Protein AF-A0A258RF99-F1 (afdb_monomer)

pLDDT: mean 88.43, std 11.31, range [34.91, 98.56]

Radius of gyration: 29.06 Å; Cα contacts (8 Å, |Δi|>4): 1187; chains: 1; bounding box: 72×61×76 Å

Solvent-accessible surface area (backbone atoms only — not comparable to full-atom values): 30858 Å² total; per-residue (Å²): 130,85,78,70,39,34,22,33,41,24,64,54,76,78,45,50,73,39,38,50,40,30,50,51,33,57,76,51,34,72,47,80,51,51,36,36,41,40,36,34,43,66,83,35,59,63,38,51,60,52,56,73,70,60,81,59,84,44,57,42,83,42,79,38,67,60,74,76,76,73,33,54,14,47,50,51,46,48,46,61,69,74,44,87,32,61,25,37,27,54,36,60,31,69,37,48,50,37,42,50,32,62,43,54,53,48,53,52,28,66,74,66,71,41,53,24,31,27,31,22,28,36,28,39,34,36,56,88,77,67,42,32,27,37,34,46,86,47,88,40,61,75,52,31,35,32,30,52,93,74,60,62,79,43,49,79,29,84,68,75,25,55,52,65,44,51,52,54,34,48,78,68,73,32,53,41,75,40,87,56,28,84,34,38,37,45,54,44,69,88,78,55,100,59,56,70,69,57,50,52,62,61,50,53,84,28,49,74,53,55,66,70,59,32,49,54,49,48,50,61,57,44,77,64,41,91,74,79,90,48,69,67,58,56,51,58,62,46,42,61,50,51,56,44,51,50,54,44,62,70,38,93,78,44,66,66,46,78,49,41,31,43,59,84,78,40,37,30,36,42,38,25,21,28,67,56,38,39,51,44,56,47,54,20,37,51,68,30,53,49,100,67,65,95,82,60,84,52,71,30,41,38,42,37,36,20,19,69,71,61,71,48,74,72,70,81,68,100,62,84,57,80,43,76,44,82,52,99,87,26,42,37,35,25,30,80,92,62,39,34,36,36,41,40,38,100,58,36,40,39,35,36,34,58,88,78,33,33,33,43,34,36,34,48,41,42,85,71,65,56,62,65,54,44,38,46,65,57,52,68,58,50,38,42,52,38,42,78,72,58,24,43,54,33,50,25,13,32,35,25,50,100,58,47,12,40,38,26,35,40,60,92,87,22,39,36,62,60,50,40,51,38,27,18,71,72,59,20,24,33,25,21,41,61,42,24,30,41,30,72,45,97,88,69,48,45,37,36,24,33,63,26,33,26,40,82,38,50,71,72,51,36,72,76,39,56,86,52,52,91,60,57,44,69,54,88,49,97,85,37,90,43,30,37,34,50,46,77,76,39,90,72,38,43,62,38,47,65,30,40,53,44,36,40,33,32,41,35,71,67,62,55,65,72,47,47,74,46,84,41,58,58,68,61,50,49,61,40,42,42,70,69,31,41,69,49,95,74,74,18,65,68,67,47,48,47,54,49,64,62,48,45,80,76,40,48,38,31,34,35,39,38,16,58,50,64,82,42,45,41,62,49,52,52,56,52,48,62,72,49,51,133

Foldseek 3Di:
DDQFAEEEEEEDEQCLLLQLQLVVLQVLAPRPRYAYEYEYEPVRVVNVVSLVPDPDPSYHYDYDYPPPPAAPLRSVLVSLVPDPTQKYWYGYSNWHFHNHLCVQQSVVCVVVVFFKEAEQWAWEAEPLLLWIWIFHGDGDQNGMMGRSVLFDRQPRHNPPSSVVRSVVCVVVVRYHHHHDRPRIYHYDPQPDPDHVVVVCVRCVVTHIDDSVVSVVVVCVSCVSRPDDPDVVVLCVQCVQQVVLLVLLQPDPQFDKDWWWFQFVNFIEIEIEGDDLLVVLQCLWRVQGTDDDDPPDDGLAYEGEYECVRSVGAGDDGPDDAPDWDDDPQWIWGAHDNNCWIWIDHPFKIWIDRNVVRYIYIYGPGSVDDFVVCSNQPPVQNVQVNCVSVQWHKFQWWWWADPQEIETEFFDPPLCRLLLNVLQQLVPTAGQDHGIWIWHQDPVGWTKIFRDTQKDWADVVSCVQVVLCVVQWQDGPDPPRRTIMGRQVVRVSGHHHGMGTYQEYEYGHEPQADAKAKDFDDLVVSLVRTPPSRQPRDNDPPVVVSVVSVSNSVPHGYMYIYHHNRSNRSNVNVVVVSVVSPD

Sequence (582 aa):
MNQPLVSCLCVTRNRPRLLDRAVRCFLGQSWSLGELLVVFESDDAATRDYLAGITDSRVRAIEVPVEPKLSLGALRNLSVRLSAGDYVCQWDDDDWYRHDRLETQMSALLASGLPACVLSRWICLDVPRRRGFVGRHRTWEGSIVCRKDAMLPYPELAKKEDTPMIEALQEQGKLLLLDRPEVYVYHFHGGNTWDRAHWVDVVHGARQMKSSEVMQLLDAVEALSLGVPQDDEVAQMIEPTRRTCDRAMQGDKEPVTISRFRFAGQSVRLRVAGAQLSRHMNEAFDQLRVDEPEDSPAALHIEMWDRARTGIGCPGVAYVPDSTTLLDGGIINSYADEEILRYERGHYVTTLDRAGSRLFSCRADGTNLALYERAKPFDMMLARWYYDQGVQQIHVGLVSKDGDGVIFVGASGSGKSTATLACALAGYAYLGDDHNGLELTPVGECIGHSIYNSARITEDHLVRFPQLAPWEIKATSEWDHKSMLLMSRIPIIRTAATTRIRAVVMPRVVGEGPCTWQKASKVQTLIALAPTSLRGPLNAGYSGFSNLADFIPRMPCFRLNIGRHVEDIPACVDSLLAEALP

Structure (mmCIF, N/CA/C/O backbone):
data_AF-A0A258RF99-F1
#
_entry.id   AF-A0A258RF99-F1
#
loop_
_atom_site.group_PDB
_atom_site.id
_atom_site.type_symbol
_atom_site.label_atom_id
_atom_site.label_alt_id
_atom_site.label_comp_id
_atom_site.label_asym_id
_atom_site.label_entity_id
_atom_site.label_seq_id
_atom_site.pdbx_PDB_ins_code
_atom_site.Cartn_x
_atom_site.Cartn_y
_atom_site.Cartn_z
_atom_site.occupancy
_atom_site.B_iso_or_equiv
_atom_site.auth_seq_id
_atom_site.auth_comp_id
_atom_site.auth_asym_id
_atom_site.auth_atom_id
_atom_site.pdbx_PDB_model_num
ATOM 1 N N . MET A 1 1 ? -43.198 0.827 31.100 1.00 50.47 1 MET A N 1
ATOM 2 C CA . MET A 1 1 ? -42.067 0.412 31.958 1.00 50.47 1 MET A CA 1
ATOM 3 C C . MET A 1 1 ? -41.226 1.649 32.211 1.00 50.47 1 MET A C 1
ATOM 5 O O . MET A 1 1 ? -41.001 2.382 31.258 1.00 50.47 1 MET A O 1
ATOM 9 N N . ASN A 1 2 ? -40.863 1.935 33.463 1.00 70.25 2 ASN A N 1
ATOM 10 C CA . ASN A 1 2 ? -40.023 3.093 33.780 1.00 70.25 2 ASN A CA 1
ATOM 11 C C . ASN A 1 2 ? -38.630 2.847 33.175 1.00 70.25 2 ASN A C 1
ATOM 13 O O . ASN A 1 2 ? -38.060 1.785 33.423 1.00 70.25 2 ASN A O 1
ATOM 17 N N . GLN A 1 3 ? -38.123 3.758 32.341 1.00 83.81 3 GLN A N 1
ATOM 18 C CA . GLN A 1 3 ? -36.767 3.639 31.792 1.00 83.81 3 GLN A CA 1
ATOM 19 C C . GLN A 1 3 ? -35.754 3.742 32.955 1.00 83.81 3 GLN A C 1
ATOM 21 O O . GLN A 1 3 ? -35.858 4.683 33.739 1.00 83.81 3 GLN A O 1
ATOM 26 N N . PRO A 1 4 ? -34.814 2.795 33.134 1.00 94.00 4 PRO A N 1
ATOM 27 C CA . PRO A 1 4 ? -33.768 2.930 34.150 1.00 94.00 4 PRO A CA 1
ATOM 28 C C . PRO A 1 4 ? -32.744 4.016 33.786 1.00 94.00 4 PRO A C 1
ATOM 30 O O . PRO A 1 4 ? -32.490 4.276 32.606 1.00 94.00 4 PRO A O 1
ATOM 33 N N . LEU A 1 5 ? -32.133 4.620 34.811 1.00 96.69 5 LEU A N 1
ATOM 34 C CA . LEU A 1 5 ? -31.049 5.591 34.648 1.00 96.69 5 LEU A CA 1
ATOM 35 C C . LEU A 1 5 ? -29.758 4.880 34.216 1.00 96.69 5 LEU A C 1
ATOM 37 O O . LEU A 1 5 ? -29.334 3.916 34.860 1.00 96.69 5 LEU A O 1
ATOM 41 N N . VAL A 1 6 ? -29.131 5.384 33.151 1.00 97.94 6 VAL A N 1
ATOM 42 C CA . VAL A 1 6 ? -27.840 4.900 32.641 1.00 97.94 6 VAL A CA 1
ATOM 43 C C . VAL A 1 6 ? -26.753 5.943 32.889 1.00 97.94 6 VAL A C 1
ATOM 45 O O . VAL A 1 6 ? -26.860 7.077 32.428 1.00 97.94 6 VAL A O 1
ATOM 48 N N . SER A 1 7 ? -25.681 5.558 33.575 1.00 98.38 7 SER A N 1
ATOM 49 C CA . SER A 1 7 ? -24.512 6.411 33.789 1.00 98.38 7 SER A CA 1
ATOM 50 C C . SER A 1 7 ? -23.416 6.084 32.780 1.00 98.38 7 SER A C 1
ATOM 52 O O . SER A 1 7 ? -22.770 5.039 32.869 1.00 98.38 7 SER A O 1
ATOM 54 N N . CYS A 1 8 ? -23.185 6.978 31.824 1.00 98.25 8 CYS A N 1
ATOM 55 C CA . CYS A 1 8 ? -22.042 6.929 30.920 1.00 98.25 8 CYS A CA 1
ATOM 56 C C . CYS A 1 8 ? -20.779 7.389 31.658 1.00 98.25 8 CYS A C 1
ATOM 58 O O . CYS A 1 8 ? -20.770 8.441 32.296 1.00 98.25 8 CYS A O 1
ATOM 60 N N . LEU A 1 9 ? -19.717 6.590 31.595 1.00 97.88 9 LEU A N 1
ATOM 61 C CA . LEU A 1 9 ? -18.490 6.784 32.363 1.00 97.88 9 LEU A CA 1
ATOM 62 C C . LEU A 1 9 ? -17.342 7.123 31.411 1.00 97.88 9 LEU A C 1
ATOM 64 O O . LEU A 1 9 ? -16.882 6.254 30.671 1.00 97.88 9 LEU A O 1
ATOM 68 N N . CYS A 1 10 ? -16.881 8.370 31.460 1.00 97.56 10 CYS A N 1
ATOM 69 C CA . CYS A 1 10 ? -15.830 8.905 30.603 1.00 97.56 10 CYS A CA 1
ATOM 70 C C . CYS A 1 10 ? -14.607 9.275 31.439 1.00 97.56 10 CYS A C 1
ATOM 72 O O . CYS A 1 10 ? -14.691 10.118 32.329 1.00 97.56 10 CYS A O 1
ATOM 74 N N . VAL A 1 11 ? -13.461 8.655 31.158 1.00 95.81 11 VAL A N 1
ATOM 75 C CA . VAL A 1 11 ? -12.169 9.033 31.749 1.00 95.81 11 VAL A CA 1
ATOM 76 C C . VAL A 1 11 ? -11.364 9.749 30.672 1.00 95.81 11 VAL A C 1
ATOM 78 O O . VAL A 1 11 ? -11.217 9.219 29.577 1.00 95.81 11 VAL A O 1
ATOM 81 N N . THR A 1 12 ? -10.853 10.943 30.963 1.00 94.00 12 THR A N 1
ATOM 82 C CA . THR A 1 12 ? -10.150 11.778 29.976 1.00 94.00 12 THR A CA 1
ATOM 83 C C . THR A 1 12 ? -8.946 12.481 30.598 1.00 94.00 12 THR A C 1
ATOM 85 O O . THR A 1 12 ? -8.864 12.649 31.817 1.00 94.00 12 THR A O 1
ATOM 88 N N . ARG A 1 13 ? -7.983 12.873 29.755 1.00 89.88 13 ARG A N 1
ATOM 89 C CA . ARG A 1 13 ? -6.825 13.676 30.158 1.00 89.88 13 ARG A CA 1
ATOM 90 C C . ARG A 1 13 ? -6.288 14.511 28.999 1.00 89.88 13 ARG A C 1
ATOM 92 O O . ARG A 1 13 ? -5.762 13.964 28.033 1.00 89.88 13 ARG A O 1
ATOM 99 N N . ASN A 1 14 ? -6.336 15.828 29.161 1.00 84.62 14 ASN A N 1
ATOM 100 C CA . ASN A 1 14 ? -5.778 16.874 28.307 1.00 84.62 14 ASN A CA 1
ATOM 101 C C . ASN A 1 14 ? -6.224 16.773 26.836 1.00 84.62 14 ASN A C 1
ATOM 103 O O . ASN A 1 14 ? -5.422 16.920 25.911 1.00 84.62 14 ASN A O 1
ATOM 107 N N . ARG A 1 15 ? -7.508 16.454 26.611 1.00 85.81 15 ARG A N 1
ATOM 108 C CA . ARG A 1 15 ? -8.098 16.208 25.278 1.00 85.81 15 ARG A CA 1
ATOM 109 C C . ARG A 1 15 ? -9.490 16.853 25.109 1.00 85.81 15 ARG A C 1
ATOM 111 O O . ARG A 1 15 ? -10.408 16.192 24.622 1.00 85.81 15 ARG A O 1
ATOM 118 N N . PRO A 1 16 ? -9.680 18.150 25.427 1.00 86.31 16 PRO A N 1
ATOM 119 C CA . PRO A 1 16 ? -11.007 18.784 25.452 1.00 86.31 16 PRO A CA 1
ATOM 120 C C . PRO A 1 16 ? -11.772 18.708 24.120 1.00 86.31 16 PRO A C 1
ATOM 122 O O . PRO A 1 16 ? -12.995 18.666 24.116 1.00 86.31 16 PRO A O 1
ATOM 125 N N . ARG A 1 17 ? -11.078 18.639 22.975 1.00 81.75 17 ARG A N 1
ATOM 126 C CA . ARG A 1 17 ? -11.728 18.493 21.659 1.00 81.75 17 ARG A CA 1
ATOM 127 C C . ARG A 1 17 ? -12.356 17.116 21.435 1.00 81.75 17 ARG A C 1
ATOM 129 O O . ARG A 1 17 ? -13.433 17.034 20.856 1.00 81.75 17 ARG A O 1
ATOM 136 N N . LEU A 1 18 ? -11.687 16.046 21.870 1.00 85.81 18 LEU A N 1
ATOM 137 C CA . LEU A 1 18 ? -12.237 14.689 21.770 1.00 85.81 18 LEU A CA 1
ATOM 138 C C . LEU A 1 18 ? -13.391 14.537 22.765 1.00 85.81 18 LEU A C 1
ATOM 140 O O . LEU A 1 18 ? -14.483 14.103 22.397 1.00 85.81 18 LEU A O 1
ATOM 144 N N . LEU A 1 19 ? -13.185 15.050 23.980 1.00 90.81 19 LEU A N 1
ATOM 145 C CA . LEU A 1 19 ? -14.219 15.131 25.002 1.00 90.81 19 LEU A CA 1
ATOM 146 C C . LEU A 1 19 ? -15.472 15.875 24.514 1.00 90.81 19 LEU A C 1
ATOM 148 O O . LEU A 1 19 ? -16.578 15.408 24.773 1.00 90.81 19 LEU A O 1
ATOM 152 N N . ASP A 1 20 ? -15.329 16.974 23.767 1.00 88.56 20 ASP A N 1
ATOM 153 C CA . ASP A 1 20 ? -16.480 17.704 23.223 1.00 88.56 20 ASP A CA 1
ATOM 154 C C . ASP A 1 20 ? -17.349 16.852 22.303 1.00 88.56 20 ASP A C 1
ATOM 156 O O . ASP A 1 20 ? -18.577 16.838 22.426 1.00 88.56 20 ASP A O 1
ATOM 160 N N . ARG A 1 21 ? -16.724 16.052 21.439 1.00 87.50 21 ARG A N 1
ATOM 161 C CA . ARG A 1 21 ? -17.451 15.092 20.608 1.00 87.50 21 ARG A CA 1
ATOM 162 C C . ARG A 1 21 ? -18.166 14.048 21.465 1.00 87.50 21 ARG A C 1
ATOM 164 O O . ARG A 1 21 ? -19.344 13.779 21.224 1.00 87.50 21 ARG A O 1
ATOM 171 N N . ALA A 1 22 ? -17.489 13.479 22.460 1.00 92.31 22 ALA A N 1
ATOM 172 C CA . ALA A 1 22 ? -18.071 12.471 23.343 1.00 92.31 22 ALA A CA 1
ATOM 173 C C . ALA A 1 22 ? -19.267 13.021 24.142 1.00 92.31 22 ALA A C 1
ATOM 175 O O . ALA A 1 22 ? -20.294 12.346 24.251 1.00 92.31 22 ALA A O 1
ATOM 176 N N . VAL A 1 23 ? -19.180 14.262 24.633 1.00 94.69 23 VAL A N 1
ATOM 177 C CA . VAL A 1 23 ? -20.274 14.972 25.315 1.00 94.69 23 VAL A CA 1
ATOM 178 C C . VAL A 1 23 ? -21.453 15.179 24.368 1.00 94.69 23 VAL A C 1
ATOM 180 O O . VAL A 1 23 ? -22.581 14.837 24.718 1.00 94.69 23 VAL A O 1
ATOM 183 N N . ARG A 1 24 ? -21.225 15.670 23.145 1.00 91.38 24 ARG A N 1
ATOM 184 C CA . ARG A 1 24 ? -22.297 15.859 22.148 1.00 91.38 24 ARG A CA 1
ATOM 185 C C . ARG A 1 24 ? -22.987 14.547 21.782 1.00 91.38 24 ARG A C 1
ATOM 187 O O . ARG A 1 24 ? -24.213 14.511 21.702 1.00 91.38 24 ARG A O 1
ATOM 194 N N . CYS A 1 25 ? -22.222 13.466 21.613 1.00 93.75 25 CYS A N 1
ATOM 195 C CA . CYS A 1 25 ? -22.774 12.135 21.354 1.00 93.75 25 CYS A CA 1
ATOM 196 C C . CYS A 1 25 ? -23.690 11.666 22.494 1.00 93.75 25 CYS A C 1
ATOM 198 O O . CYS A 1 25 ? -24.717 11.041 22.231 1.00 93.75 25 CYS A O 1
ATOM 200 N N . PHE A 1 26 ? -23.334 11.972 23.746 1.00 96.94 26 PHE A N 1
ATOM 201 C CA . PHE A 1 26 ? -24.145 11.644 24.917 1.00 96.94 26 PHE A CA 1
ATOM 202 C C . PHE A 1 26 ? -25.414 12.504 24.975 1.00 96.94 26 PHE A C 1
ATOM 204 O O . PHE A 1 26 ? -26.517 11.979 25.117 1.00 96.94 26 PHE A O 1
ATOM 211 N N . LEU A 1 27 ? -25.277 13.822 24.813 1.00 94.44 27 LEU A N 1
ATOM 212 C CA . LEU A 1 27 ? -26.405 14.755 24.870 1.00 94.44 27 LEU A CA 1
ATOM 213 C C . LEU A 1 27 ? -27.435 14.503 23.760 1.00 94.44 27 LEU A C 1
ATOM 215 O O . LEU A 1 27 ? -28.616 14.784 23.966 1.00 94.44 27 LEU A O 1
ATOM 219 N N . GLY A 1 28 ? -26.992 13.956 22.624 1.00 93.06 28 GLY A N 1
ATOM 220 C CA . GLY A 1 28 ? -27.827 13.553 21.494 1.00 93.06 28 GLY A CA 1
ATOM 221 C C . GLY A 1 28 ? -28.424 12.143 21.580 1.00 93.06 28 GLY A C 1
ATOM 222 O O . GLY A 1 28 ? -29.025 11.708 20.599 1.00 93.06 28 GLY A O 1
ATOM 223 N N . GLN A 1 29 ? -28.259 11.410 22.690 1.00 96.44 29 GLN A N 1
ATOM 224 C CA . GLN A 1 29 ? -28.858 10.078 22.832 1.00 96.44 29 GLN A CA 1
ATOM 225 C C . GLN A 1 29 ? -30.394 10.141 22.897 1.00 96.44 29 GLN A C 1
ATOM 227 O O . GLN A 1 29 ? -30.964 10.985 23.588 1.00 96.44 29 GLN A O 1
ATOM 232 N N . SER A 1 30 ? -31.069 9.195 22.241 1.00 95.25 30 SER A N 1
ATOM 233 C CA . SER A 1 30 ? -32.528 9.017 22.305 1.00 95.25 30 SER A CA 1
ATOM 234 C C . SER A 1 30 ? -33.005 8.460 23.652 1.00 95.25 30 SER A C 1
ATOM 236 O O . SER A 1 30 ? -34.167 8.629 24.027 1.00 95.25 30 SER A O 1
ATOM 238 N N . TRP A 1 31 ? -32.108 7.830 24.418 1.00 94.88 31 TRP A N 1
ATOM 239 C CA . TRP A 1 31 ? -32.392 7.380 25.777 1.00 94.88 31 TRP A CA 1
ATOM 240 C C . TRP A 1 31 ? -32.411 8.561 26.755 1.00 94.88 31 TRP A C 1
ATOM 242 O O . TRP A 1 31 ? -31.372 9.116 27.106 1.00 94.88 31 TRP A O 1
ATOM 252 N N . SER A 1 32 ? -33.607 8.939 27.206 1.00 88.50 32 SER A N 1
ATOM 253 C CA . SER A 1 32 ? -33.826 10.185 27.953 1.00 88.50 32 SER A CA 1
ATOM 254 C C . SER A 1 32 ? -33.213 10.219 29.362 1.00 88.50 32 SER A C 1
ATOM 256 O O . SER A 1 32 ? -32.768 11.275 29.814 1.00 88.50 32 SER A O 1
ATOM 258 N N . LEU A 1 33 ? -33.166 9.077 30.058 1.00 94.31 33 LEU A N 1
ATOM 259 C CA . LEU A 1 33 ? -32.661 8.967 31.431 1.00 94.31 33 LEU A CA 1
ATOM 260 C C . LEU A 1 33 ? -31.194 8.536 31.436 1.00 94.31 33 LEU A C 1
ATOM 262 O O . LEU A 1 33 ? -30.869 7.368 31.663 1.00 94.31 33 LEU A O 1
ATOM 266 N N . GLY A 1 34 ? -30.314 9.502 31.181 1.00 95.44 34 GLY A N 1
ATOM 267 C CA . GLY A 1 34 ? -28.868 9.318 31.226 1.00 95.44 34 GLY A CA 1
ATOM 268 C C . GLY A 1 34 ? -28.151 10.404 32.026 1.00 95.44 34 GLY A C 1
ATOM 269 O O . GLY A 1 34 ? -28.603 11.547 32.085 1.00 95.44 34 GLY A O 1
ATOM 270 N N . GLU A 1 35 ? -26.995 10.055 32.585 1.00 97.75 35 GLU A N 1
ATOM 271 C CA . GLU A 1 35 ? -25.975 11.000 33.057 1.00 97.75 35 GLU A CA 1
ATOM 272 C C . GLU A 1 35 ? -24.605 10.638 32.460 1.00 97.75 35 GLU A C 1
ATOM 274 O O . GLU A 1 35 ? -24.349 9.475 32.153 1.00 97.75 35 GLU A O 1
ATOM 279 N N . LEU A 1 36 ? -23.719 11.618 32.311 1.00 98.44 36 LEU A N 1
ATOM 280 C CA . LEU A 1 36 ? -22.339 11.453 31.866 1.00 98.44 36 LEU A CA 1
ATOM 281 C C . LEU A 1 36 ? -21.404 11.921 32.978 1.00 98.44 36 LEU A C 1
ATOM 283 O O . LEU A 1 36 ? -21.373 13.105 33.306 1.00 98.44 36 LEU A O 1
ATOM 287 N N . LEU A 1 37 ? -20.628 11.002 33.544 1.00 98.25 37 LEU A N 1
ATOM 288 C CA . LEU A 1 37 ? -19.579 11.319 34.506 1.00 98.25 37 LEU A CA 1
ATOM 289 C C . LEU A 1 37 ? -18.255 11.445 33.759 1.00 98.25 37 LEU A C 1
ATOM 291 O O . LEU A 1 37 ? -17.778 10.464 33.192 1.00 98.25 37 LEU A O 1
ATOM 295 N N . VAL A 1 38 ? -17.656 12.633 33.798 1.00 98.31 38 VAL A N 1
ATOM 296 C CA . VAL A 1 38 ? -16.342 12.908 33.211 1.00 98.31 38 VAL A CA 1
ATOM 297 C C . VAL A 1 38 ? -15.311 12.981 34.330 1.00 98.31 38 VAL A C 1
ATOM 299 O O . VAL A 1 38 ? -15.316 13.926 35.117 1.00 98.31 38 VAL A O 1
ATOM 302 N N . VAL A 1 39 ? -14.442 11.976 34.416 1.00 97.88 39 VAL A N 1
ATOM 303 C CA . VAL A 1 39 ? -13.344 11.902 35.387 1.00 97.88 39 VAL A CA 1
ATOM 304 C C . VAL A 1 39 ? -12.054 12.393 34.738 1.00 97.88 39 VAL A C 1
ATOM 306 O O . VAL A 1 39 ? -11.642 11.858 33.707 1.00 97.88 39 VAL A O 1
ATOM 309 N N . PHE A 1 40 ? -11.411 13.382 35.352 1.00 96.88 40 PHE A N 1
ATOM 310 C CA . PHE A 1 40 ? -10.162 13.985 34.880 1.00 96.88 40 PHE A CA 1
ATOM 311 C C . PHE A 1 40 ? -9.281 14.411 36.064 1.00 96.88 40 PHE A C 1
ATOM 313 O O . PHE A 1 40 ? -9.753 14.535 37.196 1.00 96.88 40 PHE A O 1
ATOM 320 N N . GLU A 1 41 ? -7.988 14.603 35.818 1.00 93.94 41 GLU A N 1
ATOM 321 C CA . GLU A 1 41 ? -7.006 14.913 36.864 1.00 93.94 41 GLU A CA 1
ATOM 322 C C . GLU A 1 41 ? -6.893 16.421 37.138 1.00 93.94 41 GLU A C 1
ATOM 324 O O . GLU A 1 41 ? -7.099 17.252 36.258 1.00 93.94 41 GLU A O 1
ATOM 329 N N . SER A 1 42 ? -6.536 16.792 38.369 1.00 94.88 42 SER A N 1
ATOM 330 C CA . SER A 1 42 ? -6.525 18.184 38.839 1.00 94.88 42 SER A CA 1
ATOM 331 C C . SER A 1 42 ? -5.469 19.086 38.180 1.00 94.88 42 SER A C 1
ATOM 333 O O . SER A 1 42 ? -5.498 20.304 38.360 1.00 94.88 42 SER A O 1
ATOM 335 N N . ASP A 1 43 ? -4.507 18.529 37.442 1.00 94.12 43 ASP A N 1
ATOM 336 C CA . ASP A 1 43 ? -3.550 19.291 36.624 1.00 94.12 43 ASP A CA 1
ATOM 337 C C . ASP A 1 43 ? -4.084 19.627 35.219 1.00 94.12 43 ASP A C 1
ATOM 339 O O . ASP A 1 43 ? -3.477 20.425 34.504 1.00 94.12 43 ASP A O 1
ATOM 343 N N . ASP A 1 44 ? -5.236 19.084 34.828 1.00 93.69 44 ASP A N 1
ATOM 344 C CA . ASP A 1 44 ? -5.836 19.272 33.510 1.00 93.69 44 ASP A CA 1
ATOM 345 C C . ASP A 1 44 ? -6.763 20.499 33.472 1.00 93.69 44 ASP A C 1
ATOM 347 O O . ASP A 1 44 ? -7.995 20.410 33.441 1.00 93.69 44 ASP A O 1
ATOM 351 N N . ALA A 1 45 ? -6.142 21.681 33.482 1.00 91.62 45 ALA A N 1
ATOM 352 C CA . ALA A 1 45 ? -6.856 22.956 33.399 1.00 91.62 45 ALA A CA 1
ATOM 353 C C . ALA A 1 45 ? -7.713 23.068 32.125 1.00 91.62 45 ALA A C 1
ATOM 355 O O . ALA A 1 45 ? -8.815 23.605 32.178 1.00 91.62 45 ALA A O 1
ATOM 356 N N . ALA A 1 46 ? -7.248 22.510 31.003 1.00 88.44 46 ALA A N 1
ATOM 357 C CA . ALA A 1 46 ? -7.953 22.579 29.728 1.00 88.44 46 ALA A CA 1
ATOM 358 C C . ALA A 1 46 ? -9.300 21.835 29.769 1.00 88.44 46 ALA A C 1
ATOM 360 O O . ALA A 1 46 ? -10.311 22.362 29.299 1.00 88.44 46 ALA A O 1
ATOM 361 N N . THR A 1 47 ? -9.338 20.636 30.358 1.00 92.94 47 THR A N 1
ATOM 362 C CA . THR A 1 47 ? -10.594 19.898 30.568 1.00 92.94 47 THR A CA 1
ATOM 363 C C . THR A 1 47 ? -11.480 20.576 31.609 1.00 92.94 47 THR A C 1
ATOM 365 O O . THR A 1 47 ? -12.691 20.658 31.401 1.00 92.94 47 THR A O 1
ATOM 368 N N . ARG A 1 48 ? -10.904 21.112 32.696 1.00 95.94 48 ARG A N 1
ATOM 369 C CA . ARG A 1 48 ? -11.666 21.851 33.717 1.00 95.94 48 ARG A CA 1
ATOM 370 C C . ARG A 1 48 ? -12.415 23.038 33.110 1.00 95.94 48 ARG A C 1
ATOM 372 O O . ARG A 1 48 ? -13.619 23.170 33.322 1.00 95.94 48 ARG A O 1
ATOM 379 N N . ASP A 1 49 ? -11.714 23.865 32.341 1.00 92.38 49 ASP A N 1
ATOM 380 C CA . ASP A 1 49 ? -12.276 25.062 31.712 1.00 92.38 49 ASP A CA 1
ATOM 381 C C . ASP A 1 49 ? -13.351 24.698 30.681 1.00 92.38 49 ASP A C 1
ATOM 383 O O . ASP A 1 49 ? -14.401 25.339 30.622 1.00 92.38 49 ASP A O 1
ATOM 387 N N . TYR A 1 50 ? -13.130 23.627 29.910 1.00 93.12 50 TYR A N 1
ATOM 388 C CA . TYR A 1 50 ? -14.126 23.100 28.978 1.00 93.12 50 TYR A CA 1
ATOM 389 C C . TYR A 1 50 ? -15.410 22.653 29.700 1.00 93.12 50 TYR A C 1
ATOM 391 O O . TYR A 1 50 ? -16.506 23.082 29.336 1.00 93.12 50 TYR A O 1
ATOM 399 N N . LEU A 1 51 ? -15.286 21.834 30.751 1.00 95.00 51 LEU A N 1
ATOM 400 C CA . LEU A 1 51 ? -16.431 21.311 31.503 1.00 95.00 51 LEU A CA 1
ATOM 401 C C . LEU A 1 51 ? -17.193 22.412 32.252 1.00 95.00 51 LEU A C 1
ATOM 403 O O . LEU A 1 51 ? -18.414 22.329 32.363 1.00 95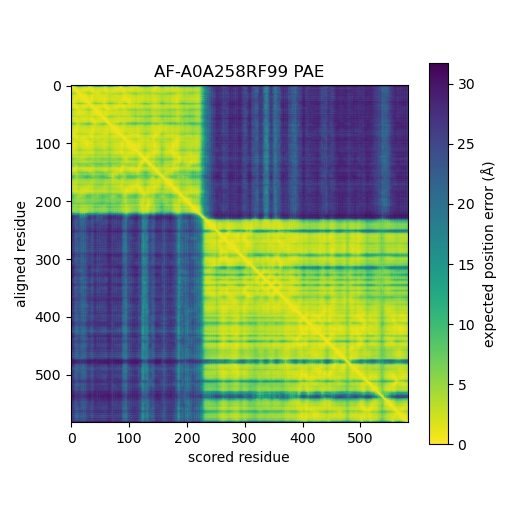.00 51 LEU A O 1
ATOM 407 N N . ALA A 1 52 ? -16.509 23.463 32.715 1.00 93.00 52 ALA A N 1
ATOM 408 C CA . ALA A 1 52 ? -17.146 24.627 33.335 1.00 93.00 52 ALA A CA 1
ATOM 409 C C . ALA A 1 52 ? -18.083 25.385 32.373 1.00 93.00 52 ALA A C 1
ATOM 411 O O . ALA A 1 52 ? -18.998 26.075 32.821 1.00 93.00 52 ALA A O 1
ATOM 412 N N . GLY A 1 53 ? -17.874 25.249 31.059 1.00 91.75 53 GLY A N 1
ATOM 413 C CA . GLY A 1 53 ? -18.743 25.814 30.026 1.00 91.75 53 GLY A CA 1
ATOM 414 C C . GLY A 1 53 ? -20.015 25.006 29.743 1.00 91.75 53 GLY A C 1
ATOM 415 O O . GLY A 1 53 ? -20.900 25.504 29.045 1.00 91.75 53 GLY A O 1
ATOM 416 N N . ILE A 1 54 ? -20.139 23.779 30.260 1.00 93.25 54 ILE A N 1
ATOM 417 C CA . ILE A 1 54 ? -21.299 22.914 30.011 1.00 93.25 54 ILE A CA 1
ATOM 418 C C . ILE A 1 54 ? -22.414 23.232 31.010 1.00 93.25 54 ILE A C 1
ATOM 420 O O . ILE A 1 54 ? -22.236 23.131 32.221 1.00 93.25 54 ILE A O 1
ATOM 424 N N . THR A 1 55 ? -23.597 23.576 30.497 1.00 92.75 55 THR A N 1
ATOM 425 C CA . THR A 1 55 ? -24.767 23.937 31.316 1.00 92.75 55 THR A CA 1
ATOM 426 C C . THR A 1 55 ? -25.766 22.795 31.519 1.00 92.75 55 THR A C 1
ATOM 428 O O . THR A 1 55 ? -26.629 22.895 32.392 1.00 92.75 55 THR A O 1
ATOM 431 N N . ASP A 1 56 ? -25.677 21.714 30.736 1.00 95.19 56 ASP A N 1
ATOM 432 C CA . ASP A 1 56 ? -26.575 20.561 30.865 1.00 95.19 56 ASP A CA 1
ATOM 433 C C . ASP A 1 56 ? -26.233 19.759 32.129 1.00 95.19 56 ASP A C 1
ATOM 435 O O . ASP A 1 56 ? -25.150 19.184 32.250 1.00 95.19 56 ASP A O 1
ATOM 439 N N . SER A 1 57 ? -27.182 19.691 33.067 1.00 94.31 57 SER A N 1
ATOM 440 C CA . SER A 1 57 ? -27.005 19.041 34.371 1.00 94.31 57 SER A CA 1
ATOM 441 C C . SER A 1 57 ? -26.778 17.530 34.298 1.00 94.31 57 SER A C 1
ATOM 443 O O . SER A 1 57 ? -26.433 16.918 35.309 1.00 94.31 57 SER A O 1
ATOM 445 N N . ARG A 1 58 ? -27.000 16.904 33.135 1.00 96.00 58 ARG A N 1
ATOM 446 C CA . ARG A 1 58 ? -26.693 15.487 32.920 1.00 96.00 58 ARG A CA 1
ATOM 447 C C . ARG A 1 58 ? -25.190 15.237 32.820 1.00 96.00 58 ARG A C 1
ATOM 449 O O . ARG A 1 58 ? -24.785 14.094 32.990 1.00 96.00 58 ARG A O 1
ATOM 456 N N . VAL A 1 59 ? -24.367 16.256 32.563 1.00 97.69 59 VAL A N 1
ATOM 457 C CA . VAL A 1 59 ? -22.903 16.131 32.511 1.00 97.69 59 VAL A CA 1
ATOM 458 C C . VAL A 1 59 ? -22.304 16.541 33.855 1.00 97.69 59 VAL A C 1
ATOM 460 O O . VAL A 1 59 ?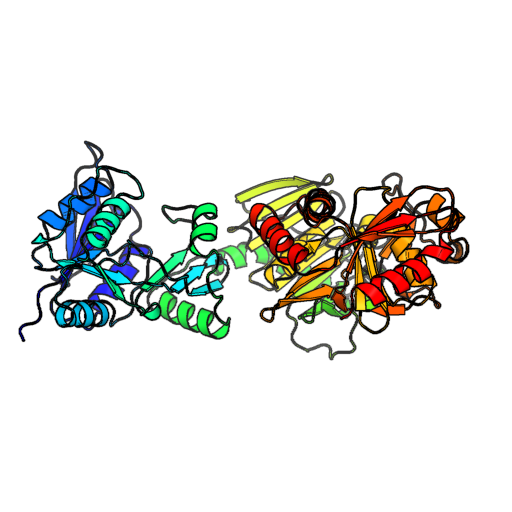 -22.502 17.657 34.328 1.00 97.69 59 VAL A O 1
ATOM 463 N N . ARG A 1 60 ? -21.563 15.631 34.489 1.00 97.31 60 ARG A N 1
ATOM 464 C CA . ARG A 1 60 ? -20.971 15.812 35.820 1.00 97.31 60 ARG A CA 1
ATOM 465 C C . ARG A 1 60 ? -19.457 15.666 35.754 1.00 97.31 60 ARG A C 1
ATOM 467 O O . ARG A 1 60 ? -18.939 14.595 35.449 1.00 97.31 60 ARG A O 1
ATOM 474 N N . ALA A 1 61 ? -18.760 16.743 36.092 1.00 97.00 61 ALA A N 1
ATOM 475 C CA . ALA A 1 61 ? -17.308 16.794 36.193 1.00 97.00 61 ALA A CA 1
ATOM 476 C C . ALA A 1 61 ? -16.835 16.220 37.542 1.00 97.00 61 ALA A C 1
ATOM 478 O O . ALA A 1 61 ? -17.299 16.655 38.597 1.00 97.00 61 ALA A O 1
ATOM 479 N N . ILE A 1 62 ? -15.914 15.256 37.513 1.00 97.12 62 ILE A N 1
ATOM 480 C CA . ILE A 1 62 ? -15.285 14.650 38.690 1.00 97.12 62 ILE A CA 1
ATOM 481 C C . ILE A 1 62 ? -13.777 14.873 38.591 1.00 97.12 62 ILE A C 1
ATOM 483 O O . ILE A 1 62 ? -13.074 14.168 37.867 1.00 97.12 62 ILE A O 1
ATOM 487 N N . GLU A 1 63 ? -13.284 15.854 39.335 1.00 96.81 63 GLU A N 1
ATOM 488 C CA . GLU A 1 63 ? -11.856 16.146 39.414 1.00 96.81 63 GLU A CA 1
ATOM 489 C C . GLU A 1 63 ? -11.188 15.259 40.474 1.00 96.81 63 GLU A C 1
ATOM 491 O O . GLU A 1 63 ? -11.674 15.157 41.606 1.00 96.81 63 GLU A O 1
ATOM 496 N N . VAL A 1 64 ? -10.076 14.612 40.119 1.00 96.62 64 VAL A 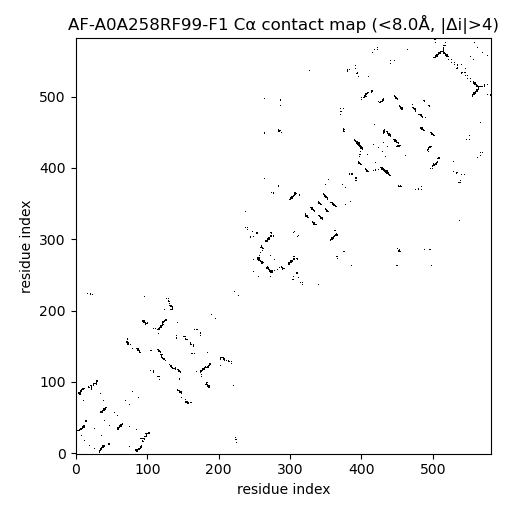N 1
ATOM 497 C CA . VAL A 1 64 ? -9.282 13.771 41.031 1.00 96.62 64 VAL A CA 1
ATOM 498 C C . VAL A 1 64 ? -7.859 14.312 41.185 1.00 96.62 64 VAL A C 1
ATOM 500 O O . VAL A 1 64 ? -7.315 14.869 40.233 1.00 96.62 64 VAL A O 1
ATOM 503 N N . PRO A 1 65 ? -7.219 14.158 42.357 1.00 94.62 65 PRO A N 1
ATOM 504 C CA . PRO A 1 65 ? -5.834 14.580 42.531 1.00 94.62 65 PRO A CA 1
ATOM 505 C C . PRO A 1 65 ? -4.888 13.754 41.648 1.00 94.62 65 PRO A C 1
ATOM 507 O O . PRO A 1 65 ? -5.093 12.556 41.463 1.00 94.62 65 PRO A O 1
ATOM 510 N N . VAL A 1 66 ? -3.826 14.391 41.147 1.00 90.25 66 VAL A N 1
ATOM 511 C CA . VAL A 1 66 ? -2.765 13.725 40.359 1.00 90.25 66 VAL A CA 1
ATOM 512 C C . VAL A 1 66 ? -1.966 12.731 41.206 1.00 90.25 66 VAL A C 1
ATOM 514 O O . VAL A 1 66 ? -1.481 11.728 40.689 1.00 90.25 66 VAL A O 1
ATOM 517 N N . GLU A 1 67 ? -1.832 13.011 42.506 1.00 89.00 67 GLU A N 1
ATOM 518 C CA . GLU A 1 67 ? -1.057 12.203 43.444 1.00 89.00 67 GLU A CA 1
ATOM 519 C C . GLU A 1 67 ? -1.930 11.682 44.603 1.00 89.00 67 GLU A C 1
ATOM 521 O O . GLU A 1 67 ? -2.638 12.475 45.235 1.00 89.00 67 GLU A O 1
ATOM 526 N N . PRO A 1 68 ? -1.869 10.373 44.929 1.00 88.00 68 PRO A N 1
ATOM 527 C CA . PRO A 1 68 ? -1.109 9.338 44.221 1.00 88.00 68 PRO A CA 1
ATOM 528 C C . PRO A 1 68 ? -1.694 9.046 42.830 1.00 88.00 68 PRO A C 1
ATOM 530 O O . PRO A 1 68 ? -2.914 9.035 42.657 1.00 88.00 68 PRO A O 1
ATOM 533 N N . LYS A 1 69 ? -0.827 8.758 41.851 1.00 90.25 69 LYS A N 1
ATOM 534 C CA . LYS A 1 69 ? -1.253 8.436 40.482 1.00 90.25 69 LYS A CA 1
ATOM 535 C C . LYS A 1 69 ? -2.166 7.207 40.448 1.00 90.25 69 LYS A C 1
ATOM 537 O O . LYS A 1 69 ? -1.729 6.088 40.719 1.00 90.25 69 LYS A O 1
ATOM 542 N N . LEU A 1 70 ? -3.422 7.408 40.058 1.00 91.19 70 LEU A N 1
ATOM 543 C CA . LEU A 1 70 ? -4.397 6.330 39.897 1.00 91.19 70 LEU A CA 1
ATOM 544 C C . LEU A 1 70 ? -4.238 5.633 38.536 1.00 91.19 70 LEU A C 1
ATOM 546 O O . LEU A 1 70 ? -3.972 6.270 37.514 1.00 91.19 70 LEU A O 1
ATOM 550 N N . SER A 1 71 ? -4.420 4.311 38.520 1.00 90.69 71 SER A N 1
ATOM 551 C CA . SER A 1 71 ? -4.514 3.525 37.283 1.00 90.69 71 SER A CA 1
ATOM 552 C C . SER A 1 71 ? -5.845 3.777 36.564 1.00 90.69 71 SER A C 1
ATOM 554 O O . SER A 1 71 ? -6.817 4.227 37.176 1.00 90.69 71 SER A O 1
ATOM 556 N N . LEU A 1 72 ? -5.924 3.443 35.270 1.00 87.94 72 LEU A N 1
ATOM 557 C CA . LEU A 1 72 ? -7.170 3.576 34.505 1.00 87.94 72 LEU A CA 1
ATOM 558 C C . LEU A 1 72 ? -8.300 2.741 35.130 1.00 87.94 72 LEU A C 1
ATOM 560 O O . LEU A 1 72 ? -9.408 3.245 35.308 1.00 87.94 72 LEU A O 1
ATOM 564 N N . GLY A 1 73 ? -7.998 1.518 35.581 1.00 89.50 73 GLY A N 1
ATOM 565 C CA . GLY A 1 73 ? -8.949 0.691 36.329 1.00 89.50 73 GLY A CA 1
ATOM 566 C C . GLY A 1 73 ? -9.415 1.319 37.644 1.00 89.50 73 GLY A C 1
ATOM 567 O O . GLY A 1 73 ? -10.606 1.276 37.955 1.00 89.50 73 GLY A O 1
ATOM 568 N N . ALA A 1 74 ? -8.528 1.981 38.396 1.00 92.62 74 ALA A N 1
ATOM 569 C CA . ALA A 1 74 ? -8.916 2.699 39.612 1.00 92.62 74 ALA A CA 1
ATOM 570 C C . ALA A 1 74 ? -9.854 3.884 39.312 1.00 92.62 74 ALA A C 1
ATOM 572 O O . ALA A 1 74 ? -10.842 4.077 40.028 1.00 92.62 74 ALA A O 1
ATOM 573 N N . LEU A 1 75 ? -9.595 4.630 38.232 1.00 94.19 75 LEU A N 1
ATOM 574 C CA . LEU A 1 75 ? -10.457 5.721 37.762 1.00 94.19 75 LEU A CA 1
ATOM 575 C C . LEU A 1 75 ? -11.822 5.205 37.280 1.00 94.19 75 LEU A C 1
ATOM 577 O O . LEU A 1 75 ? -12.850 5.778 37.642 1.00 94.19 75 LEU A O 1
ATOM 581 N N . ARG A 1 76 ? -11.863 4.081 36.550 1.00 93.25 76 ARG A N 1
ATOM 582 C CA . ARG A 1 76 ? -13.113 3.414 36.139 1.00 93.25 76 ARG A CA 1
ATOM 583 C C . ARG A 1 76 ? -13.905 2.884 37.337 1.00 93.25 76 ARG A C 1
ATOM 585 O O . ARG A 1 76 ? -15.114 3.067 37.419 1.00 93.25 76 ARG A O 1
ATOM 592 N N . ASN A 1 77 ? -13.244 2.300 38.333 1.00 94.56 77 ASN A N 1
ATOM 593 C CA . ASN A 1 77 ? -13.909 1.893 39.574 1.00 94.56 77 ASN A CA 1
ATOM 594 C C . ASN A 1 77 ? -14.463 3.096 40.354 1.00 94.56 77 ASN A C 1
ATOM 596 O O . ASN A 1 77 ? -15.535 3.006 40.955 1.00 94.56 77 ASN A O 1
ATOM 600 N N . LEU A 1 78 ? -13.746 4.224 40.370 1.00 95.38 78 LEU A N 1
ATOM 601 C CA . LEU A 1 78 ? -14.217 5.458 40.997 1.00 95.38 78 LEU A CA 1
ATOM 602 C C . LEU A 1 78 ? -15.461 6.008 40.290 1.00 95.38 78 LEU A C 1
ATOM 604 O O . LEU A 1 78 ? -16.432 6.343 40.971 1.00 95.38 78 LEU A O 1
ATOM 608 N N . SER A 1 79 ? -15.469 6.046 38.955 1.00 95.81 79 SER A N 1
ATOM 609 C CA . SER A 1 79 ? -16.630 6.501 38.183 1.00 95.81 79 SER A CA 1
ATOM 610 C C . SER A 1 79 ? -17.845 5.591 38.395 1.00 95.81 79 SER A C 1
ATOM 612 O O . SER A 1 79 ? -18.943 6.092 38.641 1.00 95.81 79 SER A O 1
ATOM 614 N N . VAL A 1 80 ? -17.655 4.264 38.450 1.00 95.62 80 VAL A N 1
ATOM 615 C CA . VAL A 1 80 ? -18.718 3.317 38.830 1.00 95.62 80 VAL A CA 1
ATOM 616 C C . VAL A 1 80 ? -19.254 3.631 40.228 1.00 95.62 80 VAL A C 1
ATOM 618 O O . VAL A 1 80 ? -20.468 3.702 40.402 1.00 95.62 80 VAL A O 1
ATOM 621 N N . ARG A 1 81 ? -18.406 3.873 41.235 1.00 95.94 81 ARG A N 1
ATOM 622 C CA . ARG A 1 81 ? -18.883 4.196 42.596 1.00 95.94 81 ARG A CA 1
ATOM 623 C C . ARG A 1 81 ? -19.709 5.483 42.645 1.00 95.94 81 ARG A C 1
ATOM 625 O O . ARG A 1 81 ? -20.746 5.491 43.303 1.00 95.94 81 ARG A O 1
ATOM 632 N N . LEU A 1 82 ? -19.271 6.531 41.948 1.00 96.75 82 LEU A N 1
ATOM 633 C CA . LEU A 1 82 ? -19.892 7.864 41.966 1.00 96.75 82 LEU A CA 1
ATOM 634 C C . LEU A 1 82 ? -21.133 8.001 41.067 1.00 96.75 82 LEU A C 1
ATOM 636 O O . LEU A 1 82 ? -21.868 8.987 41.186 1.00 96.75 82 LEU A O 1
ATOM 640 N N . SER A 1 83 ? -21.362 7.034 40.177 1.00 96.94 83 SER A N 1
ATOM 641 C CA . SER A 1 83 ? -22.552 6.971 39.323 1.00 96.94 83 SER A CA 1
ATOM 642 C C . SER A 1 83 ? -23.846 6.818 40.135 1.00 96.94 83 SER A C 1
ATOM 644 O O . SER A 1 83 ? -23.862 6.151 41.171 1.00 96.94 83 SER A O 1
ATOM 646 N N . ALA A 1 84 ? -24.940 7.409 39.670 1.00 96.12 84 ALA A N 1
ATOM 647 C CA . ALA A 1 84 ? -26.276 7.293 40.252 1.00 96.12 84 ALA A CA 1
ATOM 648 C C . ALA A 1 84 ? -27.166 6.265 39.529 1.00 96.12 84 ALA A C 1
ATOM 650 O O . ALA A 1 84 ? -28.186 5.860 40.081 1.00 96.12 84 ALA A O 1
ATOM 651 N N . GLY A 1 85 ? -26.800 5.849 38.315 1.00 95.19 85 GLY A N 1
ATOM 652 C CA . GLY A 1 85 ? -27.570 4.922 37.493 1.00 95.19 85 GLY A CA 1
ATOM 653 C C . GLY A 1 85 ? -27.544 3.478 37.980 1.00 95.19 85 GLY A C 1
ATOM 654 O O . GLY A 1 85 ? -26.547 2.989 38.518 1.00 95.19 85 GLY A O 1
ATOM 655 N N . ASP A 1 86 ? -28.650 2.778 37.722 1.00 95.12 86 ASP A N 1
ATOM 656 C CA . ASP A 1 86 ? -28.763 1.328 37.919 1.00 95.12 86 ASP A CA 1
ATOM 657 C C . ASP A 1 86 ? -27.915 0.559 36.895 1.00 95.12 86 ASP A C 1
ATOM 659 O O . ASP A 1 86 ? -27.508 -0.581 37.131 1.00 95.12 86 ASP A O 1
ATOM 663 N N . TYR A 1 87 ? -27.639 1.200 35.756 1.00 97.75 87 TYR A N 1
ATOM 664 C CA . TYR A 1 87 ? -26.783 0.698 34.693 1.00 97.75 87 TYR A CA 1
ATOM 665 C C . TYR A 1 87 ? -25.641 1.671 34.440 1.00 97.75 87 TYR A C 1
ATOM 667 O O . TYR A 1 87 ? -25.813 2.887 34.489 1.00 97.75 87 TYR A O 1
ATOM 675 N N . VAL A 1 88 ? -24.478 1.122 34.122 1.00 97.50 88 VAL A N 1
ATOM 676 C CA . VAL A 1 88 ? -23.287 1.866 33.729 1.00 97.50 88 VAL A CA 1
ATOM 677 C C . VAL A 1 88 ? -22.917 1.526 32.291 1.00 97.50 88 VAL A C 1
ATOM 679 O O . VAL A 1 88 ? -23.091 0.392 31.845 1.00 97.50 88 VAL A O 1
ATOM 682 N N . CYS A 1 89 ? -22.413 2.514 31.563 1.00 97.50 89 CYS A N 1
ATOM 683 C CA . CYS A 1 89 ? -21.992 2.401 30.172 1.00 97.50 89 CYS A CA 1
ATOM 684 C C . CYS A 1 89 ? -20.574 2.956 30.036 1.00 97.50 89 CYS A C 1
ATOM 686 O O . CYS A 1 89 ? -20.309 4.070 30.491 1.00 97.50 89 CYS A O 1
ATOM 688 N N . GLN A 1 90 ? -19.660 2.207 29.421 1.00 96.25 90 GLN A N 1
ATOM 689 C CA . GLN A 1 90 ? -18.337 2.745 29.099 1.00 96.25 90 GLN A CA 1
ATOM 690 C C . GLN A 1 90 ? -18.440 3.755 27.948 1.00 96.25 90 GLN A C 1
ATOM 692 O O . GLN A 1 90 ? -19.123 3.517 26.939 1.00 96.25 90 GLN A O 1
ATOM 697 N N . TRP A 1 91 ? -17.782 4.900 28.133 1.00 96.94 91 TRP A N 1
ATOM 698 C CA . TRP A 1 91 ? -17.865 6.050 27.242 1.00 96.94 91 TRP A CA 1
ATOM 699 C C . TRP A 1 91 ? -16.492 6.706 27.075 1.00 96.94 91 TRP A C 1
ATOM 701 O O . TRP A 1 91 ? -16.174 7.683 27.743 1.00 96.94 91 TRP A O 1
ATOM 711 N N . ASP A 1 92 ? -15.668 6.150 26.196 1.00 93.69 92 ASP A N 1
ATOM 712 C CA . ASP A 1 92 ? -14.352 6.697 25.867 1.00 93.69 92 ASP A CA 1
ATOM 713 C C . ASP A 1 92 ? -14.469 8.029 25.088 1.00 93.69 92 ASP A C 1
ATOM 715 O O . ASP A 1 92 ? -15.424 8.247 24.328 1.00 93.69 92 ASP A O 1
ATOM 719 N N . ASP A 1 93 ? -13.525 8.947 25.327 1.00 91.31 93 ASP A N 1
ATOM 720 C CA . ASP A 1 93 ? -13.536 10.317 24.791 1.00 91.31 93 ASP A CA 1
ATOM 721 C C . ASP A 1 93 ? -13.143 10.389 23.305 1.00 91.31 93 ASP A C 1
ATOM 723 O O . ASP A 1 93 ? -13.546 11.303 22.579 1.00 91.31 93 ASP A O 1
ATOM 727 N N . ASP A 1 94 ? -12.383 9.410 22.824 1.00 88.12 94 ASP A N 1
ATOM 728 C CA . ASP A 1 94 ? -11.829 9.365 21.478 1.00 88.12 94 ASP A CA 1
ATOM 729 C C . ASP A 1 94 ? -12.722 8.656 20.448 1.00 88.12 94 ASP A C 1
ATOM 731 O O . ASP A 1 94 ? -12.461 8.796 19.253 1.00 88.12 94 ASP A O 1
ATOM 735 N N . ASP A 1 95 ? -13.847 8.074 20.864 1.00 91.94 95 ASP A N 1
ATOM 736 C CA . ASP A 1 95 ? -14.789 7.350 20.000 1.00 91.94 95 ASP A CA 1
ATOM 737 C C . ASP A 1 95 ? -16.030 8.168 19.589 1.00 91.94 95 ASP A C 1
ATOM 739 O O . ASP A 1 95 ? -16.221 9.329 19.980 1.00 91.94 95 ASP A O 1
ATOM 743 N N . TRP A 1 96 ? -16.868 7.578 18.728 1.00 92.31 96 TRP A N 1
ATOM 744 C CA . TRP A 1 96 ? -18.156 8.141 18.314 1.00 92.31 96 TRP A CA 1
ATOM 745 C C . TRP A 1 96 ? -19.305 7.162 18.526 1.00 92.31 96 TRP A C 1
ATOM 747 O O . TRP A 1 96 ? -19.199 5.954 18.300 1.00 92.31 96 TRP A O 1
ATOM 757 N N . TYR A 1 97 ? -20.446 7.716 18.929 1.00 93.81 97 TYR A N 1
ATOM 758 C CA . TYR A 1 97 ? -21.618 6.948 19.317 1.00 93.81 97 TYR A CA 1
ATOM 759 C C . TYR A 1 97 ? -22.842 7.457 18.580 1.00 93.81 97 TYR A C 1
ATOM 761 O O . TYR A 1 97 ? -23.142 8.653 18.591 1.00 93.81 97 TYR A O 1
ATOM 769 N N . ARG A 1 98 ? -23.587 6.535 17.970 1.00 93.25 98 ARG A N 1
ATOM 770 C CA . ARG A 1 98 ? -24.816 6.893 17.265 1.00 93.25 98 ARG A CA 1
ATOM 771 C C . ARG A 1 98 ? -25.890 7.329 18.258 1.00 93.25 98 ARG A C 1
ATOM 773 O O . ARG A 1 98 ? -25.920 6.843 19.387 1.00 93.25 98 ARG A O 1
ATOM 780 N N . HIS A 1 99 ? -26.793 8.206 17.818 1.00 93.88 99 HIS A N 1
ATOM 781 C CA . HIS A 1 99 ? -27.878 8.762 18.640 1.00 93.88 99 HIS A CA 1
ATOM 782 C C . HIS A 1 99 ? -28.750 7.708 19.354 1.00 93.88 99 HIS A C 1
ATOM 784 O O . HIS A 1 99 ? -29.343 8.005 20.380 1.00 93.88 99 HIS A O 1
ATOM 790 N N . ASP A 1 100 ? -28.824 6.478 18.851 1.00 95.56 100 ASP A N 1
ATOM 791 C CA . ASP A 1 100 ? -29.636 5.390 19.403 1.00 95.56 100 ASP A CA 1
ATOM 792 C C . ASP A 1 100 ? -28.800 4.286 20.084 1.00 95.56 100 ASP A C 1
ATOM 794 O O . ASP A 1 100 ? -29.318 3.189 20.310 1.00 95.56 100 ASP A O 1
ATOM 798 N N . ARG A 1 101 ? -27.516 4.525 20.413 1.00 97.19 101 ARG A N 1
ATOM 799 C CA . ARG A 1 101 ? -26.644 3.520 21.061 1.00 97.19 101 ARG A CA 1
ATOM 800 C C . ARG A 1 101 ? -27.244 3.019 22.367 1.00 97.19 101 ARG A C 1
ATOM 802 O O . ARG A 1 101 ? -27.419 1.809 22.531 1.00 97.19 101 ARG A O 1
ATOM 809 N N . LEU A 1 102 ? -27.547 3.936 23.289 1.00 97.56 102 LEU A N 1
ATOM 810 C CA . LEU A 1 102 ? -28.084 3.579 24.601 1.00 97.56 102 LEU A CA 1
ATOM 811 C C . LEU A 1 102 ? -29.429 2.871 24.460 1.00 97.56 102 LEU A C 1
ATOM 813 O O . LEU A 1 102 ? -29.621 1.819 25.056 1.00 97.56 102 LEU A O 1
ATOM 817 N N . GLU A 1 103 ? -30.328 3.382 23.618 1.00 97.12 103 GLU A N 1
ATOM 818 C CA . GLU A 1 103 ? -31.629 2.755 23.375 1.00 97.12 103 GLU A CA 1
ATOM 819 C C . GLU A 1 103 ? -31.490 1.342 22.795 1.00 97.12 103 GLU A C 1
ATOM 821 O O . GLU A 1 103 ? -32.158 0.417 23.262 1.00 97.12 103 GLU A O 1
ATOM 826 N N . THR A 1 104 ? -30.577 1.149 21.842 1.00 97.38 104 THR A N 1
ATOM 827 C CA . THR A 1 104 ? -30.307 -0.148 21.211 1.00 97.38 104 THR A CA 1
ATOM 828 C C . THR A 1 104 ? -29.788 -1.171 22.223 1.00 97.38 104 THR A C 1
ATOM 830 O O . THR A 1 104 ? -30.338 -2.272 22.316 1.00 97.38 104 THR A O 1
ATOM 833 N N . GLN A 1 105 ? -28.757 -0.827 23.002 1.00 97.62 105 GLN A N 1
ATOM 834 C CA . GLN A 1 105 ? -28.168 -1.756 23.972 1.00 97.62 105 GLN A CA 1
ATOM 835 C C . GLN A 1 105 ? -29.089 -1.988 25.177 1.00 97.62 105 GLN A C 1
ATOM 837 O O . GLN A 1 105 ? -29.265 -3.135 25.585 1.00 97.62 105 GLN A O 1
ATOM 842 N N . MET A 1 106 ? -29.737 -0.946 25.706 1.00 97.44 106 MET A N 1
ATOM 843 C CA . MET A 1 106 ? -30.651 -1.069 26.847 1.00 97.44 106 MET A CA 1
ATOM 844 C C . MET A 1 106 ? -31.900 -1.872 26.504 1.00 97.44 106 MET A C 1
ATOM 846 O O . MET A 1 106 ? -32.305 -2.724 27.291 1.00 97.44 106 MET A O 1
ATOM 850 N N . SER A 1 107 ? -32.496 -1.660 25.328 1.00 96.00 107 SER A N 1
ATOM 851 C CA . SER A 1 107 ? -33.676 -2.429 24.911 1.00 96.00 107 SER A CA 1
ATOM 852 C C . SER A 1 107 ? -33.354 -3.916 24.771 1.00 96.00 107 SER A C 1
ATOM 854 O O . SER A 1 107 ? -34.118 -4.758 25.241 1.00 96.00 107 SER A O 1
ATOM 856 N N . ALA A 1 108 ? -32.199 -4.248 24.184 1.00 96.56 108 ALA A N 1
ATOM 857 C CA . ALA A 1 108 ? -31.740 -5.629 24.060 1.00 96.56 108 ALA A CA 1
ATOM 858 C C . ALA A 1 108 ? -31.433 -6.256 25.431 1.00 96.56 108 ALA A C 1
ATOM 860 O O . ALA A 1 108 ? -31.845 -7.384 25.704 1.00 96.56 108 ALA A O 1
ATOM 861 N N . LEU A 1 109 ? -30.768 -5.506 26.314 1.00 95.75 109 LEU A N 1
ATOM 862 C CA . LEU A 1 109 ? -30.430 -5.941 27.665 1.00 95.75 109 LEU A CA 1
ATOM 863 C C . LEU A 1 109 ? -31.691 -6.240 28.490 1.00 95.75 109 LEU A C 1
ATOM 865 O O . LEU A 1 109 ? -31.842 -7.353 28.995 1.00 95.75 109 LEU A O 1
ATOM 869 N N . LEU A 1 110 ? -32.639 -5.298 28.537 1.00 95.06 110 LEU A N 1
ATOM 870 C CA . LEU A 1 110 ? -33.909 -5.440 29.256 1.00 95.06 110 LEU A CA 1
ATOM 871 C C . LEU A 1 110 ? -34.761 -6.596 28.715 1.00 95.06 110 LEU A C 1
ATOM 873 O O . LEU A 1 110 ? -35.363 -7.322 29.502 1.00 95.06 110 LEU A O 1
ATOM 877 N N . ALA A 1 111 ? -34.789 -6.795 27.394 1.00 96.06 111 ALA A N 1
ATOM 878 C CA . ALA A 1 111 ? -35.507 -7.909 26.777 1.00 96.06 111 ALA A CA 1
ATOM 879 C C . ALA A 1 111 ? -34.858 -9.272 27.075 1.00 96.06 111 ALA A C 1
ATOM 881 O O . ALA A 1 111 ? -35.563 -10.269 27.212 1.00 96.06 111 ALA A O 1
ATOM 882 N N . SER A 1 112 ? -33.527 -9.323 27.179 1.00 96.12 112 SER A N 1
ATOM 883 C CA . SER A 1 112 ? -32.788 -10.563 27.448 1.00 96.12 112 SER A CA 1
ATOM 884 C C . SER A 1 112 ? -32.870 -11.032 28.904 1.00 96.12 112 SER A C 1
ATOM 886 O O . SER A 1 112 ? -32.714 -12.220 29.173 1.00 96.12 112 SER A O 1
ATOM 888 N N . GLY A 1 113 ? -33.066 -10.106 29.850 1.00 94.56 113 GLY A N 1
ATOM 889 C CA . GLY A 1 113 ? -32.974 -10.376 31.288 1.00 94.56 113 GLY A CA 1
ATOM 890 C C . GLY A 1 113 ? -31.545 -10.605 31.809 1.00 94.56 113 GLY A C 1
ATOM 891 O O . GLY A 1 113 ? -31.372 -10.864 33.001 1.00 94.56 113 GLY A O 1
ATOM 892 N N . LEU A 1 114 ? -30.522 -10.507 30.952 1.00 96.50 114 LEU A N 1
ATOM 893 C CA . LEU A 1 114 ? -29.115 -10.593 31.345 1.00 96.50 114 LEU A CA 1
ATOM 894 C C . LEU A 1 114 ? -28.630 -9.263 31.948 1.00 96.50 114 LEU A C 1
ATOM 896 O O . LEU A 1 114 ? -29.162 -8.204 31.613 1.00 96.50 114 LEU A O 1
ATOM 900 N N . PRO A 1 115 ? -27.624 -9.283 32.842 1.00 96.75 115 PRO A N 1
ATOM 901 C CA . PRO A 1 115 ? -27.148 -8.070 33.501 1.00 96.75 115 PRO A CA 1
ATOM 902 C C . PRO A 1 115 ? -26.147 -7.251 32.674 1.00 96.75 115 PRO A C 1
ATOM 904 O O . PRO A 1 115 ? -25.955 -6.083 32.997 1.00 96.75 115 PRO A O 1
ATOM 907 N N . ALA A 1 116 ? -25.512 -7.808 31.635 1.00 97.12 116 ALA A N 1
ATOM 908 C CA . ALA A 1 116 ? -24.531 -7.088 30.819 1.00 97.12 116 ALA A CA 1
ATOM 909 C C . ALA A 1 116 ? -24.722 -7.300 29.311 1.00 97.12 116 ALA A C 1
ATOM 911 O O . ALA A 1 116 ? -25.150 -8.366 28.874 1.00 97.12 116 ALA A O 1
ATOM 912 N N . CYS A 1 117 ? -24.360 -6.294 28.514 1.00 97.06 117 CYS A N 1
ATOM 913 C CA . CYS A 1 117 ? -24.346 -6.318 27.055 1.00 97.06 117 CYS A CA 1
ATOM 914 C C . CYS A 1 117 ? -23.050 -5.700 26.524 1.00 97.06 117 CYS A C 1
ATOM 916 O O . CYS A 1 117 ? -22.664 -4.610 26.939 1.00 97.06 117 CYS A O 1
ATOM 918 N N . VAL A 1 118 ? -22.432 -6.357 25.545 1.00 96.88 118 VAL A N 1
ATOM 919 C CA . VAL A 1 118 ? -21.407 -5.769 24.667 1.00 96.88 118 VAL A CA 1
ATOM 920 C C . VAL A 1 118 ? -21.824 -5.927 23.212 1.00 96.88 118 VAL A C 1
ATOM 922 O O . VAL A 1 118 ? -22.653 -6.778 22.871 1.00 96.88 118 VAL A O 1
ATOM 925 N N . LEU A 1 119 ? -21.232 -5.126 22.336 1.00 96.38 119 LEU A N 1
ATOM 926 C CA . LEU A 1 119 ? -21.358 -5.323 20.903 1.00 96.38 119 LEU A CA 1
ATOM 927 C C . LEU A 1 119 ? -20.460 -6.477 20.452 1.00 96.38 119 LEU A C 1
ATOM 929 O O . LEU A 1 119 ? -19.337 -6.642 20.926 1.00 96.38 119 LEU A O 1
ATOM 933 N N . SER A 1 120 ? -20.959 -7.279 19.513 1.00 93.00 120 SER A N 1
ATOM 934 C CA . SER A 1 120 ? -20.192 -8.377 18.919 1.00 93.00 120 SER A CA 1
ATOM 935 C C . SER A 1 120 ? -19.301 -7.919 17.762 1.00 93.00 120 SER A C 1
ATOM 937 O O . SER A 1 120 ? -18.363 -8.620 17.394 1.00 93.00 120 SER A O 1
ATOM 939 N N . ARG A 1 121 ? -19.557 -6.731 17.204 1.00 93.38 121 ARG A N 1
ATOM 940 C CA . ARG A 1 121 ? -18.774 -6.073 16.147 1.00 93.38 121 ARG A CA 1
ATOM 941 C C . ARG A 1 121 ? -18.809 -4.561 16.352 1.00 93.38 121 ARG A C 1
ATOM 943 O O . ARG A 1 121 ? -19.808 -4.050 16.850 1.00 93.38 121 ARG A O 1
ATOM 950 N N . TRP A 1 122 ? -17.770 -3.865 15.902 1.00 93.75 122 TRP A N 1
ATOM 951 C CA . TRP A 1 122 ? -17.716 -2.399 15.811 1.00 93.75 122 TRP A CA 1
ATOM 952 C C . TRP A 1 122 ? -17.547 -1.953 14.364 1.00 93.75 122 TRP A C 1
ATOM 954 O O . TRP A 1 122 ? -17.066 -2.723 13.527 1.00 93.75 122 TRP A O 1
ATOM 964 N N . ILE A 1 123 ? -17.884 -0.698 14.075 1.00 94.38 123 ILE A N 1
ATOM 965 C CA . ILE A 1 123 ? -17.236 0.008 12.970 1.00 94.38 123 ILE A CA 1
ATOM 966 C C . ILE A 1 123 ? -15.903 0.553 13.491 1.00 94.38 123 ILE A C 1
ATOM 968 O O . ILE A 1 123 ? -15.853 1.168 14.549 1.00 94.38 123 ILE A O 1
ATOM 972 N N . CYS A 1 124 ? -14.818 0.324 12.761 1.00 93.12 124 CYS A N 1
ATOM 973 C CA . CYS A 1 124 ? -13.489 0.844 13.061 1.00 93.12 124 CYS A CA 1
ATOM 974 C C . CYS A 1 124 ? -13.083 1.801 11.936 1.00 93.12 124 CYS A C 1
ATOM 976 O O . CYS A 1 124 ? -13.012 1.388 10.776 1.00 93.12 124 CYS A O 1
ATOM 978 N N . LEU A 1 125 ? -12.796 3.058 12.267 1.00 89.81 125 LEU A N 1
ATOM 979 C CA . LEU A 1 125 ? -12.441 4.108 11.316 1.00 89.81 125 LEU A CA 1
ATOM 980 C C . LEU A 1 125 ? -10.971 4.531 11.481 1.00 89.81 125 LEU A C 1
ATOM 982 O O . LEU A 1 125 ? -10.580 5.039 12.526 1.00 89.81 125 LEU A O 1
ATOM 986 N N . ASP A 1 126 ? -10.166 4.330 10.439 1.00 83.88 126 ASP A N 1
ATOM 987 C CA . ASP A 1 126 ? -8.823 4.897 10.284 1.00 83.88 126 ASP A CA 1
ATOM 988 C C . ASP A 1 126 ? -8.982 6.301 9.699 1.00 83.88 126 ASP A C 1
ATOM 990 O O . ASP A 1 126 ? -9.105 6.452 8.479 1.00 83.88 126 ASP A O 1
ATOM 994 N N . VAL A 1 127 ? -9.051 7.313 10.566 1.00 76.50 127 VAL A N 1
ATOM 995 C CA . VAL A 1 127 ? -9.288 8.701 10.149 1.00 76.50 127 VAL A CA 1
ATOM 996 C C . VAL A 1 127 ? -8.141 9.213 9.268 1.00 76.50 127 VAL A C 1
ATOM 998 O O . VAL A 1 127 ? -8.443 9.652 8.157 1.00 76.50 127 VAL A O 1
ATOM 1001 N N . PRO A 1 128 ? -6.849 9.063 9.645 1.00 65.44 128 PRO A N 1
ATOM 1002 C CA . PRO A 1 128 ? -5.737 9.519 8.809 1.00 65.44 128 PRO A CA 1
ATOM 1003 C C . PRO A 1 128 ? -5.752 8.904 7.408 1.00 65.44 128 PRO A C 1
ATOM 1005 O O . PRO A 1 128 ? -5.522 9.589 6.421 1.00 65.44 128 PRO A O 1
ATOM 1008 N N . ARG A 1 129 ? -6.077 7.608 7.292 1.00 65.31 129 ARG A N 1
ATOM 1009 C CA . ARG A 1 129 ? -6.103 6.910 5.992 1.00 65.31 129 ARG A CA 1
ATOM 1010 C C . ARG A 1 129 ? -7.467 6.930 5.304 1.00 65.31 129 ARG A C 1
ATOM 1012 O O . ARG A 1 129 ? -7.596 6.325 4.243 1.00 65.31 129 ARG A O 1
ATOM 1019 N N . ARG A 1 130 ? -8.484 7.560 5.902 1.00 75.00 130 ARG A N 1
ATOM 1020 C CA . ARG A 1 130 ? -9.882 7.584 5.432 1.00 75.00 130 ARG A CA 1
ATOM 1021 C C . ARG A 1 130 ? -10.403 6.194 5.047 1.00 75.00 130 ARG A C 1
ATOM 1023 O O . ARG A 1 130 ? -10.996 5.999 3.986 1.00 75.00 130 ARG A O 1
ATOM 1030 N N . ARG A 1 131 ? -10.160 5.194 5.903 1.00 81.06 131 ARG A N 1
ATOM 1031 C CA . ARG A 1 131 ? -10.622 3.805 5.707 1.00 81.06 131 ARG A CA 1
ATOM 1032 C C . ARG A 1 131 ? -11.537 3.382 6.840 1.00 81.06 131 ARG A C 1
ATOM 1034 O O . ARG A 1 131 ? -11.232 3.616 7.998 1.00 81.06 131 ARG A O 1
ATOM 1041 N N . GLY A 1 132 ? -12.623 2.695 6.508 1.00 87.31 132 GLY A N 1
ATOM 1042 C CA . GLY A 1 132 ? -13.531 2.099 7.484 1.00 87.31 132 GLY A CA 1
ATOM 1043 C C . GLY A 1 132 ? -13.565 0.583 7.363 1.00 87.31 132 GLY A C 1
ATOM 1044 O O . GLY A 1 132 ? -13.425 0.021 6.271 1.00 87.31 132 GLY A O 1
ATOM 1045 N N . PHE A 1 133 ? -13.777 -0.080 8.490 1.00 92.50 133 PHE A N 1
ATOM 1046 C CA . PHE A 1 133 ? -13.870 -1.527 8.597 1.00 92.50 133 PHE A CA 1
ATOM 1047 C C . PHE A 1 133 ? -15.036 -1.901 9.505 1.00 92.50 133 PHE A C 1
ATOM 1049 O O . PHE A 1 133 ? -15.290 -1.239 10.503 1.00 92.50 133 PHE A O 1
ATOM 1056 N N . VAL A 1 134 ? -15.717 -2.999 9.196 1.00 92.88 134 VAL A N 1
ATOM 1057 C CA . VAL A 1 134 ? -16.629 -3.663 10.130 1.00 92.88 134 VAL A CA 1
ATOM 1058 C C . VAL A 1 134 ? -15.854 -4.789 10.798 1.00 92.88 134 VAL A C 1
ATOM 1060 O O . VAL A 1 134 ? -15.453 -5.746 10.128 1.00 92.88 134 VAL A O 1
ATOM 1063 N N . GLY A 1 135 ? -15.621 -4.654 12.102 1.00 88.56 135 GLY A N 1
ATOM 1064 C CA . GLY A 1 135 ? -14.865 -5.598 12.915 1.00 88.56 135 GLY A CA 1
ATOM 1065 C C . GLY A 1 135 ? -15.435 -7.017 12.869 1.00 88.56 135 GLY A C 1
ATOM 1066 O O . GLY A 1 135 ? -16.614 -7.234 12.585 1.00 88.56 135 GLY A O 1
ATOM 1067 N N . ARG A 1 136 ? -14.587 -8.007 13.159 1.00 86.44 136 ARG A N 1
ATOM 1068 C CA . ARG A 1 136 ? -15.007 -9.410 13.284 1.00 86.44 136 ARG A CA 1
ATOM 1069 C C . ARG A 1 136 ? -15.858 -9.636 14.535 1.00 86.44 136 ARG A C 1
ATOM 1071 O O . ARG A 1 136 ? -15.803 -8.847 15.479 1.00 86.44 136 ARG A O 1
ATOM 1078 N N . HIS A 1 137 ? -16.588 -10.751 14.556 1.00 86.81 137 HIS A N 1
ATOM 1079 C CA . HIS A 1 137 ? -17.305 -11.176 15.754 1.00 86.81 137 HIS A CA 1
ATOM 1080 C C . HIS A 1 137 ? -16.320 -11.485 16.889 1.00 86.81 137 HIS A C 1
ATOM 1082 O O . HIS A 1 137 ? -15.503 -12.399 16.769 1.00 86.81 137 HIS A O 1
ATOM 1088 N N . ARG A 1 138 ? -16.389 -10.712 17.973 1.00 86.31 138 ARG A N 1
ATOM 1089 C CA . ARG A 1 138 ? -15.712 -10.961 19.255 1.00 86.31 138 ARG A CA 1
ATOM 1090 C C . ARG A 1 138 ? -16.422 -10.203 20.379 1.00 86.31 138 ARG A C 1
ATOM 1092 O O . ARG A 1 138 ? -17.350 -9.446 20.125 1.00 86.31 138 ARG A O 1
ATOM 1099 N N . THR A 1 139 ? -15.992 -10.398 21.615 1.00 85.88 139 THR A N 1
ATOM 1100 C CA . THR A 1 139 ? -16.410 -9.592 22.766 1.00 85.88 139 THR A CA 1
ATOM 1101 C C . THR A 1 139 ? -15.660 -8.273 22.748 1.00 85.88 139 THR A C 1
ATOM 1103 O O . THR A 1 139 ? -14.465 -8.249 23.017 1.00 85.88 139 THR A O 1
ATOM 1106 N N . TRP A 1 140 ? -16.335 -7.190 22.375 1.00 85.31 140 TRP A N 1
ATOM 1107 C CA . TRP A 1 140 ? -15.698 -5.882 22.317 1.00 85.31 140 TRP A CA 1
ATOM 1108 C C . TRP A 1 140 ? -15.935 -5.095 23.606 1.00 85.31 140 TRP A C 1
ATOM 1110 O O . TRP A 1 140 ? -16.996 -4.494 23.805 1.00 85.31 140 TRP A O 1
ATOM 1120 N N . GLU A 1 141 ? -14.935 -5.108 24.479 1.00 87.75 141 GLU A N 1
ATOM 1121 C CA . GLU A 1 141 ? -15.033 -4.698 25.880 1.00 87.75 141 GLU A CA 1
ATOM 1122 C C . GLU A 1 141 ? -15.442 -3.232 26.041 1.00 87.75 141 GLU A C 1
ATOM 1124 O O . GLU A 1 141 ? -16.340 -2.935 26.827 1.00 87.75 141 GLU A O 1
ATOM 1129 N N . GLY A 1 142 ? -14.897 -2.341 25.203 1.00 87.62 142 GLY A N 1
ATOM 1130 C CA . GLY A 1 142 ? -15.168 -0.899 25.274 1.00 87.62 142 GLY A CA 1
ATOM 1131 C C . GLY A 1 142 ? -16.628 -0.487 25.050 1.00 87.62 142 GLY A C 1
ATOM 1132 O O . GLY A 1 142 ? -17.035 0.625 25.373 1.00 87.62 142 GLY A O 1
ATOM 1133 N N . SER A 1 143 ? -17.464 -1.405 24.559 1.00 94.62 143 SER A N 1
ATOM 1134 C CA . SER A 1 143 ? -18.883 -1.153 24.300 1.00 94.62 143 SER A CA 1
ATOM 1135 C C . SER A 1 143 ? -19.813 -1.592 25.428 1.00 94.62 143 SER A C 1
ATOM 1137 O O . SER A 1 143 ? -21.030 -1.611 25.232 1.00 94.62 143 SER A O 1
ATOM 1139 N N . ILE A 1 144 ? -19.272 -1.958 26.593 1.00 95.88 144 ILE A N 1
ATOM 1140 C CA . ILE A 1 144 ? -20.061 -2.520 27.687 1.00 95.88 144 ILE A CA 1
ATOM 1141 C C . ILE A 1 144 ? -21.159 -1.571 28.189 1.00 95.88 144 ILE A C 1
ATOM 1143 O O . ILE A 1 144 ? -20.934 -0.390 28.462 1.00 95.88 144 ILE A O 1
ATOM 1147 N N . VAL A 1 145 ? -22.349 -2.145 28.364 1.00 97.12 145 VAL A N 1
ATOM 1148 C CA . VAL A 1 145 ? -23.441 -1.636 29.196 1.00 97.12 145 VAL A CA 1
ATOM 1149 C C . VAL A 1 145 ? -23.778 -2.715 30.222 1.00 97.12 145 VAL A C 1
ATOM 1151 O O . VAL A 1 145 ? -24.065 -3.851 29.847 1.00 97.12 145 VAL A O 1
ATOM 1154 N N . CYS A 1 146 ? -23.721 -2.395 31.512 1.00 96.88 146 CYS A N 1
ATOM 1155 C CA . CYS A 1 146 ? -23.834 -3.382 32.585 1.00 96.88 146 CYS A CA 1
ATOM 1156 C C . CYS A 1 146 ? -24.663 -2.854 33.754 1.00 96.88 146 CYS A C 1
ATOM 1158 O O . CYS A 1 146 ? -24.585 -1.678 34.105 1.00 96.88 146 CYS A O 1
ATOM 1160 N N . ARG A 1 147 ? -25.446 -3.729 34.384 1.00 96.69 147 ARG A N 1
ATOM 1161 C CA . ARG A 1 147 ? -26.134 -3.438 35.639 1.00 96.69 147 ARG A CA 1
ATOM 1162 C C . ARG A 1 147 ? -25.098 -3.281 36.748 1.00 96.69 147 ARG A C 1
ATOM 1164 O O . ARG A 1 147 ? -24.228 -4.132 36.927 1.00 96.69 147 ARG A O 1
ATOM 1171 N N . LYS A 1 148 ? -25.183 -2.185 37.497 1.00 94.62 148 LYS A N 1
ATOM 1172 C CA . LYS A 1 148 ? -24.135 -1.749 38.428 1.00 94.62 148 LYS A CA 1
ATOM 1173 C C . LYS A 1 148 ? -23.810 -2.780 39.519 1.00 94.62 148 LYS A C 1
ATOM 1175 O O . LYS A 1 148 ? -22.653 -2.912 39.899 1.00 94.62 148 LYS A O 1
ATOM 1180 N N . ASP A 1 149 ? -24.801 -3.529 39.998 1.00 93.50 149 ASP A N 1
ATOM 1181 C CA . ASP A 1 149 ? -24.651 -4.590 41.011 1.00 93.50 149 ASP A CA 1
ATOM 1182 C C . ASP A 1 149 ? -23.989 -5.878 40.481 1.00 93.50 149 ASP A C 1
ATOM 1184 O O . ASP A 1 149 ? -23.537 -6.710 41.266 1.00 93.50 149 ASP A O 1
ATOM 1188 N N . ALA A 1 150 ? -23.936 -6.052 39.160 1.00 92.56 150 ALA A N 1
ATOM 1189 C CA . ALA A 1 150 ? -23.297 -7.176 38.486 1.00 92.56 150 ALA A CA 1
ATOM 1190 C C . ALA A 1 150 ? -21.876 -6.841 38.005 1.00 92.56 150 ALA A C 1
ATOM 1192 O O . ALA A 1 150 ? -21.167 -7.728 37.527 1.00 92.56 150 ALA A O 1
ATOM 1193 N N . MET A 1 151 ? -21.464 -5.577 38.130 1.00 89.06 151 MET A N 1
ATOM 1194 C CA . MET A 1 151 ? -20.153 -5.089 37.725 1.00 89.06 151 MET A CA 1
ATOM 1195 C C . MET A 1 151 ? -19.065 -5.663 38.641 1.00 89.06 151 MET A C 1
ATOM 1197 O O . MET A 1 151 ? -19.053 -5.403 39.846 1.00 89.06 151 MET A O 1
ATOM 1201 N N . LEU A 1 152 ? -18.124 -6.420 38.076 1.00 86.19 152 LEU A N 1
ATOM 1202 C CA . LEU A 1 152 ? -16.917 -6.815 38.802 1.00 86.19 152 LEU A CA 1
ATOM 1203 C C . LEU A 1 152 ? -15.917 -5.645 38.812 1.00 86.19 152 LEU A C 1
ATOM 1205 O O . LEU A 1 152 ? -15.849 -4.910 37.824 1.00 86.19 152 LEU A O 1
ATOM 1209 N N . PRO A 1 153 ? -15.140 -5.447 39.895 1.00 87.75 153 PRO A N 1
ATOM 1210 C CA . PRO A 1 153 ? -14.132 -4.395 39.936 1.00 87.75 153 PRO A CA 1
ATOM 1211 C C . PRO A 1 153 ? -13.106 -4.551 38.812 1.00 87.75 153 PRO A C 1
ATOM 1213 O O . PRO A 1 153 ? -12.584 -5.645 38.591 1.00 87.75 153 PRO A O 1
ATOM 1216 N N . TYR A 1 154 ? -12.766 -3.444 38.156 1.00 88.06 154 TYR A N 1
ATOM 1217 C CA . TYR A 1 154 ? -11.638 -3.405 37.233 1.00 88.06 154 TYR A CA 1
ATOM 1218 C C . TYR A 1 154 ? -10.331 -3.623 38.024 1.00 88.06 154 TYR A C 1
ATOM 1220 O O . TYR A 1 154 ? -10.148 -2.980 39.063 1.00 88.06 154 TYR A O 1
ATOM 1228 N N . PRO A 1 155 ? -9.407 -4.494 37.584 1.00 83.88 155 PRO A N 1
ATOM 1229 C CA . PRO A 1 155 ? -8.076 -4.587 38.167 1.00 83.88 155 PRO A CA 1
ATOM 1230 C C . PRO A 1 155 ? -7.318 -3.268 37.967 1.00 83.88 155 PRO A C 1
ATOM 1232 O O . PRO A 1 155 ? -7.565 -2.528 37.014 1.00 83.88 155 PRO A O 1
ATOM 1235 N N . GLU A 1 156 ? -6.367 -2.968 38.850 1.00 85.50 156 GLU A N 1
ATOM 1236 C CA . GLU A 1 156 ? -5.575 -1.731 38.802 1.00 85.50 156 GLU A CA 1
ATOM 1237 C C . GLU A 1 156 ? -4.486 -1.774 37.714 1.00 85.50 156 GLU A C 1
ATOM 1239 O O . GLU A 1 156 ? -3.290 -1.683 37.983 1.00 85.50 156 GLU A O 1
ATOM 1244 N N . LEU A 1 157 ? -4.904 -1.933 36.459 1.00 77.31 157 LEU A N 1
ATOM 1245 C CA . LEU A 1 157 ? -4.040 -1.956 35.285 1.00 77.31 157 LEU A CA 1
ATOM 1246 C C . LEU A 1 157 ? -4.138 -0.633 34.514 1.00 77.31 157 LEU A C 1
ATOM 1248 O O . LEU A 1 157 ? -5.138 0.084 34.572 1.00 77.31 157 LEU A O 1
ATOM 1252 N N . ALA A 1 158 ? -3.069 -0.306 33.785 1.00 69.75 158 ALA A N 1
ATOM 1253 C CA . ALA A 1 158 ? -3.022 0.865 32.908 1.00 69.75 158 ALA A CA 1
ATOM 1254 C C . ALA A 1 158 ? -3.653 0.616 31.524 1.00 69.75 158 ALA A C 1
ATOM 1256 O O . ALA A 1 158 ? -3.933 1.577 30.812 1.00 69.75 158 ALA A O 1
ATOM 1257 N N . LYS A 1 159 ? -3.811 -0.657 31.127 1.00 74.56 159 LYS A N 1
ATOM 1258 C CA . LYS A 1 159 ? -4.435 -1.117 29.877 1.00 74.56 159 LYS A CA 1
ATOM 1259 C C . LYS A 1 159 ? -5.064 -2.500 30.093 1.00 74.56 159 LYS A C 1
ATOM 1261 O O . LYS A 1 159 ? -4.512 -3.284 30.867 1.00 74.56 159 LYS A O 1
ATOM 1266 N N . LYS A 1 160 ? -6.109 -2.833 29.320 1.00 76.25 160 LYS A N 1
ATOM 1267 C CA . LYS A 1 160 ? -6.822 -4.133 29.344 1.00 76.25 160 LYS A CA 1
ATOM 1268 C C . LYS A 1 160 ? -7.419 -4.495 30.707 1.00 76.25 160 LYS A C 1
ATOM 1270 O O . LYS A 1 160 ? -7.529 -5.662 31.068 1.00 76.25 160 LYS A O 1
ATOM 1275 N N . GLU A 1 161 ? -7.758 -3.499 31.503 1.00 79.69 161 GLU A N 1
ATOM 1276 C CA . GLU A 1 161 ? -8.446 -3.688 32.771 1.00 79.69 161 GLU A CA 1
ATOM 1277 C C . GLU A 1 161 ? -9.903 -4.134 32.580 1.00 79.69 16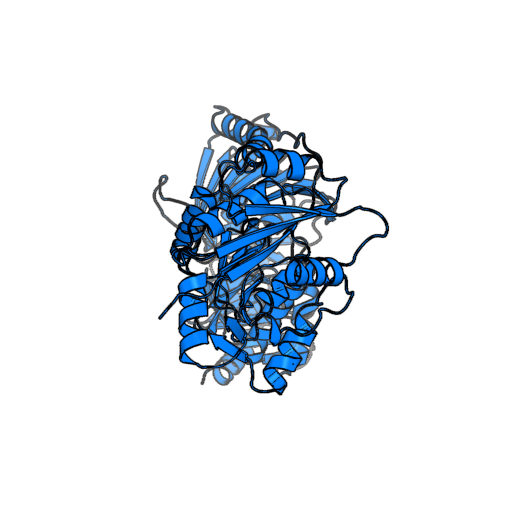1 GLU A C 1
ATOM 1279 O O . GLU A 1 161 ? -10.477 -4.760 33.460 1.00 79.69 161 GLU A O 1
ATOM 1284 N N . ASP A 1 162 ? -10.513 -3.849 31.434 1.00 82.75 162 ASP A N 1
ATOM 1285 C CA . ASP A 1 162 ? -11.877 -4.256 31.095 1.00 82.75 162 ASP A CA 1
ATOM 1286 C C . ASP A 1 162 ? -11.987 -5.742 30.714 1.00 82.75 162 ASP A C 1
ATOM 1288 O O . ASP A 1 162 ? -12.977 -6.386 31.073 1.00 82.75 162 ASP A O 1
ATOM 1292 N N . THR A 1 163 ? -10.956 -6.313 30.082 1.00 84.75 163 THR A N 1
ATOM 1293 C CA . THR A 1 163 ? -10.934 -7.718 29.634 1.00 84.75 163 THR A CA 1
ATOM 1294 C C . THR A 1 163 ? -11.309 -8.730 30.733 1.00 84.75 163 THR A C 1
ATOM 1296 O O . THR A 1 163 ? -12.250 -9.493 30.508 1.00 84.75 163 THR A O 1
ATOM 1299 N N . PRO A 1 164 ? -10.707 -8.731 31.945 1.00 85.44 164 PRO A N 1
ATOM 1300 C CA . PRO A 1 164 ? -11.016 -9.750 32.955 1.00 85.44 164 PRO A CA 1
ATOM 1301 C C . PRO A 1 164 ? -12.468 -9.719 33.448 1.00 85.44 164 PRO A C 1
ATOM 1303 O O . PRO A 1 164 ? -13.041 -10.754 33.788 1.00 85.44 164 PRO A O 1
ATOM 1306 N N . MET A 1 165 ? -13.083 -8.533 33.491 1.00 88.19 165 MET A N 1
ATOM 1307 C CA . MET A 1 165 ? -14.479 -8.385 33.905 1.00 88.19 165 MET A CA 1
ATOM 1308 C C . MET A 1 165 ? -15.437 -8.930 32.838 1.00 88.19 165 MET A C 1
ATOM 1310 O O . MET A 1 165 ? -16.392 -9.635 33.173 1.00 88.19 165 MET A O 1
ATOM 1314 N N . ILE A 1 166 ? -15.154 -8.663 31.561 1.00 88.25 166 ILE A N 1
ATOM 1315 C CA . ILE A 1 166 ? -15.936 -9.185 30.434 1.00 88.25 166 ILE A CA 1
ATOM 1316 C C . ILE A 1 166 ? -15.824 -10.706 30.334 1.00 88.25 166 ILE A C 1
ATOM 1318 O O . ILE A 1 166 ? -16.851 -11.375 30.203 1.00 88.25 166 ILE A O 1
ATOM 1322 N N . GLU A 1 167 ? -14.611 -11.253 30.445 1.00 88.00 167 GLU A N 1
ATOM 1323 C CA . GLU A 1 167 ? -14.367 -12.700 30.435 1.00 88.00 167 GLU A CA 1
ATOM 1324 C C . GLU A 1 167 ? -15.161 -13.394 31.550 1.00 88.00 167 GLU A C 1
ATOM 1326 O O . GLU A 1 167 ? -15.913 -14.331 31.285 1.00 88.00 167 GLU A O 1
ATOM 1331 N N . ALA A 1 168 ? -15.118 -12.863 32.776 1.00 89.12 168 ALA A N 1
ATOM 1332 C CA . ALA A 1 168 ? -15.866 -13.419 33.900 1.00 89.12 168 ALA A CA 1
ATOM 1333 C C . ALA A 1 168 ? -17.396 -13.362 33.704 1.00 89.12 168 ALA A C 1
ATOM 1335 O O . ALA A 1 168 ? -18.105 -14.302 34.073 1.00 89.12 168 ALA A O 1
ATOM 1336 N N . LEU A 1 169 ? -17.935 -12.287 33.117 1.00 91.06 169 LEU A N 1
ATOM 1337 C CA . LEU A 1 169 ? -19.365 -12.200 32.787 1.00 91.06 169 LEU A CA 1
ATOM 1338 C C . LEU A 1 169 ? -19.759 -13.201 31.695 1.00 91.06 169 LEU A C 1
ATOM 1340 O O . LEU A 1 169 ? -20.840 -13.793 31.766 1.00 91.06 169 LEU A O 1
ATOM 1344 N N . GLN A 1 170 ? -18.895 -13.406 30.701 1.00 91.19 170 GLN A N 1
ATOM 1345 C CA . GLN A 1 170 ? -19.116 -14.370 29.629 1.00 91.19 170 GLN A CA 1
ATOM 1346 C C . GLN A 1 170 ? -19.091 -15.811 30.151 1.00 91.19 170 GLN A C 1
ATOM 1348 O O . GLN A 1 170 ? -20.016 -16.571 29.867 1.00 91.19 170 GLN A O 1
ATOM 1353 N N . GLU A 1 171 ? -18.090 -16.172 30.956 1.00 91.12 171 GLU A N 1
ATOM 1354 C CA . GLU A 1 171 ? -17.962 -17.499 31.576 1.00 91.12 171 GLU A CA 1
ATOM 1355 C C . GLU A 1 171 ? -19.159 -17.840 32.472 1.00 91.12 171 GLU A C 1
ATOM 1357 O O . GLU A 1 171 ? -19.602 -18.986 32.525 1.00 91.12 171 GLU A O 1
ATOM 1362 N N . GLN A 1 172 ? -19.735 -16.836 33.138 1.00 92.00 172 GLN A N 1
ATOM 1363 C CA . GLN A 1 172 ? -20.926 -16.989 33.977 1.00 92.00 172 GLN A CA 1
ATOM 1364 C C . GLN A 1 172 ? -22.248 -16.987 33.189 1.00 92.00 172 GLN A C 1
ATOM 1366 O O . GLN A 1 172 ? -23.313 -17.059 33.804 1.00 92.00 172 GLN A O 1
ATOM 1371 N N . GLY A 1 173 ? -22.216 -16.862 31.856 1.00 92.31 173 GLY A N 1
ATOM 1372 C CA . GLY A 1 173 ? -23.421 -16.784 31.022 1.00 92.31 173 GLY A CA 1
ATOM 1373 C C . GLY A 1 173 ? -24.259 -15.522 31.264 1.00 92.31 173 GLY A C 1
ATOM 1374 O O . GLY A 1 173 ? -25.469 -15.532 31.055 1.00 92.31 173 GLY A O 1
ATOM 1375 N N . LYS A 1 174 ? -23.631 -14.440 31.739 1.00 95.75 174 LYS A N 1
ATOM 1376 C CA . LYS A 1 174 ? -24.272 -13.169 32.120 1.00 95.75 174 LYS A CA 1
ATOM 1377 C C . LYS A 1 174 ? -24.129 -12.065 31.066 1.00 95.75 174 LYS A C 1
ATOM 1379 O O . LYS A 1 174 ? -24.585 -10.946 31.297 1.00 95.75 174 LYS A O 1
ATOM 1384 N N . LEU A 1 175 ? -23.493 -12.364 29.935 1.00 95.75 175 LEU A N 1
ATOM 1385 C CA . LEU A 1 175 ? -23.156 -11.394 28.898 1.00 95.75 175 LEU A CA 1
ATOM 1386 C C . LEU A 1 175 ? -23.980 -11.610 27.623 1.00 95.75 175 LEU A C 1
ATOM 1388 O O . LEU A 1 175 ? -23.878 -12.648 26.971 1.00 95.75 175 LEU A O 1
ATOM 1392 N N . LEU A 1 176 ? -24.749 -10.596 27.238 1.00 96.62 176 LEU A N 1
ATOM 1393 C CA . LEU A 1 176 ? -25.401 -10.502 25.938 1.00 96.62 176 LEU A CA 1
ATOM 1394 C C . LEU A 1 176 ? -24.411 -9.983 24.884 1.00 96.62 176 LEU A C 1
ATOM 1396 O O . LEU A 1 176 ? -23.830 -8.909 25.046 1.00 96.62 176 LEU A O 1
ATOM 1400 N N . LEU A 1 177 ? -24.276 -10.708 23.771 1.00 95.81 177 LEU A N 1
ATOM 1401 C CA . LEU A 1 177 ? -23.547 -10.248 22.587 1.00 95.81 177 LEU A CA 1
ATOM 1402 C C . LEU A 1 177 ? -24.533 -9.689 21.560 1.00 95.81 177 LEU A C 1
ATOM 1404 O O . LEU A 1 177 ? -25.313 -10.438 20.974 1.00 95.81 177 LEU A O 1
ATOM 1408 N N . LEU A 1 178 ? -24.490 -8.378 21.329 1.00 96.44 178 LEU A N 1
ATOM 1409 C CA . LEU A 1 178 ? -25.393 -7.692 20.409 1.00 96.44 178 LEU A CA 1
ATOM 1410 C C . LEU A 1 178 ? -24.689 -7.351 19.094 1.00 96.44 178 LEU A C 1
ATOM 1412 O O . LEU A 1 178 ? -23.657 -6.688 19.072 1.00 96.44 178 LEU A O 1
ATOM 1416 N N . ASP A 1 179 ? -25.239 -7.782 17.966 1.00 95.94 179 ASP A N 1
ATOM 1417 C CA . ASP A 1 179 ? -24.663 -7.499 16.652 1.00 95.94 179 ASP A CA 1
ATOM 1418 C C . ASP A 1 179 ? -25.273 -6.253 15.996 1.00 95.94 179 ASP A C 1
ATOM 1420 O O . ASP A 1 179 ? -26.139 -6.348 15.129 1.00 95.94 179 ASP A O 1
ATOM 1424 N N . ARG A 1 180 ? -24.837 -5.075 16.455 1.00 95.56 180 ARG A N 1
ATOM 1425 C CA . ARG A 1 180 ? -25.247 -3.758 15.940 1.00 95.56 180 ARG A CA 1
ATOM 1426 C C . ARG A 1 180 ? -24.022 -2.839 15.795 1.00 95.56 180 ARG A C 1
ATOM 1428 O O . ARG A 1 180 ? -23.879 -1.898 16.573 1.00 95.56 180 ARG A O 1
ATOM 1435 N N . PRO A 1 181 ? -23.089 -3.130 14.868 1.00 93.25 181 PRO A N 1
ATOM 1436 C CA . PRO A 1 181 ? -21.813 -2.415 14.763 1.00 93.25 181 PRO A CA 1
ATOM 1437 C C . PRO A 1 181 ? -21.963 -0.918 14.498 1.00 93.25 181 PRO A C 1
ATOM 1439 O O . PRO A 1 181 ? -21.088 -0.140 14.850 1.00 93.25 181 PRO A O 1
ATOM 1442 N N . GLU A 1 182 ? -23.066 -0.496 13.895 1.00 92.31 182 GLU A N 1
ATOM 1443 C CA . GLU A 1 182 ? -23.301 0.883 13.492 1.00 92.31 182 GLU A CA 1
ATOM 1444 C C . GLU A 1 182 ? -23.625 1.848 14.646 1.00 92.31 182 GLU A C 1
ATOM 1446 O O . GLU A 1 182 ? -23.683 3.056 14.425 1.00 92.31 182 GLU A O 1
ATOM 1451 N N . VAL A 1 183 ? -23.842 1.340 15.866 1.00 94.81 183 VAL A N 1
ATOM 1452 C CA . VAL A 1 183 ? -24.102 2.181 17.048 1.00 94.81 183 VAL A CA 1
ATOM 1453 C C . VAL A 1 183 ? -22.829 2.646 17.766 1.00 94.81 183 VAL A C 1
ATOM 1455 O O . VAL A 1 183 ? -22.906 3.508 18.643 1.00 94.81 183 VAL A O 1
ATOM 1458 N N . TYR A 1 184 ? -21.669 2.100 17.389 1.00 95.19 184 TYR A N 1
ATOM 1459 C CA . TYR A 1 184 ? -20.368 2.383 17.993 1.00 95.19 184 TYR A CA 1
ATOM 1460 C C . TYR A 1 184 ? -19.293 2.440 16.909 1.00 95.19 184 TYR A C 1
ATOM 1462 O O . TYR A 1 184 ? -19.057 1.458 16.198 1.00 95.19 184 TYR A O 1
ATOM 1470 N N . VAL A 1 185 ? -18.611 3.577 16.809 1.00 93.62 185 VAL A N 1
ATOM 1471 C CA . VAL A 1 185 ? -17.514 3.780 15.866 1.00 93.62 185 VAL A CA 1
ATOM 1472 C C . VAL A 1 185 ? -16.233 4.009 16.661 1.00 93.62 185 VAL A C 1
ATOM 1474 O O . VAL A 1 185 ? -16.071 5.038 17.314 1.00 93.62 185 VAL A O 1
ATOM 1477 N N . TYR A 1 186 ? -15.330 3.033 16.581 1.00 92.00 186 TYR A N 1
ATOM 1478 C CA . TYR A 1 186 ? -13.987 3.118 17.137 1.00 92.00 186 TYR A CA 1
ATOM 1479 C C . TYR A 1 186 ? -13.099 3.959 16.216 1.00 92.00 186 TYR A C 1
ATOM 1481 O O . TYR A 1 186 ? -12.956 3.631 15.031 1.00 92.00 186 TYR A O 1
ATOM 1489 N N . HIS A 1 187 ? -12.509 5.033 16.735 1.00 88.06 187 HIS A N 1
ATOM 1490 C CA . HIS A 1 187 ? -11.706 5.964 15.942 1.00 88.06 187 HIS A CA 1
ATOM 1491 C C . HIS A 1 187 ? -10.213 5.782 16.167 1.00 88.06 187 HIS A C 1
ATOM 1493 O O . HIS A 1 187 ? -9.684 6.066 17.239 1.00 88.06 187 HIS A O 1
ATOM 1499 N N . PHE A 1 188 ? -9.495 5.453 15.099 1.00 82.62 188 PHE A N 1
ATOM 1500 C CA . PHE A 1 188 ? -8.049 5.588 15.070 1.00 82.62 188 PHE A CA 1
ATOM 1501 C C . PHE A 1 188 ? -7.651 6.928 14.464 1.00 82.62 188 PHE A C 1
ATOM 1503 O O . PHE A 1 188 ? -7.891 7.183 13.283 1.00 82.62 188 PHE A O 1
ATOM 1510 N N . HIS A 1 189 ? -7.003 7.765 15.269 1.00 74.88 189 HIS A N 1
ATOM 1511 C CA . HIS A 1 189 ? -6.549 9.106 14.894 1.00 74.88 189 HIS A CA 1
ATOM 1512 C C . HIS A 1 189 ? -5.046 9.316 15.154 1.00 74.88 189 HIS A C 1
ATOM 1514 O O . HIS A 1 189 ? -4.569 10.447 15.183 1.00 74.88 189 HIS A O 1
ATOM 1520 N N . GLY A 1 190 ? -4.290 8.241 15.407 1.00 63.72 190 GLY A N 1
ATOM 1521 C CA . GLY A 1 190 ? -2.833 8.269 15.608 1.00 63.72 190 GLY A CA 1
ATOM 1522 C C . GLY A 1 190 ? -2.368 8.720 17.000 1.00 63.72 190 GLY A C 1
ATOM 1523 O O . GLY A 1 190 ? -1.273 8.358 17.416 1.00 63.72 190 GLY A O 1
ATOM 1524 N N . GLY A 1 191 ? -3.209 9.440 17.749 1.00 64.81 191 GLY A N 1
ATOM 1525 C CA . GLY A 1 191 ? -2.954 9.878 19.131 1.00 64.81 191 GLY A CA 1
ATOM 1526 C C . GLY A 1 191 ? -3.633 9.025 20.213 1.00 64.81 191 GLY A C 1
ATOM 1527 O O . GLY A 1 191 ? -3.713 9.452 21.367 1.00 64.81 191 GLY A O 1
ATOM 1528 N N . ASN A 1 192 ? -4.187 7.867 19.843 1.00 77.00 192 ASN A N 1
ATOM 1529 C CA . ASN A 1 192 ? -4.895 6.971 20.757 1.00 77.00 192 ASN A CA 1
ATOM 1530 C C . ASN A 1 192 ? -3.962 6.401 21.844 1.00 77.00 192 ASN A C 1
ATOM 1532 O O . ASN A 1 192 ? -2.738 6.398 21.725 1.00 77.00 192 ASN A O 1
ATOM 1536 N N . THR A 1 193 ? -4.546 5.838 22.907 1.00 72.38 193 THR A N 1
ATOM 1537 C CA . THR A 1 193 ? -3.797 5.104 23.954 1.00 72.38 193 THR A CA 1
ATOM 1538 C C . THR A 1 193 ? -3.079 3.857 23.407 1.00 72.38 193 THR A C 1
ATOM 1540 O O . THR A 1 193 ? -2.095 3.370 23.984 1.00 72.38 193 THR A O 1
ATOM 1543 N N . TRP A 1 194 ? -3.582 3.326 22.293 1.00 72.25 194 TRP A N 1
ATOM 1544 C CA . TRP A 1 194 ? -3.022 2.203 21.555 1.00 72.25 194 TRP A CA 1
ATOM 1545 C C . TRP A 1 194 ? -2.389 2.671 20.246 1.00 72.25 194 TRP A C 1
ATOM 1547 O O . TRP A 1 194 ? -2.914 3.552 19.571 1.00 72.25 194 TRP A O 1
ATOM 1557 N N . ASP A 1 195 ? -1.257 2.067 19.894 1.00 69.75 195 ASP A N 1
ATOM 1558 C CA . ASP A 1 195 ? -0.510 2.408 18.688 1.00 69.75 195 ASP A CA 1
ATOM 1559 C C . ASP A 1 195 ? -1.089 1.741 17.425 1.00 69.75 195 ASP A C 1
ATOM 1561 O O . ASP A 1 195 ? -2.063 0.979 17.453 1.00 69.75 195 ASP A O 1
ATOM 1565 N N . ARG A 1 196 ? -0.466 2.021 16.276 1.00 77.44 196 ARG A N 1
ATOM 1566 C CA . ARG A 1 196 ? -0.881 1.456 14.989 1.00 77.44 196 ARG A CA 1
ATOM 1567 C C . ARG A 1 196 ? -0.723 -0.067 14.913 1.00 77.44 196 ARG A C 1
ATOM 1569 O O . ARG A 1 196 ? -1.465 -0.697 14.164 1.00 77.44 196 ARG A O 1
ATOM 1576 N N . ALA A 1 197 ? 0.203 -0.673 15.659 1.00 66.06 197 ALA A N 1
ATOM 1577 C CA . ALA A 1 197 ? 0.338 -2.129 15.672 1.00 66.06 197 ALA A CA 1
ATOM 1578 C C . ALA A 1 197 ? -0.914 -2.769 16.287 1.00 66.06 197 ALA A C 1
ATOM 1580 O O . ALA A 1 197 ? -1.518 -3.652 15.681 1.00 66.06 197 ALA A O 1
ATOM 1581 N N . HIS A 1 198 ? -1.383 -2.230 17.414 1.00 73.75 198 HIS A N 1
ATOM 1582 C CA . HIS A 1 198 ? -2.644 -2.655 18.015 1.00 73.75 198 HIS A CA 1
ATOM 1583 C C . HIS A 1 198 ? -3.850 -2.402 17.100 1.00 73.75 198 HIS A C 1
ATOM 1585 O O . HIS A 1 198 ? -4.715 -3.266 16.970 1.00 73.75 198 HIS A O 1
ATOM 1591 N N . TRP A 1 199 ? -3.905 -1.247 16.428 1.00 79.56 199 TRP A N 1
ATOM 1592 C CA . TRP A 1 199 ? -4.950 -0.958 15.439 1.00 79.56 199 TRP A CA 1
ATOM 1593 C C . TRP A 1 199 ? -5.034 -2.030 14.347 1.00 79.56 199 TRP A C 1
ATOM 1595 O O . TRP A 1 199 ? -6.123 -2.511 14.034 1.00 79.56 199 TRP A O 1
ATOM 1605 N N . VAL A 1 200 ? -3.890 -2.437 13.788 1.00 75.75 200 VAL A N 1
ATOM 1606 C CA . VAL A 1 200 ? -3.831 -3.483 12.756 1.00 75.75 200 VAL A CA 1
ATOM 1607 C C . VAL A 1 200 ? -4.391 -4.807 13.282 1.00 75.75 200 VAL A C 1
ATOM 1609 O O . VAL A 1 200 ? -5.145 -5.464 12.565 1.00 75.75 200 VAL A O 1
ATOM 1612 N N . ASP A 1 201 ? -4.109 -5.168 14.534 1.00 76.31 201 ASP A N 1
ATOM 1613 C CA . ASP A 1 201 ? -4.668 -6.369 15.171 1.00 76.31 201 ASP A CA 1
ATOM 1614 C C . ASP A 1 201 ? -6.188 -6.271 15.396 1.00 76.31 201 ASP A C 1
ATOM 1616 O O . ASP A 1 201 ? -6.920 -7.264 15.251 1.00 76.31 201 ASP A O 1
ATOM 1620 N N . VAL A 1 202 ? -6.677 -5.073 15.735 1.00 81.25 202 VAL A N 1
ATOM 1621 C CA . VAL A 1 202 ? -8.104 -4.760 15.907 1.00 81.25 202 VAL A CA 1
ATOM 1622 C C . VAL A 1 202 ? -8.866 -4.957 14.597 1.00 81.25 202 VAL A C 1
ATOM 1624 O O . VAL A 1 202 ? -9.900 -5.631 14.592 1.00 81.25 202 VAL A O 1
ATOM 1627 N N . VAL A 1 203 ? -8.345 -4.440 13.480 1.00 86.81 203 VAL A N 1
ATOM 1628 C CA . VAL A 1 203 ? -8.986 -4.571 12.157 1.00 86.81 203 VAL A CA 1
ATOM 1629 C C . VAL A 1 203 ? -8.588 -5.843 11.402 1.00 86.81 203 VAL A C 1
ATOM 1631 O O . VAL A 1 203 ? -9.063 -6.081 10.291 1.00 86.81 203 VAL A O 1
ATOM 1634 N N . HIS A 1 204 ? -7.755 -6.708 11.985 1.00 80.50 204 HIS A N 1
ATOM 1635 C CA . HIS A 1 204 ? -7.381 -7.977 11.368 1.00 80.50 204 HIS A CA 1
ATOM 1636 C C . HIS A 1 204 ? -8.613 -8.871 11.141 1.00 80.50 204 HIS A C 1
ATOM 1638 O O . HIS A 1 204 ? -9.389 -9.150 12.064 1.00 80.50 204 HIS A O 1
ATOM 1644 N N . GLY A 1 205 ? -8.802 -9.323 9.898 1.00 72.06 205 GLY A N 1
ATOM 1645 C CA . GLY A 1 205 ? -9.975 -10.101 9.485 1.00 72.06 205 GLY A CA 1
ATOM 1646 C C . GLY A 1 205 ? -11.292 -9.310 9.466 1.00 72.06 205 GLY A C 1
ATOM 1647 O O . GLY A 1 205 ? -12.353 -9.911 9.307 1.00 72.06 205 GLY A O 1
ATOM 1648 N N . ALA A 1 206 ? -11.250 -7.985 9.646 1.00 87.12 206 ALA A N 1
ATOM 1649 C CA . ALA A 1 206 ? -12.412 -7.116 9.514 1.00 87.12 206 ALA A CA 1
ATOM 1650 C C . ALA A 1 206 ? -12.793 -6.930 8.036 1.00 87.12 206 ALA A C 1
ATOM 1652 O O . ALA A 1 206 ? -11.946 -6.935 7.140 1.00 87.12 206 ALA A O 1
ATOM 1653 N N . ARG A 1 207 ? -14.084 -6.725 7.769 1.00 89.50 207 ARG A N 1
ATOM 1654 C CA . ARG A 1 207 ? -14.578 -6.450 6.416 1.00 89.50 207 ARG A CA 1
ATOM 1655 C C . ARG A 1 207 ? -14.388 -4.971 6.099 1.00 89.50 207 ARG A C 1
ATOM 1657 O O . ARG A 1 207 ? -15.020 -4.134 6.738 1.00 89.50 207 ARG A O 1
ATOM 1664 N N . GLN A 1 208 ? -13.593 -4.645 5.085 1.00 88.81 208 GLN A N 1
ATOM 1665 C CA . GLN A 1 208 ? -13.446 -3.263 4.628 1.00 88.81 208 GLN A CA 1
ATOM 1666 C C . GLN A 1 208 ? -14.776 -2.701 4.091 1.00 88.81 208 GLN A C 1
ATOM 1668 O O . GLN A 1 208 ? -15.511 -3.383 3.374 1.00 88.81 208 GLN A O 1
ATOM 1673 N N . MET A 1 209 ? -15.084 -1.462 4.465 1.00 86.50 209 MET A N 1
ATOM 1674 C CA . MET A 1 209 ? -16.260 -0.714 4.012 1.00 86.50 209 MET A CA 1
ATOM 1675 C C . MET A 1 209 ? -16.003 -0.061 2.652 1.00 86.50 209 MET A C 1
ATOM 1677 O O . MET A 1 209 ? -14.853 0.173 2.269 1.00 86.50 209 MET A O 1
ATOM 1681 N N . LYS A 1 210 ? -17.069 0.260 1.914 1.00 78.25 210 LYS A N 1
ATOM 1682 C CA . LYS A 1 210 ? -16.944 0.996 0.649 1.00 78.25 210 LYS A CA 1
ATOM 1683 C C . LYS A 1 210 ? -16.554 2.442 0.929 1.00 78.25 210 LYS A C 1
ATOM 1685 O O . LYS A 1 210 ? -17.077 3.043 1.863 1.00 78.25 210 LYS A O 1
ATOM 1690 N N . SER A 1 211 ? -15.734 3.042 0.068 1.00 68.38 211 SER A N 1
ATOM 1691 C CA . SER A 1 211 ? -15.286 4.432 0.241 1.00 68.38 211 SER A CA 1
ATOM 1692 C C . SER A 1 211 ? -16.447 5.419 0.405 1.00 68.38 211 SER A C 1
ATOM 1694 O O . SER A 1 211 ? -16.364 6.311 1.235 1.00 68.38 211 SER A O 1
ATOM 1696 N N . SER A 1 212 ? -17.568 5.229 -0.300 1.00 67.56 212 SER A N 1
ATOM 1697 C CA . SER A 1 212 ? -18.759 6.078 -0.142 1.00 67.56 212 SER A CA 1
ATOM 1698 C C . SER A 1 212 ? -19.386 6.005 1.256 1.00 67.56 212 SER A C 1
ATOM 1700 O O . SER A 1 212 ? -19.841 7.020 1.769 1.00 67.56 212 SER A O 1
ATOM 1702 N N . GLU A 1 213 ? -19.407 4.822 1.878 1.00 79.38 213 GLU A N 1
ATOM 1703 C CA . GLU A 1 213 ? -19.925 4.625 3.242 1.00 79.38 213 GLU A CA 1
ATOM 1704 C C . GLU A 1 213 ? -18.975 5.254 4.265 1.00 79.38 213 GLU A C 1
ATOM 1706 O O . GLU A 1 213 ? -19.416 5.876 5.226 1.00 79.38 213 GLU A O 1
ATOM 1711 N N . VAL A 1 214 ? -17.666 5.126 4.026 1.00 79.06 214 VAL A N 1
ATOM 1712 C CA . VAL A 1 214 ? -16.626 5.739 4.858 1.00 79.06 214 VAL A CA 1
ATOM 1713 C C . VAL A 1 214 ? -16.722 7.258 4.818 1.00 79.06 214 VAL A C 1
ATOM 1715 O O . VAL A 1 214 ? -16.677 7.881 5.868 1.00 79.06 214 VAL A O 1
ATOM 1718 N N . MET A 1 215 ? -16.906 7.846 3.636 1.00 73.38 215 MET A N 1
ATOM 1719 C CA . MET A 1 215 ? -17.060 9.294 3.489 1.00 73.38 215 MET A CA 1
ATOM 1720 C C . MET A 1 215 ? -18.315 9.806 4.197 1.00 73.38 215 MET A C 1
ATOM 1722 O O . MET A 1 215 ? -18.226 10.772 4.934 1.00 73.38 215 MET A O 1
ATOM 1726 N N . GLN A 1 216 ? -19.452 9.113 4.077 1.00 79.81 216 GLN A N 1
ATOM 1727 C CA . GLN A 1 216 ? -20.667 9.477 4.819 1.00 79.81 216 GLN A CA 1
ATOM 1728 C C . GLN A 1 216 ? -20.479 9.397 6.339 1.00 79.81 216 GLN A C 1
ATOM 1730 O O . GLN A 1 216 ? -21.013 10.227 7.074 1.00 79.81 216 GLN A O 1
ATOM 1735 N N . LEU A 1 217 ? -19.735 8.396 6.820 1.00 82.88 217 LEU A N 1
ATOM 1736 C CA . LEU A 1 217 ? -19.386 8.293 8.234 1.00 82.88 217 LEU A CA 1
ATOM 1737 C C . LEU A 1 217 ? -18.442 9.411 8.669 1.00 82.88 217 LEU A C 1
ATOM 1739 O O . LEU A 1 217 ? -18.675 9.996 9.719 1.00 82.88 217 LEU A O 1
ATOM 1743 N N . LEU A 1 218 ? -17.411 9.712 7.877 1.00 78.88 218 LEU A N 1
ATOM 1744 C CA . LEU A 1 218 ? -16.496 10.821 8.139 1.00 78.88 218 LEU A CA 1
ATOM 1745 C C . LEU A 1 218 ? -17.265 12.138 8.192 1.00 78.88 218 LEU A C 1
ATOM 1747 O O . LEU A 1 218 ? -17.129 12.844 9.177 1.00 78.88 218 LEU A O 1
ATOM 1751 N N . ASP A 1 219 ? -18.166 12.399 7.245 1.00 74.69 219 ASP A N 1
ATOM 1752 C CA . ASP A 1 219 ? -19.017 13.591 7.250 1.00 74.69 219 ASP A CA 1
ATOM 1753 C C . ASP A 1 219 ? -19.892 13.655 8.516 1.00 74.69 219 ASP A C 1
ATOM 1755 O O . ASP A 1 219 ? -20.023 14.709 9.133 1.00 74.69 219 ASP A O 1
ATOM 1759 N N . ALA A 1 220 ? -20.472 12.530 8.954 1.00 72.69 220 ALA A N 1
ATOM 1760 C CA . ALA A 1 220 ? -21.284 12.470 10.174 1.00 72.69 220 ALA A CA 1
ATOM 1761 C C . ALA A 1 220 ? -20.456 12.653 11.463 1.00 72.69 220 ALA A C 1
ATOM 1763 O O . ALA A 1 220 ? -20.940 13.220 12.446 1.00 72.69 220 ALA A O 1
ATOM 1764 N N . VAL A 1 221 ? -19.209 12.181 11.463 1.00 69.75 221 VAL A N 1
ATOM 1765 C CA . VAL A 1 221 ? -18.248 12.317 12.565 1.00 69.75 221 VAL A CA 1
ATOM 1766 C C . VAL A 1 221 ? -17.659 13.737 12.616 1.00 69.75 221 VAL A C 1
ATOM 1768 O O . VAL A 1 221 ? -17.515 14.318 13.697 1.00 69.75 221 VAL A O 1
ATOM 1771 N N . GLU A 1 222 ? -17.355 14.322 11.459 1.00 64.44 222 GLU A N 1
ATOM 1772 C CA . GLU A 1 222 ? -16.780 15.658 11.282 1.00 64.44 222 GLU A CA 1
ATOM 1773 C C . GLU A 1 222 ? -17.826 16.762 11.467 1.00 64.44 222 GLU A C 1
ATOM 1775 O O . GLU A 1 222 ? -17.517 17.777 12.082 1.00 64.44 222 GLU A O 1
ATOM 1780 N N . ALA A 1 223 ? -19.091 16.559 11.077 1.00 52.88 223 ALA A N 1
ATOM 1781 C CA . ALA A 1 223 ? -20.176 17.521 11.319 1.00 52.88 223 ALA A CA 1
ATOM 1782 C C . ALA A 1 223 ? -20.413 17.809 12.816 1.00 52.88 223 ALA A C 1
ATOM 1784 O O . ALA A 1 223 ? -20.924 18.870 13.178 1.00 52.88 223 ALA A O 1
ATOM 1785 N N . LEU A 1 224 ? -20.022 16.885 13.701 1.00 46.38 224 LEU A N 1
ATOM 1786 C CA . LEU A 1 224 ? -20.044 17.067 15.157 1.00 46.38 224 LEU A CA 1
ATOM 1787 C C . LEU A 1 224 ? -18.733 17.642 15.714 1.00 46.38 224 LEU A C 1
ATOM 1789 O O . LEU A 1 224 ? -18.713 18.086 16.863 1.00 46.38 224 LEU A O 1
ATOM 1793 N N . SER A 1 225 ? -17.684 17.690 14.896 1.00 43.09 225 SER A N 1
ATOM 1794 C CA . SER A 1 225 ? -16.349 18.189 15.211 1.00 43.09 225 SER A CA 1
ATOM 1795 C C . SER A 1 225 ? -16.149 19.561 14.554 1.00 43.09 225 SER A C 1
ATOM 1797 O O . SER A 1 225 ? -15.613 19.671 13.455 1.00 43.09 225 SER A O 1
ATOM 1799 N N . LEU A 1 226 ? -16.560 20.645 15.224 1.00 34.91 226 LEU A N 1
ATOM 1800 C CA . LEU A 1 226 ? -16.096 21.981 14.828 1.00 34.91 226 LEU A CA 1
ATOM 1801 C C . LEU A 1 226 ? -14.582 22.054 15.077 1.00 34.91 226 LEU A C 1
ATOM 1803 O O . LEU A 1 226 ? -14.138 22.314 16.193 1.00 34.91 226 LEU A O 1
ATOM 1807 N N . GLY A 1 227 ? -13.807 21.814 14.019 1.00 36.66 227 GLY A N 1
ATOM 1808 C CA . GLY A 1 227 ? -12.366 22.031 13.979 1.00 36.66 227 GLY A CA 1
ATOM 1809 C C . GLY A 1 227 ? -11.543 20.748 13.976 1.00 36.66 227 GLY A C 1
ATOM 1810 O O . GLY A 1 227 ? -10.960 20.374 14.994 1.00 36.66 227 GLY A O 1
ATOM 1811 N N . VAL A 1 228 ? -11.397 20.150 12.796 1.00 35.84 228 VAL A N 1
ATOM 1812 C CA . VAL A 1 228 ? -10.144 19.488 12.421 1.00 35.84 228 VAL A CA 1
ATOM 1813 C C . VAL A 1 228 ? -9.199 20.592 11.933 1.00 35.84 228 VAL A C 1
ATOM 1815 O O . VAL A 1 228 ? -9.487 21.201 10.907 1.00 35.84 228 VAL A O 1
ATOM 1818 N N . PRO A 1 229 ? -8.084 20.914 12.608 1.00 38.31 229 PRO A N 1
ATOM 1819 C CA . PRO A 1 229 ? -6.955 21.515 11.926 1.00 38.31 229 PRO A CA 1
ATOM 1820 C C . PRO A 1 229 ? -6.053 20.371 11.465 1.00 38.31 229 PRO A C 1
ATOM 1822 O O . PRO A 1 229 ? -5.325 19.799 12.271 1.00 38.31 229 PRO A O 1
ATOM 1825 N N . GLN A 1 230 ? -6.141 20.015 10.185 1.00 46.97 230 GLN A N 1
ATOM 1826 C CA . GLN A 1 230 ? -5.103 19.223 9.518 1.00 46.97 230 GLN A CA 1
ATOM 1827 C C . GLN A 1 230 ? -5.040 19.517 8.013 1.00 46.97 230 GLN A C 1
ATOM 1829 O O . GLN A 1 230 ? -3.939 19.622 7.478 1.00 46.97 230 GLN A O 1
ATOM 1834 N N . ASP A 1 231 ? -6.176 19.790 7.358 1.00 48.09 231 ASP A N 1
ATOM 1835 C CA . ASP A 1 231 ? -6.188 20.114 5.922 1.00 48.09 231 ASP A CA 1
ATOM 1836 C C . ASP A 1 231 ? -5.421 21.403 5.586 1.00 48.09 231 ASP A C 1
ATOM 1838 O O . ASP A 1 231 ? -4.684 21.429 4.602 1.00 48.09 231 ASP A O 1
ATOM 1842 N N . ASP A 1 232 ? -5.500 22.446 6.423 1.00 56.03 232 ASP A N 1
ATOM 1843 C CA . ASP A 1 232 ? -4.757 23.692 6.184 1.00 56.03 232 ASP A CA 1
ATOM 1844 C C . ASP A 1 232 ? -3.243 23.528 6.387 1.00 56.03 232 ASP A C 1
ATOM 1846 O O . ASP A 1 232 ? -2.466 24.108 5.633 1.00 56.03 232 ASP A O 1
ATOM 1850 N N . GLU A 1 233 ? -2.791 22.729 7.359 1.00 64.50 233 GLU A N 1
ATOM 1851 C CA . GLU A 1 233 ? -1.354 22.550 7.610 1.00 64.50 233 GLU A CA 1
ATOM 1852 C C . GLU A 1 233 ? -0.697 21.667 6.548 1.00 64.50 233 GLU A C 1
ATOM 1854 O O . GLU A 1 233 ? 0.333 22.053 5.998 1.00 64.50 233 GLU A O 1
ATOM 1859 N N . VAL A 1 234 ? -1.299 20.526 6.190 1.00 69.31 234 VAL A N 1
ATOM 1860 C CA . VAL A 1 234 ? -0.767 19.651 5.129 1.00 69.31 234 VAL A CA 1
ATOM 1861 C C . VAL A 1 234 ? -0.795 20.372 3.779 1.00 69.31 234 VAL A C 1
ATOM 1863 O O . VAL A 1 234 ? 0.194 20.342 3.038 1.00 69.31 234 VAL A O 1
ATOM 1866 N N . ALA A 1 235 ? -1.876 21.103 3.478 1.00 74.38 235 ALA A N 1
ATOM 1867 C CA . ALA A 1 235 ? -1.940 21.941 2.285 1.00 74.38 235 ALA A CA 1
ATOM 1868 C C . ALA A 1 235 ? -0.841 23.016 2.291 1.00 74.38 235 ALA A C 1
ATOM 1870 O O . ALA A 1 235 ? -0.163 23.193 1.278 1.00 74.38 235 ALA A O 1
ATOM 1871 N N . GLN A 1 236 ? -0.597 23.687 3.422 1.00 80.88 236 GLN A N 1
ATOM 1872 C CA . GLN A 1 236 ? 0.492 24.663 3.560 1.00 80.88 236 GLN A CA 1
ATOM 1873 C C . GLN A 1 236 ? 1.883 24.030 3.408 1.00 80.88 236 GLN A C 1
ATOM 1875 O O . GLN A 1 236 ? 2.762 24.653 2.809 1.00 80.88 236 GLN A O 1
ATOM 1880 N N . MET A 1 237 ? 2.091 22.795 3.878 1.00 84.50 237 MET A N 1
ATOM 1881 C CA . MET A 1 237 ? 3.358 22.067 3.725 1.00 84.50 237 MET A CA 1
ATOM 1882 C C . MET A 1 237 ? 3.690 21.789 2.254 1.00 84.50 237 MET A C 1
ATOM 1884 O O . MET A 1 237 ? 4.847 21.937 1.845 1.00 84.50 237 MET A O 1
ATOM 1888 N N . ILE A 1 238 ? 2.696 21.403 1.445 1.00 88.81 238 ILE A N 1
ATOM 1889 C CA . ILE A 1 238 ? 2.906 21.063 0.029 1.00 88.81 238 ILE A CA 1
ATOM 1890 C C . ILE A 1 238 ? 2.836 22.280 -0.906 1.00 88.81 238 ILE A C 1
ATOM 1892 O O . ILE A 1 238 ? 3.410 22.257 -2.001 1.00 88.81 238 ILE A O 1
ATOM 1896 N N . GLU A 1 239 ? 2.185 23.366 -0.486 1.00 89.44 239 GLU A N 1
ATOM 1897 C CA . GLU A 1 239 ? 1.932 24.558 -1.301 1.00 89.44 239 GLU A CA 1
ATOM 1898 C C . GLU A 1 239 ? 3.189 25.161 -1.965 1.00 89.44 239 GLU A C 1
ATOM 1900 O O . GLU A 1 239 ? 3.138 25.471 -3.161 1.00 89.44 239 GLU A O 1
ATOM 1905 N N . PRO A 1 240 ? 4.360 25.277 -1.301 1.00 91.06 240 PRO A N 1
ATOM 1906 C CA . PRO A 1 240 ? 5.581 25.738 -1.963 1.00 91.06 240 PRO A CA 1
ATOM 1907 C C . PRO A 1 240 ? 5.989 24.857 -3.152 1.00 91.06 240 PRO A C 1
ATOM 1909 O O . PRO A 1 240 ? 6.404 25.367 -4.201 1.00 91.06 240 PRO A O 1
ATOM 1912 N N . THR A 1 241 ? 5.849 23.535 -3.011 1.00 92.25 241 THR A N 1
ATOM 1913 C CA . THR A 1 241 ? 6.140 22.566 -4.077 1.00 92.25 241 THR A CA 1
ATOM 1914 C C . THR A 1 241 ? 5.148 22.732 -5.225 1.00 92.25 241 THR A C 1
ATOM 1916 O O . THR A 1 241 ? 5.575 22.812 -6.378 1.00 92.25 241 THR A O 1
ATOM 1919 N N . ARG A 1 242 ? 3.850 22.887 -4.921 1.00 91.62 242 ARG A N 1
ATOM 1920 C CA . ARG A 1 242 ? 2.793 23.137 -5.920 1.00 91.62 242 ARG A CA 1
ATOM 1921 C C . ARG A 1 242 ? 3.063 24.401 -6.728 1.00 91.62 242 ARG A C 1
ATOM 1923 O O . ARG A 1 242 ? 3.176 24.322 -7.947 1.00 91.62 242 ARG A O 1
ATOM 1930 N N . ARG A 1 243 ? 3.296 25.537 -6.062 1.00 91.88 243 ARG A N 1
ATOM 1931 C CA . ARG A 1 243 ? 3.618 26.814 -6.729 1.00 91.88 243 ARG A CA 1
ATOM 1932 C C . ARG A 1 243 ? 4.852 26.718 -7.612 1.00 91.88 243 ARG A C 1
ATOM 1934 O O . ARG A 1 243 ? 4.909 27.325 -8.678 1.00 91.88 243 ARG A O 1
ATOM 1941 N N . THR A 1 244 ? 5.867 25.987 -7.161 1.00 93.12 244 THR A N 1
ATOM 1942 C CA . THR A 1 244 ? 7.101 25.822 -7.933 1.00 93.12 244 THR A CA 1
ATOM 1943 C C . THR A 1 244 ? 6.874 24.970 -9.174 1.00 93.12 244 THR A C 1
ATOM 1945 O O . THR A 1 244 ? 7.329 25.342 -10.255 1.00 93.12 244 THR A O 1
ATOM 1948 N N . CYS A 1 245 ? 6.126 23.877 -9.033 1.00 94.38 245 CYS A N 1
ATOM 1949 C CA . CYS A 1 245 ? 5.691 23.060 -10.154 1.00 94.38 245 CYS A CA 1
ATOM 1950 C C . CYS A 1 245 ? 4.883 23.889 -11.161 1.00 94.38 245 CYS A C 1
ATOM 1952 O O . CYS A 1 245 ? 5.197 23.878 -12.347 1.00 94.38 245 CYS A O 1
ATOM 1954 N N . ASP A 1 246 ? 3.893 24.661 -10.709 1.00 93.56 246 ASP A N 1
ATOM 1955 C CA . ASP A 1 246 ? 3.064 25.483 -11.597 1.00 93.56 246 ASP A CA 1
ATOM 1956 C C . ASP A 1 246 ? 3.902 26.502 -12.377 1.00 93.56 246 ASP A C 1
ATOM 1958 O O . ASP A 1 246 ? 3.746 26.629 -13.590 1.00 93.56 246 ASP A O 1
ATOM 1962 N N . ARG A 1 247 ? 4.878 27.147 -11.725 1.00 93.50 247 ARG A N 1
ATOM 1963 C CA . ARG A 1 247 ? 5.842 28.030 -12.402 1.00 93.50 247 ARG A CA 1
ATOM 1964 C C . ARG A 1 247 ? 6.685 27.299 -13.446 1.00 93.50 247 ARG A C 1
ATOM 1966 O O . ARG A 1 247 ? 6.976 27.877 -14.489 1.00 93.50 247 ARG A O 1
ATOM 1973 N N . ALA A 1 248 ? 7.103 26.064 -13.169 1.00 92.81 248 ALA A N 1
ATOM 1974 C CA . ALA A 1 248 ? 7.873 25.260 -14.116 1.00 92.81 248 ALA A CA 1
ATOM 1975 C C . ALA A 1 248 ? 7.039 24.836 -15.333 1.00 92.81 248 ALA A C 1
ATOM 1977 O O . ALA A 1 248 ? 7.570 24.771 -16.437 1.00 92.81 248 ALA A O 1
ATOM 1978 N N . MET A 1 249 ? 5.740 24.606 -15.138 1.00 92.81 249 MET A N 1
ATOM 1979 C CA . MET A 1 249 ? 4.799 24.184 -16.180 1.00 92.81 249 MET A CA 1
ATOM 1980 C C . MET A 1 249 ? 4.248 25.347 -17.017 1.00 92.81 249 MET A C 1
ATOM 1982 O O . MET A 1 249 ? 3.826 25.138 -18.146 1.00 92.81 249 MET A O 1
ATOM 1986 N N . GLN A 1 250 ? 4.222 26.565 -16.477 1.00 89.69 250 GLN A N 1
ATOM 1987 C CA . GLN A 1 250 ? 3.756 27.764 -17.189 1.00 89.69 250 GLN A CA 1
ATOM 1988 C C . GLN A 1 250 ? 4.875 28.505 -17.933 1.00 89.69 250 GLN A C 1
ATOM 1990 O O . GLN A 1 250 ? 4.607 29.497 -18.601 1.00 89.69 250 GLN A O 1
ATOM 1995 N N . GLY A 1 251 ? 6.134 28.086 -17.784 1.00 77.44 251 GLY A N 1
ATOM 1996 C CA . GLY A 1 251 ? 7.257 28.777 -18.409 1.00 77.44 251 GLY A CA 1
ATOM 1997 C C . GLY A 1 251 ? 7.320 28.555 -19.922 1.00 77.44 251 GLY A C 1
ATOM 1998 O O . GLY A 1 251 ? 7.304 27.419 -20.378 1.00 77.44 251 GLY A O 1
ATOM 1999 N N . ASP A 1 252 ? 7.541 29.623 -20.693 1.00 75.00 252 ASP A N 1
ATOM 2000 C CA . ASP A 1 252 ? 7.651 29.573 -22.166 1.00 75.00 252 ASP A CA 1
ATOM 2001 C C . ASP A 1 252 ? 8.921 28.869 -22.691 1.00 75.00 252 ASP A C 1
ATOM 2003 O O . ASP A 1 252 ? 9.145 28.780 -23.898 1.00 75.00 252 ASP A O 1
ATOM 2007 N N . LYS A 1 253 ? 9.808 28.413 -21.797 1.00 75.75 253 LYS A N 1
ATOM 2008 C CA . LYS A 1 253 ? 11.131 27.884 -22.165 1.00 75.75 253 LYS A CA 1
ATOM 2009 C C . LYS A 1 253 ? 11.093 26.470 -22.734 1.00 75.75 253 LYS A C 1
ATOM 2011 O O . LYS A 1 253 ? 11.967 26.128 -23.521 1.00 75.75 253 LYS A O 1
ATOM 2016 N N . GLU A 1 254 ? 10.138 25.648 -22.314 1.00 79.31 254 GLU A N 1
ATOM 2017 C CA . GLU A 1 254 ? 10.057 24.240 -22.701 1.00 79.31 254 GLU A CA 1
ATOM 2018 C C . GLU A 1 254 ? 8.605 23.837 -22.955 1.00 79.31 254 GLU A C 1
ATOM 2020 O O . GLU A 1 254 ? 7.720 24.237 -22.197 1.00 79.31 254 GLU A O 1
ATOM 2025 N N . PRO A 1 255 ? 8.341 22.997 -23.968 1.00 84.12 255 PRO A N 1
ATOM 2026 C CA . PRO A 1 255 ? 7.013 22.450 -24.165 1.00 84.12 255 PRO A CA 1
ATOM 2027 C C . PRO A 1 255 ? 6.640 21.529 -22.999 1.00 84.12 255 PRO A C 1
ATOM 2029 O O . PRO A 1 255 ? 7.414 20.656 -22.585 1.00 84.12 255 PRO A O 1
ATOM 2032 N N . VAL A 1 256 ? 5.416 21.702 -22.503 1.00 94.44 256 VAL A N 1
ATOM 2033 C CA . VAL A 1 256 ? 4.801 20.767 -21.568 1.00 94.44 256 VAL A CA 1
ATOM 2034 C C . VAL A 1 256 ? 4.117 19.663 -22.355 1.00 94.44 256 VAL A C 1
ATOM 2036 O O . VAL A 1 256 ? 3.345 19.912 -23.275 1.00 94.44 256 VAL A O 1
ATOM 2039 N N . THR A 1 257 ? 4.402 18.428 -21.972 1.00 95.19 257 THR A N 1
ATOM 2040 C CA . THR A 1 257 ? 3.785 17.237 -22.557 1.00 95.19 257 THR A CA 1
ATOM 2041 C C . THR A 1 257 ? 2.864 16.586 -21.543 1.00 95.19 257 THR A C 1
ATOM 2043 O O . THR A 1 257 ? 3.180 16.549 -20.352 1.00 95.19 257 THR A O 1
ATOM 2046 N N . ILE A 1 258 ? 1.733 16.071 -22.017 1.00 96.00 258 ILE A N 1
ATOM 2047 C CA . ILE A 1 258 ? 0.768 15.328 -21.211 1.00 96.00 258 ILE A CA 1
ATOM 2048 C C . ILE A 1 258 ? 0.682 13.910 -21.768 1.00 96.00 258 ILE A C 1
ATOM 2050 O O . ILE A 1 258 ? 0.713 13.682 -22.976 1.00 96.00 258 ILE A O 1
ATOM 2054 N N . SER A 1 259 ? 0.637 12.923 -20.886 1.00 97.06 259 SER A N 1
ATOM 2055 C CA . SER A 1 259 ? 0.467 11.518 -21.244 1.00 97.06 259 SER A CA 1
ATOM 2056 C C . SER A 1 259 ? -0.400 10.822 -20.205 1.00 97.06 259 SER A C 1
ATOM 2058 O O . SER A 1 259 ? -0.420 11.220 -19.036 1.00 97.06 259 SER A O 1
ATOM 2060 N N . ARG A 1 260 ? -1.142 9.800 -20.634 1.00 97.62 260 ARG A N 1
ATOM 2061 C CA . ARG A 1 260 ? -2.064 9.056 -19.777 1.00 97.62 260 ARG A CA 1
ATOM 2062 C C . ARG A 1 260 ? -1.735 7.581 -19.721 1.00 97.62 260 ARG A C 1
ATOM 2064 O O . ARG A 1 260 ? -1.313 6.990 -20.714 1.00 97.62 260 ARG A O 1
ATOM 2071 N N . PHE A 1 261 ? -1.966 7.012 -18.545 1.00 97.88 261 PHE A N 1
ATOM 2072 C CA . PHE A 1 261 ? -1.679 5.620 -18.243 1.00 97.88 261 PHE A CA 1
ATOM 2073 C C . PHE A 1 261 ? -2.773 4.987 -17.384 1.00 97.88 261 PHE A C 1
ATOM 2075 O O . PHE A 1 261 ? -3.529 5.681 -16.697 1.00 97.88 261 PHE A O 1
ATOM 2082 N N . ARG A 1 262 ? -2.806 3.654 -17.384 1.00 97.50 262 ARG A N 1
ATOM 2083 C CA . ARG A 1 262 ? -3.599 2.832 -16.465 1.00 97.50 262 ARG A CA 1
ATOM 2084 C C . ARG A 1 262 ? -2.673 2.029 -15.559 1.00 97.50 262 ARG A C 1
ATOM 2086 O O . ARG A 1 262 ? -2.116 1.015 -15.967 1.00 97.50 262 ARG A O 1
ATOM 2093 N N . PHE A 1 263 ? -2.516 2.480 -14.321 1.00 97.19 263 PHE A N 1
ATOM 2094 C CA . PHE A 1 263 ? -1.694 1.817 -13.308 1.00 97.19 263 PHE A CA 1
ATOM 2095 C C . PHE A 1 263 ? -2.592 0.921 -12.459 1.00 97.19 263 PHE A C 1
ATOM 2097 O O . PHE A 1 263 ? -3.417 1.422 -11.703 1.00 97.19 263 PHE A O 1
ATOM 2104 N N . ALA A 1 264 ? -2.488 -0.401 -12.632 1.00 94.12 264 ALA A N 1
ATOM 2105 C CA . ALA A 1 264 ? -3.403 -1.373 -12.020 1.00 94.12 264 ALA A CA 1
ATOM 2106 C C . ALA A 1 264 ? -4.896 -0.994 -12.182 1.00 94.12 264 ALA A C 1
ATOM 2108 O O . ALA A 1 264 ? -5.687 -1.027 -11.244 1.00 94.12 264 ALA A O 1
ATOM 2109 N N . GLY A 1 265 ? -5.272 -0.547 -13.386 1.00 92.06 265 GLY A N 1
ATOM 2110 C CA . GLY A 1 265 ? -6.631 -0.093 -13.718 1.00 92.06 265 GLY A CA 1
ATOM 2111 C C . GLY A 1 265 ? -6.962 1.356 -13.323 1.00 92.06 265 GLY A C 1
ATOM 2112 O O . GLY A 1 265 ? -7.888 1.946 -13.891 1.00 92.06 265 GLY A O 1
ATOM 2113 N N . GLN A 1 266 ? -6.184 1.974 -12.435 1.00 94.31 266 GLN A N 1
ATOM 2114 C CA . GLN A 1 266 ? -6.378 3.361 -12.004 1.00 94.31 266 GLN A CA 1
ATOM 2115 C C . GLN A 1 266 ? -5.853 4.349 -13.053 1.00 94.31 266 GLN A C 1
ATOM 2117 O O . GLN A 1 266 ? -4.794 4.133 -13.644 1.00 94.31 266 GLN A O 1
ATOM 2122 N N . SER A 1 267 ? -6.590 5.434 -13.305 1.00 96.25 267 SER A N 1
ATOM 2123 C CA . SER A 1 267 ? -6.186 6.454 -14.281 1.00 96.25 267 SER A CA 1
ATOM 2124 C C . SER A 1 267 ? -5.053 7.323 -13.738 1.00 96.25 267 SER A C 1
ATOM 2126 O O . SER A 1 267 ? -5.128 7.843 -12.627 1.00 96.25 267 SER A O 1
ATOM 2128 N N . VAL A 1 268 ? -4.003 7.522 -14.532 1.00 97.81 268 VAL A N 1
ATOM 2129 C CA . VAL A 1 268 ? -2.839 8.331 -14.150 1.00 97.81 268 VAL A CA 1
ATOM 2130 C C . VAL A 1 268 ? -2.529 9.337 -15.245 1.00 97.81 268 VAL A C 1
ATOM 2132 O O . VAL A 1 268 ? -2.459 8.986 -16.424 1.00 97.81 268 VAL A O 1
ATOM 2135 N N . ARG A 1 269 ? -2.314 10.594 -14.851 1.00 97.88 269 ARG A N 1
ATOM 2136 C CA . ARG A 1 269 ? -1.871 11.664 -15.748 1.00 97.88 269 ARG A CA 1
ATOM 2137 C C . ARG A 1 269 ? -0.431 12.026 -15.433 1.00 97.88 269 ARG A C 1
ATOM 2139 O O . ARG A 1 269 ? -0.141 12.435 -14.316 1.00 97.88 269 ARG A O 1
ATOM 2146 N N . LEU A 1 270 ? 0.434 11.959 -16.433 1.00 97.75 270 LEU A N 1
ATOM 2147 C CA . LEU A 1 270 ? 1.802 12.452 -16.376 1.00 97.75 270 LEU A CA 1
ATOM 2148 C C . LEU A 1 270 ? 1.896 13.767 -17.150 1.00 97.75 270 LEU A C 1
ATOM 2150 O O . LEU A 1 270 ? 1.606 13.795 -18.344 1.00 97.75 270 LEU A O 1
ATOM 2154 N N . ARG A 1 271 ? 2.322 14.839 -16.486 1.00 96.94 271 ARG A N 1
ATOM 2155 C CA . ARG A 1 271 ? 2.637 16.128 -17.105 1.00 96.94 271 ARG A CA 1
ATOM 2156 C C . ARG A 1 271 ? 4.113 16.441 -16.891 1.00 96.94 271 ARG A C 1
ATOM 2158 O O . ARG A 1 271 ? 4.597 16.355 -15.764 1.00 96.94 271 ARG A O 1
ATOM 2165 N N . VAL A 1 272 ? 4.831 16.775 -17.963 1.00 97.25 272 VAL A N 1
ATOM 2166 C CA . VAL A 1 272 ? 6.288 16.981 -17.921 1.00 97.25 272 VAL A CA 1
ATOM 2167 C C . VAL A 1 272 ? 6.699 18.235 -18.681 1.00 97.25 272 VAL A C 1
ATOM 2169 O O . VAL A 1 272 ? 6.430 18.330 -19.879 1.00 97.25 272 VAL A O 1
ATOM 2172 N N . ALA A 1 273 ? 7.411 19.142 -18.007 1.00 96.56 273 ALA A N 1
ATOM 2173 C CA . ALA A 1 273 ? 8.144 20.252 -18.615 1.00 96.56 273 ALA A CA 1
ATOM 2174 C C . ALA A 1 273 ? 9.593 19.825 -18.922 1.00 96.56 273 ALA A C 1
ATOM 2176 O O . ALA A 1 273 ? 10.408 19.650 -18.009 1.00 96.56 273 ALA A O 1
ATOM 2177 N N . GLY A 1 274 ? 9.903 19.641 -20.208 1.00 94.75 274 GLY A N 1
ATOM 2178 C CA . GLY A 1 274 ? 11.212 19.197 -20.702 1.00 94.75 274 GLY A CA 1
ATOM 2179 C C . GLY A 1 274 ? 11.114 17.954 -21.590 1.00 94.75 274 GLY A C 1
ATOM 2180 O O . GLY A 1 274 ? 10.707 16.876 -21.148 1.00 94.75 274 GLY A O 1
ATOM 2181 N N . ALA A 1 275 ? 11.523 18.087 -22.854 1.00 92.81 275 ALA A N 1
ATOM 2182 C CA . ALA A 1 275 ? 11.265 17.073 -23.882 1.00 92.81 275 ALA A CA 1
ATOM 2183 C C . ALA A 1 275 ? 11.966 15.722 -23.631 1.00 92.81 275 ALA A C 1
ATOM 2185 O O . ALA A 1 275 ? 11.348 14.665 -23.769 1.00 92.81 275 ALA A O 1
ATOM 2186 N N . GLN A 1 276 ? 13.246 15.734 -23.242 1.00 93.31 276 GLN A N 1
ATOM 2187 C CA . GLN A 1 276 ? 13.996 14.488 -23.016 1.00 93.31 276 GLN A CA 1
ATOM 2188 C C . GLN A 1 276 ? 13.566 13.772 -21.736 1.00 93.31 276 GLN A C 1
ATOM 2190 O O . GLN A 1 276 ? 13.397 12.552 -21.741 1.00 93.31 276 GLN A O 1
ATOM 2195 N N . LEU A 1 277 ? 13.286 14.535 -20.673 1.00 94.81 277 LEU A N 1
ATOM 2196 C CA . LEU A 1 277 ? 12.702 13.986 -19.455 1.00 94.81 277 LEU A CA 1
ATOM 2197 C C . LEU A 1 277 ? 11.371 13.291 -19.765 1.00 94.81 277 LEU A C 1
ATOM 2199 O O . LEU A 1 277 ? 11.176 12.139 -19.386 1.00 94.81 277 LEU A O 1
ATOM 2203 N N . SER A 1 278 ? 10.490 13.958 -20.517 1.00 95.75 278 SER A N 1
ATOM 2204 C CA . SER A 1 278 ? 9.207 13.391 -20.935 1.00 95.75 278 SER A CA 1
ATOM 2205 C C . SER A 1 278 ? 9.381 12.082 -21.696 1.00 95.75 278 SER A C 1
ATOM 2207 O O . SER A 1 278 ? 8.733 11.084 -21.374 1.00 95.75 278 SER A O 1
ATOM 2209 N N . ARG A 1 279 ? 10.298 12.052 -22.667 1.00 95.19 279 ARG A N 1
ATOM 2210 C CA . ARG A 1 279 ? 10.590 10.851 -23.448 1.00 95.19 279 ARG A CA 1
ATOM 2211 C C . ARG A 1 279 ? 10.986 9.678 -22.552 1.00 95.19 279 ARG A C 1
ATOM 2213 O O . ARG A 1 279 ? 10.405 8.605 -22.685 1.00 95.19 279 ARG A O 1
ATOM 2220 N N . HIS A 1 280 ? 11.927 9.876 -21.631 1.00 94.50 280 HIS A N 1
ATOM 2221 C CA . HIS A 1 280 ? 12.389 8.810 -20.740 1.00 94.50 280 HIS A CA 1
ATOM 2222 C C . HIS A 1 280 ? 11.289 8.274 -19.821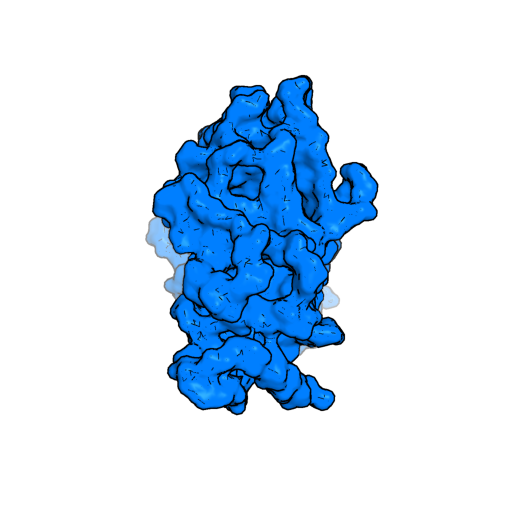 1.00 94.50 280 HIS A C 1
ATOM 2224 O O . HIS A 1 280 ? 11.200 7.066 -19.624 1.00 94.50 280 HIS A O 1
ATOM 2230 N N . MET A 1 281 ? 10.438 9.148 -19.284 1.00 95.00 281 MET A N 1
ATOM 2231 C CA . MET A 1 281 ? 9.360 8.736 -18.378 1.00 95.00 281 MET A CA 1
ATOM 2232 C C . MET A 1 281 ? 8.260 7.977 -19.118 1.00 95.00 281 MET A C 1
ATOM 2234 O O . MET A 1 281 ? 7.769 6.966 -18.630 1.00 95.00 281 MET A O 1
ATOM 2238 N N . ASN A 1 282 ? 7.915 8.420 -20.326 1.00 96.00 282 ASN A N 1
ATOM 2239 C CA . ASN A 1 282 ? 6.939 7.733 -21.163 1.00 96.00 282 ASN A CA 1
ATOM 2240 C C . ASN A 1 282 ? 7.414 6.344 -21.601 1.00 96.00 282 ASN A C 1
ATOM 2242 O O . ASN A 1 282 ? 6.642 5.394 -21.552 1.00 96.00 282 ASN A O 1
ATOM 2246 N N . GLU A 1 283 ? 8.691 6.210 -21.963 1.00 95.75 283 GLU A N 1
ATOM 2247 C CA . GLU A 1 283 ? 9.306 4.929 -22.330 1.00 95.75 283 GLU A CA 1
ATOM 2248 C C . GLU A 1 283 ? 9.212 3.873 -21.211 1.00 95.75 283 GLU A C 1
ATOM 2250 O O . GLU A 1 283 ? 9.032 2.685 -21.494 1.00 95.75 283 GLU A O 1
ATOM 2255 N N . ALA A 1 284 ? 9.316 4.297 -19.948 1.00 95.62 284 ALA A N 1
ATOM 2256 C CA . ALA A 1 284 ? 9.279 3.410 -18.786 1.00 95.62 284 ALA A CA 1
ATOM 2257 C C . ALA A 1 284 ? 7.890 2.801 -18.515 1.00 95.62 284 ALA A C 1
ATOM 2259 O O . ALA A 1 284 ? 7.806 1.737 -17.900 1.00 95.62 284 ALA A O 1
ATOM 2260 N N . PHE A 1 285 ? 6.824 3.454 -18.986 1.00 97.00 285 PHE A N 1
ATOM 2261 C CA . PHE A 1 285 ? 5.422 3.082 -18.751 1.00 97.00 285 PHE A CA 1
ATOM 2262 C C . PHE A 1 285 ? 4.647 2.786 -20.044 1.00 97.00 285 PHE A C 1
ATOM 2264 O O . PHE A 1 285 ? 3.420 2.740 -20.033 1.00 97.00 285 PHE A O 1
ATOM 2271 N N . ASP A 1 286 ? 5.343 2.638 -21.169 1.00 96.31 286 ASP A N 1
ATOM 2272 C CA . ASP A 1 286 ? 4.767 2.595 -22.518 1.00 96.31 286 ASP A CA 1
ATOM 2273 C C . ASP A 1 286 ? 3.641 1.553 -22.680 1.00 96.31 286 ASP A C 1
ATOM 2275 O O . ASP A 1 286 ? 2.589 1.841 -23.241 1.00 96.31 286 ASP A O 1
ATOM 2279 N N . GLN A 1 287 ? 3.802 0.372 -22.084 1.00 94.88 287 GLN A N 1
ATOM 2280 C CA . GLN A 1 287 ? 2.815 -0.713 -22.066 1.00 94.88 287 GLN A CA 1
ATOM 2281 C C . GLN A 1 287 ? 1.549 -0.424 -21.242 1.00 94.88 287 GLN A C 1
ATOM 2283 O O . GLN A 1 287 ? 0.581 -1.176 -21.324 1.00 94.88 287 GLN A O 1
ATOM 2288 N N . LEU A 1 288 ? 1.558 0.629 -20.423 1.00 97.50 288 LEU A N 1
ATOM 2289 C CA . LEU A 1 288 ? 0.423 1.075 -19.609 1.00 97.50 288 LEU A CA 1
ATOM 2290 C C . LEU A 1 288 ? -0.284 2.288 -20.225 1.00 97.50 288 LEU A C 1
ATOM 2292 O O . LEU A 1 288 ? -1.237 2.799 -19.634 1.00 97.50 288 LEU A O 1
ATOM 2296 N N . ARG A 1 289 ? 0.209 2.795 -21.362 1.00 96.94 289 ARG A N 1
ATOM 2297 C CA . ARG A 1 289 ? -0.293 4.006 -22.009 1.00 96.94 289 ARG A CA 1
ATOM 2298 C C . ARG A 1 289 ? -1.711 3.800 -22.538 1.00 96.94 289 ARG A C 1
ATOM 2300 O O . ARG A 1 289 ? -2.044 2.737 -23.055 1.00 96.94 289 ARG A O 1
ATOM 2307 N N . VAL A 1 290 ? -2.528 4.844 -22.430 1.00 96.38 290 VAL A N 1
ATOM 2308 C CA . VAL A 1 290 ? -3.892 4.878 -22.968 1.00 96.38 290 VAL A CA 1
ATOM 2309 C C . VAL A 1 290 ? -4.165 6.175 -23.720 1.00 96.38 290 VAL A C 1
ATOM 2311 O O . VAL A 1 290 ? -3.669 7.239 -23.343 1.00 96.38 290 VAL A O 1
ATOM 2314 N N . ASP A 1 291 ? -5.002 6.080 -24.750 1.00 92.94 291 ASP A N 1
ATOM 2315 C CA . ASP A 1 291 ? -5.472 7.221 -25.533 1.00 92.94 291 ASP A CA 1
ATOM 2316 C C . ASP A 1 291 ? -6.766 7.769 -24.917 1.00 92.94 291 ASP A C 1
ATOM 2318 O O . ASP A 1 291 ? -7.880 7.432 -25.317 1.00 92.94 291 ASP A O 1
ATOM 2322 N N . GLU A 1 292 ? -6.609 8.596 -23.887 1.00 90.94 292 GLU A N 1
ATOM 2323 C CA . GLU A 1 292 ? -7.709 9.250 -23.173 1.00 90.94 292 GLU A CA 1
ATOM 2324 C C . GLU A 1 292 ? -7.612 10.787 -23.298 1.00 90.94 292 GLU A C 1
ATOM 2326 O O . GLU A 1 292 ? -6.499 11.328 -23.282 1.00 90.94 292 GLU A O 1
ATOM 2331 N N . PRO A 1 293 ? -8.748 11.515 -23.388 1.00 87.25 293 PRO A N 1
ATOM 2332 C CA . PRO A 1 293 ? -8.769 12.976 -23.525 1.00 87.25 293 PRO A CA 1
ATOM 2333 C C . PRO A 1 293 ? -7.987 13.717 -22.441 1.00 87.25 293 PRO A C 1
ATOM 2335 O O . PRO A 1 293 ? -7.979 13.296 -21.285 1.00 87.25 293 PRO A O 1
ATOM 2338 N N . GLU A 1 294 ? -7.403 14.873 -22.787 1.00 80.31 294 GLU A N 1
ATOM 2339 C CA . GLU A 1 294 ? -6.530 15.648 -21.892 1.00 80.31 294 GLU A CA 1
ATOM 2340 C C . GLU A 1 294 ? -7.157 16.039 -20.541 1.00 80.31 294 GLU A C 1
ATOM 2342 O O . GLU A 1 294 ? -6.436 16.094 -19.540 1.00 80.31 294 GLU A O 1
ATOM 2347 N N . ASP A 1 295 ? -8.481 16.172 -20.477 1.00 81.88 295 ASP A N 1
ATOM 2348 C CA . ASP A 1 295 ? -9.231 16.607 -19.292 1.00 81.88 295 ASP A CA 1
ATOM 2349 C C . ASP A 1 295 ? -9.860 15.462 -18.479 1.00 81.88 295 ASP A C 1
ATOM 2351 O O . ASP A 1 295 ? -10.525 15.704 -17.471 1.00 81.88 295 ASP A O 1
ATOM 2355 N N . SER A 1 296 ? -9.661 14.197 -18.870 1.00 83.06 296 SER A N 1
ATOM 2356 C CA . SER A 1 296 ? -10.224 13.059 -18.132 1.00 83.06 296 SER A CA 1
ATOM 2357 C C . SER A 1 296 ? -9.709 12.989 -16.681 1.00 83.06 296 SER A C 1
ATOM 2359 O O . SER A 1 296 ? -8.520 13.232 -16.440 1.00 83.06 296 SER A O 1
ATOM 2361 N N . PRO A 1 297 ? -10.557 12.624 -15.702 1.00 86.62 297 PRO A N 1
ATOM 2362 C CA . PRO A 1 297 ? -10.152 12.544 -14.301 1.00 86.62 297 PRO A CA 1
ATOM 2363 C C . PRO A 1 297 ? -9.058 11.489 -14.084 1.00 86.62 297 PRO A C 1
ATOM 2365 O O . PRO A 1 297 ? -9.085 10.406 -14.677 1.00 86.62 297 PRO A O 1
ATOM 2368 N N . ALA A 1 298 ? -8.101 11.798 -13.209 1.00 91.50 298 ALA A N 1
ATOM 2369 C CA . ALA A 1 298 ? -6.993 10.916 -12.858 1.00 91.50 298 ALA A CA 1
ATOM 2370 C C . ALA A 1 298 ? -7.028 10.580 -11.361 1.00 91.50 298 ALA A C 1
ATOM 2372 O O . ALA A 1 298 ? -7.226 11.464 -10.534 1.00 91.50 298 ALA A O 1
ATOM 2373 N N . ALA A 1 299 ? -6.803 9.312 -11.025 1.00 91.75 299 ALA A N 1
ATOM 2374 C CA . ALA A 1 299 ? -6.568 8.850 -9.659 1.00 91.75 299 ALA A CA 1
ATOM 2375 C C . ALA A 1 299 ? -5.172 9.241 -9.136 1.00 91.75 299 ALA A C 1
ATOM 2377 O O . ALA A 1 299 ? -4.942 9.231 -7.931 1.00 91.75 299 ALA A O 1
ATOM 2378 N N . LEU A 1 300 ? -4.232 9.576 -10.027 1.00 97.12 300 LEU A N 1
ATOM 2379 C CA . LEU A 1 300 ? -2.929 10.139 -9.673 1.00 97.12 300 LEU A CA 1
ATOM 2380 C C . LEU A 1 300 ? -2.479 11.170 -10.710 1.00 97.12 300 LEU A C 1
ATOM 2382 O O . LEU A 1 300 ? -2.468 10.903 -11.916 1.00 97.12 300 LEU A O 1
ATOM 2386 N N . HIS A 1 301 ? -2.040 12.330 -10.230 1.00 97.62 301 HIS A N 1
ATOM 2387 C CA . HIS A 1 301 ? -1.384 13.350 -11.043 1.00 97.62 301 HIS A CA 1
ATOM 2388 C C . HIS A 1 301 ? 0.124 13.332 -10.797 1.00 97.62 301 HIS A C 1
ATOM 2390 O O . HIS A 1 301 ? 0.580 13.679 -9.713 1.00 97.62 301 HIS A O 1
ATOM 2396 N N . ILE A 1 302 ? 0.905 12.964 -11.806 1.00 98.19 302 ILE A N 1
ATOM 2397 C CA . ILE A 1 302 ? 2.366 13.008 -11.784 1.00 98.19 302 ILE A CA 1
ATOM 2398 C C . ILE A 1 302 ? 2.813 14.265 -12.529 1.00 98.19 302 ILE A C 1
ATOM 2400 O O . ILE A 1 302 ? 2.530 14.436 -13.712 1.00 98.19 302 ILE A O 1
ATOM 2404 N N . GLU A 1 303 ? 3.516 15.146 -11.836 1.00 97.25 303 GLU A N 1
ATOM 2405 C CA . GLU A 1 303 ? 3.922 16.462 -12.308 1.00 97.25 303 GLU A CA 1
ATOM 2406 C C . GLU A 1 303 ? 5.448 16.576 -12.233 1.00 97.25 303 GLU A C 1
ATOM 2408 O O . GLU A 1 303 ? 6.040 16.489 -11.153 1.00 97.25 303 GLU A O 1
ATOM 2413 N N . MET A 1 304 ? 6.106 16.750 -13.380 1.00 96.12 304 MET A N 1
ATOM 2414 C CA . MET A 1 304 ? 7.564 16.738 -13.462 1.00 96.12 304 MET A CA 1
ATOM 2415 C C . MET A 1 304 ? 8.163 17.907 -14.221 1.00 96.12 304 MET A C 1
ATOM 2417 O O . MET A 1 304 ? 7.618 18.361 -15.224 1.00 96.12 304 MET A O 1
ATOM 2421 N N . TRP A 1 305 ? 9.363 18.314 -13.827 1.00 96.19 305 TRP A N 1
ATOM 2422 C CA . TRP A 1 305 ? 10.120 19.292 -14.595 1.00 96.19 305 TRP A CA 1
ATOM 2423 C C . TRP A 1 305 ? 11.627 19.050 -14.557 1.00 96.19 305 TRP A C 1
ATOM 2425 O O . TRP A 1 305 ? 12.189 18.505 -13.600 1.00 96.19 305 TRP A O 1
ATOM 2435 N N . ASP A 1 306 ? 12.273 19.468 -15.641 1.00 95.38 306 ASP A N 1
ATOM 2436 C CA . ASP A 1 306 ? 13.721 19.481 -15.807 1.00 95.38 306 ASP A CA 1
ATOM 2437 C C . ASP A 1 306 ? 14.289 20.831 -15.341 1.00 95.38 306 ASP A C 1
ATOM 2439 O O . ASP A 1 306 ? 14.019 21.881 -15.938 1.00 95.38 306 ASP A O 1
ATOM 2443 N N . ARG A 1 307 ? 15.087 20.826 -14.267 1.00 94.62 307 ARG A N 1
ATOM 2444 C CA . ARG A 1 307 ? 15.698 22.041 -13.710 1.00 94.62 307 ARG A CA 1
ATOM 2445 C C . ARG A 1 307 ? 16.686 22.688 -14.677 1.00 94.62 307 ARG A C 1
ATOM 2447 O O . ARG A 1 307 ? 16.706 23.916 -14.749 1.00 94.62 307 ARG A O 1
ATOM 2454 N N . ALA A 1 308 ? 17.499 21.915 -15.397 1.00 93.25 308 ALA A N 1
ATOM 2455 C CA . ALA A 1 308 ? 18.497 22.453 -16.325 1.00 93.25 308 ALA A CA 1
ATOM 2456 C C . ALA A 1 308 ? 17.840 23.236 -17.469 1.00 93.25 308 ALA A C 1
ATOM 2458 O O . ALA A 1 308 ? 18.419 24.192 -17.984 1.00 93.25 308 ALA A O 1
ATOM 2459 N N . ARG A 1 309 ? 16.609 22.862 -17.833 1.00 94.00 309 ARG A N 1
ATOM 2460 C CA . ARG A 1 309 ? 15.844 23.498 -18.911 1.00 94.00 309 ARG A CA 1
ATOM 2461 C C . ARG A 1 309 ? 14.956 24.640 -18.429 1.00 94.00 309 ARG A C 1
ATOM 2463 O O . ARG A 1 309 ? 14.976 25.736 -18.986 1.00 94.00 309 ARG A O 1
ATOM 2470 N N . THR A 1 310 ? 14.213 24.417 -17.350 1.00 93.38 310 THR A N 1
ATOM 2471 C CA . THR A 1 310 ? 13.288 25.421 -16.797 1.00 93.38 310 THR A CA 1
ATOM 2472 C C . THR A 1 310 ? 14.013 26.509 -15.996 1.00 93.38 310 THR A C 1
ATOM 2474 O O . THR A 1 310 ? 13.544 27.645 -15.904 1.00 93.38 310 THR A O 1
ATOM 2477 N N . GLY A 1 311 ? 15.178 26.191 -15.421 1.00 92.50 311 GLY A N 1
ATOM 2478 C CA . GLY A 1 311 ? 15.875 27.017 -14.433 1.00 92.50 311 GLY A CA 1
ATOM 2479 C C . GLY A 1 311 ? 15.217 26.996 -13.049 1.00 92.50 311 GLY A C 1
ATOM 2480 O O . GLY A 1 311 ? 15.621 27.751 -12.166 1.00 92.50 311 GLY A O 1
ATOM 2481 N N . ILE A 1 312 ? 14.201 26.153 -12.849 1.00 92.38 312 ILE A N 1
ATOM 2482 C CA . ILE A 1 312 ? 13.396 26.100 -11.631 1.00 92.38 312 ILE A CA 1
ATOM 2483 C C . ILE A 1 312 ? 13.777 24.839 -10.854 1.00 92.38 312 ILE A C 1
ATOM 2485 O O . ILE A 1 312 ? 13.627 23.720 -11.335 1.00 92.38 312 ILE A O 1
ATOM 2489 N N . GLY A 1 313 ? 14.329 25.021 -9.652 1.00 87.94 313 GLY A N 1
ATOM 2490 C CA . GLY A 1 313 ? 14.593 23.913 -8.728 1.00 87.94 313 GLY A CA 1
ATOM 2491 C C . GLY A 1 313 ? 13.316 23.422 -8.047 1.00 87.94 313 GLY A C 1
ATOM 2492 O O . GLY A 1 313 ? 12.218 23.818 -8.417 1.00 87.94 313 GLY A O 1
ATOM 2493 N N . CYS A 1 314 ? 13.454 22.604 -7.009 1.00 80.94 314 CYS A N 1
ATOM 2494 C CA . CYS A 1 314 ? 12.350 22.298 -6.106 1.00 80.94 314 CYS A CA 1
ATOM 2495 C C . CYS A 1 314 ? 12.658 22.895 -4.730 1.00 80.94 314 CYS A C 1
ATOM 2497 O O . CYS A 1 314 ? 13.773 22.696 -4.240 1.00 80.94 314 CYS A O 1
ATOM 2499 N N . PRO A 1 315 ? 11.716 23.612 -4.095 1.00 79.56 315 PRO A N 1
ATOM 2500 C CA . PRO A 1 315 ? 11.915 24.112 -2.743 1.00 79.56 315 PRO A CA 1
ATOM 2501 C C . PRO A 1 315 ? 12.024 22.937 -1.777 1.00 79.56 315 PRO A C 1
ATOM 2503 O O . PRO A 1 315 ? 11.409 21.894 -2.011 1.00 79.56 315 PRO A O 1
ATOM 2506 N N . GLY A 1 316 ? 12.797 23.109 -0.706 1.00 74.00 316 GLY A N 1
ATOM 2507 C CA . GLY A 1 316 ? 12.723 22.230 0.459 1.00 74.00 316 GLY A CA 1
ATOM 2508 C C . GLY A 1 316 ? 11.387 22.391 1.190 1.00 74.00 316 GLY A C 1
ATOM 2509 O O . GLY A 1 316 ? 10.621 23.315 0.911 1.00 74.00 316 GLY A O 1
ATOM 2510 N N . VAL A 1 317 ? 11.119 21.499 2.137 1.00 71.12 317 VAL A N 1
ATOM 2511 C CA . VAL A 1 317 ? 9.963 21.610 3.033 1.00 71.12 317 VAL A CA 1
ATOM 2512 C C . VAL A 1 317 ? 10.419 22.363 4.283 1.00 71.12 317 VAL A C 1
ATOM 2514 O O . VAL A 1 317 ? 11.375 21.952 4.931 1.00 71.12 317 VAL A O 1
ATOM 2517 N N . ALA A 1 318 ? 9.763 23.478 4.612 1.00 72.50 318 ALA A N 1
ATOM 2518 C CA . ALA A 1 318 ? 10.130 24.351 5.739 1.00 72.50 318 ALA A CA 1
ATOM 2519 C C . ALA A 1 318 ? 9.702 23.804 7.119 1.00 72.50 318 ALA A C 1
ATOM 2521 O O . ALA A 1 318 ? 9.659 24.545 8.099 1.00 72.50 318 ALA A O 1
ATOM 2522 N N . TYR A 1 319 ? 9.377 22.516 7.183 1.00 75.00 319 TYR A N 1
ATOM 2523 C CA . TYR A 1 319 ? 8.850 21.829 8.354 1.00 75.00 319 TYR A CA 1
ATOM 2524 C C . TYR A 1 319 ? 9.821 20.728 8.775 1.00 75.00 319 TYR A C 1
ATOM 2526 O O . TYR A 1 319 ? 10.548 20.171 7.947 1.00 75.00 319 TYR A O 1
ATOM 2534 N N . VAL A 1 320 ? 9.835 20.419 10.070 1.00 74.81 320 VAL A N 1
ATOM 2535 C CA . VAL A 1 320 ? 10.603 19.289 10.601 1.00 74.81 320 VAL A CA 1
ATOM 2536 C C . VAL A 1 320 ? 9.856 18.001 10.241 1.00 74.81 320 VAL A C 1
ATOM 2538 O O . VAL A 1 320 ? 8.648 17.946 10.460 1.00 74.81 320 VAL A O 1
ATOM 2541 N N . PRO A 1 321 ? 10.524 16.991 9.660 1.00 81.12 321 PRO A N 1
ATOM 2542 C CA . PRO A 1 321 ? 9.878 15.723 9.352 1.00 81.12 321 PRO A CA 1
ATOM 2543 C C . PRO A 1 321 ? 9.549 14.933 10.620 1.00 81.12 321 PRO A C 1
ATOM 2545 O O . PRO A 1 321 ? 10.324 14.938 11.576 1.00 81.12 321 PRO A O 1
ATOM 2548 N N . ASP A 1 322 ? 8.445 14.189 10.584 1.00 73.25 322 ASP A N 1
ATOM 2549 C CA . ASP A 1 322 ? 8.056 13.244 11.639 1.00 73.25 322 ASP A CA 1
ATOM 2550 C C . ASP A 1 322 ? 9.070 12.099 11.736 1.00 73.25 322 ASP A C 1
ATOM 2552 O O . ASP A 1 322 ? 9.375 11.585 12.812 1.00 73.25 322 ASP A O 1
ATOM 2556 N N . SER A 1 323 ? 9.604 11.685 10.584 1.00 78.44 323 SER A N 1
ATOM 2557 C CA . SER A 1 323 ? 10.681 10.705 10.500 1.00 78.44 323 SER A CA 1
ATOM 2558 C C . SER A 1 323 ? 11.545 10.911 9.263 1.00 78.44 323 SER A C 1
ATOM 2560 O O . SER A 1 323 ? 11.086 11.373 8.214 1.00 78.44 323 SER A O 1
ATOM 2562 N N . THR A 1 324 ? 12.808 10.512 9.392 1.00 83.94 324 THR A N 1
ATOM 2563 C CA . THR A 1 324 ? 13.803 10.563 8.324 1.00 83.94 324 THR A CA 1
ATOM 2564 C C . THR A 1 324 ? 14.493 9.212 8.200 1.00 83.94 324 THR A C 1
ATOM 2566 O O . THR A 1 324 ? 15.041 8.695 9.172 1.00 83.94 324 THR A O 1
ATOM 2569 N N . THR A 1 325 ? 14.504 8.651 6.992 1.00 83.06 325 THR A N 1
ATOM 2570 C CA . THR A 1 325 ? 15.151 7.369 6.681 1.00 83.06 325 THR A CA 1
ATOM 2571 C C . THR A 1 325 ? 16.207 7.551 5.596 1.00 83.06 325 THR A C 1
ATOM 2573 O O . THR A 1 325 ? 15.945 8.152 4.554 1.00 83.06 325 THR A O 1
ATOM 2576 N N . LEU A 1 326 ? 17.404 7.009 5.826 1.00 80.94 326 LEU A N 1
ATOM 2577 C CA . LEU A 1 326 ? 18.459 6.930 4.815 1.00 80.94 326 LEU A CA 1
ATOM 2578 C C . LEU A 1 326 ? 18.247 5.702 3.936 1.00 80.94 326 LEU A C 1
ATOM 2580 O O . LEU A 1 326 ? 18.138 4.586 4.445 1.00 80.94 326 LEU A O 1
ATOM 2584 N N . LEU A 1 327 ? 18.229 5.898 2.619 1.00 74.88 327 LEU A N 1
ATOM 2585 C CA . LEU A 1 327 ? 18.065 4.802 1.671 1.00 74.88 327 LEU A CA 1
ATOM 2586 C C . LEU A 1 327 ? 18.658 5.127 0.297 1.00 74.88 327 LEU A C 1
ATOM 2588 O O . LEU A 1 327 ? 18.426 6.203 -0.256 1.00 74.88 327 LEU A O 1
ATOM 2592 N N . ASP A 1 328 ? 19.390 4.168 -0.278 1.00 71.50 328 ASP A N 1
ATOM 2593 C CA . ASP A 1 328 ? 19.921 4.217 -1.649 1.00 71.50 328 ASP A CA 1
ATOM 2594 C C . ASP A 1 328 ? 20.740 5.489 -1.952 1.00 71.50 328 ASP A C 1
ATOM 2596 O O . ASP A 1 328 ? 20.762 6.022 -3.068 1.00 71.50 328 ASP A O 1
ATOM 2600 N N . GLY A 1 329 ? 21.441 5.996 -0.931 1.00 76.25 329 GLY A N 1
ATOM 2601 C CA . GLY A 1 329 ? 22.235 7.225 -1.013 1.00 76.25 329 GLY A CA 1
ATOM 2602 C C . GLY A 1 329 ? 21.400 8.511 -1.068 1.00 76.25 329 GLY A C 1
ATOM 2603 O O . GLY A 1 329 ? 21.917 9.551 -1.469 1.00 76.25 329 GLY A O 1
ATOM 2604 N N . GLY A 1 330 ? 20.117 8.443 -0.708 1.00 85.31 330 GLY A N 1
ATOM 2605 C CA . GLY A 1 330 ? 19.224 9.584 -0.520 1.00 85.31 330 GLY A CA 1
ATOM 2606 C C . GLY A 1 330 ? 18.546 9.573 0.853 1.00 85.31 330 GLY A C 1
ATOM 2607 O O . GLY A 1 330 ? 18.813 8.713 1.698 1.00 85.31 330 GLY A O 1
ATOM 2608 N N . ILE A 1 331 ? 17.667 10.550 1.062 1.00 89.88 331 ILE A N 1
ATOM 2609 C CA . ILE A 1 331 ? 16.956 10.793 2.319 1.00 89.88 331 ILE A CA 1
ATOM 2610 C C . ILE A 1 331 ? 15.458 10.807 2.042 1.00 89.88 331 ILE A C 1
ATOM 2612 O O . ILE A 1 331 ? 15.000 11.522 1.152 1.00 89.88 331 ILE A O 1
ATOM 2616 N N . ILE A 1 332 ? 14.698 10.032 2.809 1.00 90.25 332 ILE A N 1
ATOM 2617 C CA . ILE A 1 332 ? 13.238 10.028 2.761 1.00 90.25 332 ILE A CA 1
ATOM 2618 C C . ILE A 1 332 ? 12.720 10.669 4.032 1.00 90.25 332 ILE A C 1
ATOM 2620 O O . ILE A 1 332 ? 12.977 10.167 5.125 1.00 90.25 332 ILE A O 1
ATOM 2624 N N . ASN A 1 333 ? 11.977 11.749 3.867 1.00 89.44 333 ASN A N 1
ATOM 2625 C CA . ASN A 1 333 ? 11.293 12.450 4.935 1.00 89.44 333 ASN A CA 1
ATOM 2626 C C . ASN A 1 333 ? 9.796 12.153 4.863 1.00 89.44 333 ASN A C 1
ATOM 2628 O O . ASN A 1 333 ? 9.198 12.218 3.784 1.00 89.44 333 ASN A O 1
ATOM 2632 N N . SER A 1 334 ? 9.213 11.836 6.012 1.00 84.88 334 SER A N 1
ATOM 2633 C CA . SER A 1 334 ? 7.772 11.690 6.203 1.00 84.88 334 SER A CA 1
ATOM 2634 C C . SER A 1 334 ? 7.238 12.884 6.986 1.00 84.88 334 SER A C 1
ATOM 2636 O O . SER A 1 334 ? 7.873 13.311 7.952 1.00 84.88 334 SER A O 1
ATOM 2638 N N . TYR A 1 335 ? 6.089 13.410 6.574 1.00 81.19 335 TYR A N 1
ATOM 2639 C CA . TYR A 1 335 ? 5.383 14.494 7.252 1.00 81.19 335 TYR A CA 1
ATOM 2640 C C . TYR A 1 335 ? 3.901 14.155 7.373 1.00 81.19 335 TYR A C 1
ATOM 2642 O O . TYR A 1 335 ? 3.335 13.536 6.466 1.00 81.19 335 TYR A O 1
ATOM 2650 N N . ALA A 1 336 ? 3.290 14.627 8.458 1.00 75.56 336 ALA A N 1
ATOM 2651 C CA . ALA A 1 336 ? 1.877 14.455 8.761 1.00 75.56 336 ALA A CA 1
ATOM 2652 C C . ALA A 1 336 ? 1.430 12.982 8.676 1.00 75.56 336 ALA A C 1
ATOM 2654 O O . ALA A 1 336 ? 0.528 12.651 7.916 1.00 75.56 336 ALA A O 1
ATOM 2655 N N . ASP A 1 337 ? 2.087 12.089 9.427 1.00 70.06 337 ASP A N 1
ATOM 2656 C CA . ASP A 1 337 ? 1.797 10.636 9.451 1.00 70.06 337 ASP A CA 1
ATOM 2657 C C . ASP A 1 337 ? 1.853 9.974 8.058 1.00 70.06 337 ASP A C 1
ATOM 2659 O O . ASP A 1 337 ? 0.960 9.237 7.640 1.00 70.06 337 ASP A O 1
ATOM 2663 N N . GLU A 1 338 ? 2.940 10.227 7.323 1.00 77.94 338 GLU A N 1
ATOM 2664 C CA . GLU A 1 338 ? 3.162 9.720 5.961 1.00 77.94 338 GLU A CA 1
ATOM 2665 C C . GLU A 1 338 ? 2.193 10.270 4.904 1.00 77.94 338 GLU A C 1
ATOM 2667 O O . GLU A 1 338 ? 2.162 9.712 3.809 1.00 77.94 338 GLU A O 1
ATOM 2672 N N . GLU A 1 339 ? 1.410 11.324 5.163 1.00 82.88 339 GLU A N 1
ATOM 2673 C CA . GLU A 1 339 ? 0.569 11.964 4.134 1.00 82.88 339 GLU A CA 1
ATOM 2674 C C . GLU A 1 339 ? 1.399 12.673 3.061 1.00 82.88 339 GLU A C 1
ATOM 2676 O O . GLU A 1 339 ? 1.049 12.642 1.876 1.00 82.88 339 GLU A O 1
ATOM 2681 N N . ILE A 1 340 ? 2.551 13.224 3.452 1.00 88.94 340 ILE A N 1
ATOM 2682 C CA . ILE A 1 340 ? 3.569 13.700 2.518 1.00 88.94 340 ILE A CA 1
ATOM 2683 C C . ILE A 1 340 ? 4.827 12.855 2.690 1.00 88.94 340 ILE A C 1
ATOM 2685 O O . ILE A 1 340 ? 5.448 12.827 3.754 1.00 88.94 340 ILE A O 1
ATOM 2689 N N . LEU A 1 341 ? 5.250 12.213 1.604 1.00 92.06 341 LEU A N 1
ATOM 2690 C CA . LEU A 1 341 ? 6.522 11.502 1.528 1.00 92.06 341 LEU A CA 1
ATOM 2691 C C . LEU A 1 341 ? 7.437 12.215 0.552 1.00 92.06 341 LEU A C 1
ATOM 2693 O O . LEU A 1 341 ? 7.083 12.443 -0.603 1.00 92.06 341 LEU A O 1
ATOM 2697 N N . ARG A 1 342 ? 8.642 12.552 0.996 1.00 93.06 342 ARG A N 1
ATOM 2698 C CA . ARG A 1 342 ? 9.603 13.293 0.189 1.00 93.06 342 ARG A CA 1
ATOM 2699 C C . ARG A 1 342 ? 10.929 12.567 0.133 1.00 93.06 342 ARG A C 1
ATOM 2701 O O . ARG A 1 342 ? 11.592 12.409 1.148 1.00 93.06 342 ARG A O 1
ATOM 2708 N N . TYR A 1 343 ? 11.320 12.161 -1.068 1.00 92.62 343 TYR A N 1
ATOM 2709 C CA . TYR A 1 343 ? 12.594 11.514 -1.335 1.00 92.62 343 TYR A CA 1
ATOM 2710 C C . TYR A 1 343 ? 13.553 12.465 -2.045 1.00 92.62 343 TYR A C 1
ATOM 2712 O O . TYR A 1 343 ? 13.307 12.882 -3.181 1.00 92.62 343 TYR A O 1
ATOM 2720 N N . GLU A 1 344 ? 14.652 12.786 -1.371 1.00 90.69 344 GLU A N 1
ATOM 2721 C CA . GLU A 1 344 ? 15.695 13.693 -1.835 1.00 90.69 344 GLU A CA 1
ATOM 2722 C C . GLU A 1 344 ? 16.992 12.936 -2.100 1.00 90.69 344 GLU A C 1
ATOM 2724 O O . GLU A 1 344 ? 17.519 12.216 -1.250 1.00 90.69 344 GLU A O 1
ATOM 2729 N N . ARG A 1 345 ? 17.529 13.134 -3.301 1.00 86.38 345 ARG A N 1
ATOM 2730 C CA . ARG A 1 345 ? 18.834 12.639 -3.731 1.00 86.38 345 ARG A CA 1
ATOM 2731 C C . ARG A 1 345 ? 19.577 13.795 -4.389 1.00 86.38 345 ARG A C 1
ATOM 2733 O O . ARG A 1 345 ? 18.954 14.709 -4.916 1.00 86.38 345 ARG A O 1
ATOM 2740 N N . GLY A 1 346 ? 20.909 13.773 -4.405 1.00 80.06 346 GLY A N 1
ATOM 2741 C CA . GLY A 1 346 ? 21.699 14.931 -4.863 1.00 80.06 346 GLY A CA 1
ATOM 2742 C C . GLY A 1 346 ? 21.319 15.501 -6.247 1.00 80.06 346 GLY A C 1
ATOM 2743 O O . GLY A 1 346 ? 21.513 16.688 -6.486 1.00 80.06 346 GLY A O 1
ATOM 2744 N N . HIS A 1 347 ? 20.748 14.687 -7.143 1.00 85.12 347 HIS A N 1
ATOM 2745 C CA . HIS A 1 347 ? 20.356 15.059 -8.511 1.00 85.12 347 HIS A CA 1
ATOM 2746 C C . HIS A 1 347 ? 18.835 15.078 -8.760 1.00 85.12 347 HIS A C 1
ATOM 2748 O O . HIS A 1 347 ? 18.410 15.386 -9.875 1.00 85.12 347 HIS A O 1
ATOM 2754 N N . TYR A 1 348 ? 17.992 14.790 -7.763 1.00 90.00 348 TYR A N 1
ATOM 2755 C CA . TYR A 1 348 ? 16.541 14.931 -7.900 1.00 90.00 348 TYR A CA 1
ATOM 2756 C C . TYR A 1 348 ? 15.801 14.982 -6.571 1.00 90.00 348 TYR A C 1
ATOM 2758 O O . TYR A 1 348 ? 16.261 14.493 -5.543 1.00 90.00 348 TYR A O 1
ATOM 2766 N N . VAL A 1 349 ? 14.557 15.442 -6.639 1.00 93.31 349 VAL A N 1
ATOM 2767 C CA . VAL A 1 349 ? 13.589 15.240 -5.567 1.00 93.31 349 VAL A CA 1
ATOM 2768 C C . VAL A 1 349 ? 12.273 14.721 -6.112 1.00 93.31 349 VAL A C 1
ATOM 2770 O O . VAL A 1 349 ? 11.858 15.065 -7.219 1.00 93.31 349 VAL A O 1
ATOM 2773 N N . THR A 1 350 ? 11.635 13.850 -5.340 1.00 94.88 350 THR A N 1
ATOM 2774 C CA . THR A 1 350 ? 10.279 13.364 -5.592 1.00 94.88 350 THR A CA 1
ATOM 2775 C C . THR A 1 350 ? 9.454 13.541 -4.324 1.00 94.88 350 THR A C 1
ATOM 2777 O O . THR A 1 350 ? 9.915 13.199 -3.241 1.00 94.88 350 THR A O 1
ATOM 2780 N N . THR A 1 351 ? 8.253 14.095 -4.432 1.00 95.44 351 THR A N 1
ATOM 2781 C CA . THR A 1 351 ? 7.321 14.265 -3.313 1.00 95.44 351 THR A CA 1
ATOM 2782 C C . THR A 1 351 ? 5.980 13.655 -3.681 1.00 95.44 351 THR A C 1
ATOM 2784 O O . THR A 1 351 ? 5.408 14.027 -4.701 1.00 95.44 351 THR A O 1
ATOM 2787 N N . LEU A 1 352 ? 5.497 12.721 -2.870 1.00 95.06 352 LEU A N 1
ATOM 2788 C CA . LEU A 1 352 ? 4.158 12.157 -2.945 1.00 95.06 352 LEU A CA 1
ATOM 2789 C C . LEU A 1 352 ? 3.276 12.862 -1.912 1.00 95.06 352 LEU A C 1
ATOM 2791 O O . LEU A 1 352 ? 3.557 12.793 -0.720 1.00 95.06 352 LEU A O 1
ATOM 2795 N N . ASP A 1 353 ? 2.236 13.525 -2.397 1.00 92.81 353 ASP A N 1
ATOM 2796 C CA . ASP A 1 353 ? 1.118 14.081 -1.637 1.00 92.81 353 ASP A CA 1
ATOM 2797 C C . ASP A 1 353 ? -0.060 13.110 -1.779 1.00 92.81 353 ASP A C 1
ATOM 2799 O O . ASP A 1 353 ? -0.677 13.007 -2.848 1.00 92.81 353 ASP A O 1
ATOM 2803 N N . ARG A 1 354 ? -0.309 12.326 -0.727 1.00 87.69 354 ARG A N 1
ATOM 2804 C CA . ARG A 1 354 ? -1.285 11.228 -0.758 1.00 87.69 354 ARG A CA 1
ATOM 2805 C C . ARG A 1 354 ? -2.711 11.758 -0.705 1.00 87.69 354 ARG A C 1
ATOM 2807 O O . ARG A 1 354 ? -3.509 11.374 -1.561 1.00 87.69 354 ARG A O 1
ATOM 2814 N N . ALA A 1 355 ? -3.000 12.695 0.197 1.00 80.88 355 ALA A N 1
ATOM 2815 C CA . ALA A 1 355 ? -4.294 13.368 0.287 1.00 80.88 355 ALA A CA 1
ATOM 2816 C C . ALA A 1 355 ? -4.680 14.065 -1.029 1.00 80.88 355 ALA A C 1
ATOM 2818 O O . ALA A 1 355 ? -5.805 13.921 -1.512 1.00 80.88 355 ALA A O 1
ATOM 2819 N N . GLY A 1 356 ? -3.734 14.766 -1.661 1.00 83.75 356 GLY A N 1
ATOM 2820 C CA . GLY A 1 356 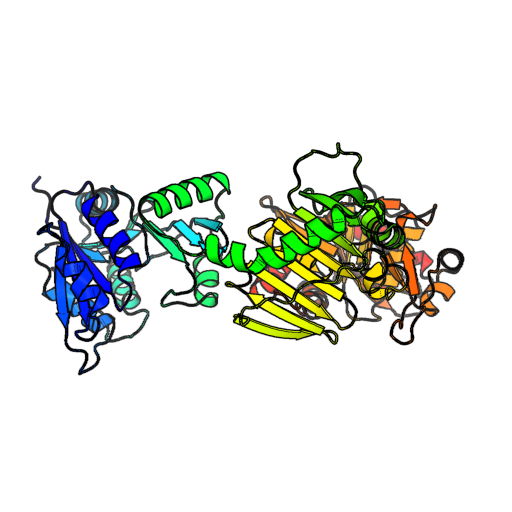? -3.949 15.433 -2.944 1.00 83.75 356 GLY A CA 1
ATOM 2821 C C . GLY A 1 356 ? -3.943 14.503 -4.159 1.00 83.75 356 GLY A C 1
ATOM 2822 O O . GLY A 1 356 ? -4.281 14.953 -5.258 1.00 83.75 356 GLY A O 1
ATOM 2823 N N . SER A 1 357 ? -3.554 13.231 -3.995 1.00 90.56 357 SER A N 1
ATOM 2824 C CA . SER A 1 357 ? -3.323 12.279 -5.092 1.00 90.56 357 SER A CA 1
ATOM 2825 C C . SER A 1 357 ? -2.370 12.841 -6.156 1.00 90.56 357 SER A C 1
ATOM 2827 O O . SER A 1 357 ? -2.635 12.796 -7.365 1.00 90.56 357 SER A O 1
ATOM 2829 N N . ARG A 1 358 ? -1.248 13.418 -5.703 1.00 95.38 358 ARG A N 1
ATOM 2830 C CA . ARG A 1 358 ? -0.240 14.044 -6.567 1.00 95.38 358 ARG A CA 1
ATOM 2831 C C . ARG A 1 358 ? 1.166 13.563 -6.264 1.00 95.38 358 ARG A C 1
ATOM 2833 O O . ARG A 1 358 ? 1.544 13.347 -5.120 1.00 95.38 358 ARG A O 1
ATOM 2840 N N . LEU A 1 359 ? 1.975 13.475 -7.307 1.00 97.38 359 LEU A N 1
ATOM 2841 C CA . LEU A 1 359 ? 3.399 13.209 -7.226 1.00 97.38 359 LEU A CA 1
ATOM 2842 C C . LEU A 1 359 ? 4.138 14.316 -7.974 1.00 97.38 359 LEU A C 1
ATOM 2844 O O . LEU A 1 359 ? 3.946 14.494 -9.171 1.00 97.38 359 LEU A O 1
ATOM 2848 N N . PHE A 1 360 ? 5.000 15.045 -7.278 1.00 96.69 360 PHE A N 1
ATOM 2849 C CA . PHE A 1 360 ? 5.845 16.092 -7.845 1.00 96.69 360 PHE A CA 1
ATOM 2850 C C . PHE A 1 360 ? 7.275 15.586 -7.986 1.00 96.69 360 PHE A C 1
ATOM 2852 O O . PHE A 1 360 ? 7.807 14.987 -7.050 1.00 96.69 360 PHE A O 1
ATOM 2859 N N . SER A 1 361 ? 7.935 15.839 -9.115 1.00 96.38 361 SER A N 1
ATOM 2860 C CA . SER A 1 361 ? 9.340 15.467 -9.276 1.00 96.38 361 SER A CA 1
ATOM 2861 C C . SER A 1 361 ? 10.154 16.479 -10.072 1.00 96.38 361 SER A C 1
ATOM 2863 O O . SER A 1 361 ? 9.850 16.802 -11.216 1.00 96.38 361 SER A O 1
ATOM 2865 N N . CYS A 1 362 ? 11.255 16.924 -9.476 1.00 95.56 362 CYS A N 1
ATOM 2866 C CA . CYS A 1 362 ? 12.247 17.766 -10.129 1.00 95.56 362 CYS A CA 1
ATOM 2867 C C . CYS A 1 362 ? 13.498 16.935 -10.389 1.00 95.56 362 CYS A C 1
ATOM 2869 O O . CYS A 1 362 ? 14.108 16.429 -9.441 1.00 95.56 362 CYS A O 1
ATOM 2871 N N . ARG A 1 363 ? 13.921 16.838 -11.650 1.00 93.81 363 ARG A N 1
ATOM 2872 C CA . ARG A 1 363 ? 15.231 16.276 -12.016 1.00 93.81 363 ARG A CA 1
ATOM 2873 C C . ARG A 1 363 ? 16.220 17.410 -12.258 1.00 93.81 363 ARG A C 1
ATOM 2875 O O . ARG A 1 363 ? 15.834 18.456 -12.776 1.00 93.81 363 ARG A O 1
ATOM 2882 N N . ALA A 1 364 ? 17.479 17.225 -11.867 1.00 92.31 364 ALA A N 1
ATOM 2883 C CA . ALA A 1 364 ? 18.520 18.221 -12.108 1.00 92.31 364 ALA A CA 1
ATOM 2884 C C . ALA A 1 364 ? 18.754 18.445 -13.610 1.00 92.31 364 ALA A C 1
ATOM 2886 O O . ALA A 1 364 ? 18.872 19.593 -14.026 1.00 92.31 364 ALA A O 1
ATOM 2887 N N . ASP A 1 365 ? 18.781 17.362 -14.390 1.00 90.75 365 ASP A N 1
ATOM 2888 C CA . ASP A 1 365 ? 18.962 17.367 -15.842 1.00 90.75 365 ASP A CA 1
ATOM 2889 C C . ASP A 1 365 ? 18.259 16.142 -16.448 1.00 90.75 365 ASP A C 1
ATOM 2891 O O . ASP A 1 365 ? 18.590 14.997 -16.135 1.00 90.75 365 ASP A O 1
ATOM 2895 N N . GLY A 1 366 ? 17.271 16.371 -17.310 1.00 88.38 366 GLY A N 1
ATOM 2896 C CA . GLY A 1 366 ? 16.505 15.322 -17.980 1.00 88.38 366 GLY A CA 1
ATOM 2897 C C . GLY A 1 366 ? 17.265 14.595 -19.088 1.00 88.38 366 GLY A C 1
ATOM 2898 O O . GLY A 1 366 ? 16.775 13.583 -19.580 1.00 88.38 366 GLY A O 1
ATOM 2899 N N . THR A 1 367 ? 18.441 15.084 -19.490 1.00 88.62 367 THR A N 1
ATOM 2900 C CA . THR A 1 367 ? 19.314 14.436 -20.483 1.00 88.62 367 THR A CA 1
ATOM 2901 C C . THR A 1 367 ? 20.339 13.492 -19.862 1.00 88.62 367 THR A C 1
ATOM 2903 O O . THR A 1 367 ? 20.872 12.630 -20.559 1.00 88.62 367 THR A O 1
ATOM 2906 N N . ASN A 1 368 ? 20.581 13.619 -18.555 1.00 85.81 368 ASN A N 1
ATOM 2907 C CA . ASN A 1 368 ? 21.598 12.871 -17.824 1.00 85.81 368 ASN A CA 1
ATOM 2908 C C . ASN A 1 368 ? 20.995 12.127 -16.621 1.00 85.81 368 ASN A C 1
ATOM 2910 O O . ASN A 1 368 ? 21.379 12.344 -15.473 1.00 85.81 368 ASN A O 1
ATOM 2914 N N . LEU A 1 369 ? 20.013 11.266 -16.895 1.00 87.12 369 LEU A N 1
ATOM 2915 C CA . LEU A 1 369 ? 19.417 10.379 -15.894 1.00 87.12 369 LEU A CA 1
ATOM 2916 C C . LEU A 1 369 ? 20.204 9.069 -15.811 1.00 87.12 369 LEU A C 1
ATOM 2918 O O . LEU A 1 369 ? 20.506 8.466 -16.848 1.00 87.12 369 LEU A O 1
ATOM 2922 N N . ALA A 1 370 ? 20.458 8.579 -14.597 1.00 86.06 370 ALA A N 1
ATOM 2923 C CA . ALA A 1 370 ? 21.003 7.238 -14.407 1.00 86.06 370 ALA A CA 1
ATOM 2924 C C . ALA A 1 370 ? 20.030 6.192 -14.972 1.00 86.06 370 ALA A C 1
ATOM 2926 O O . ALA A 1 370 ? 18.805 6.370 -14.932 1.00 86.06 370 ALA A O 1
ATOM 2927 N N . LEU A 1 371 ? 20.534 5.065 -15.484 1.00 88.69 371 LEU A N 1
ATOM 2928 C CA . LEU A 1 371 ? 19.643 4.067 -16.083 1.00 88.69 371 LEU A CA 1
ATOM 2929 C C . LEU A 1 371 ? 18.681 3.464 -15.065 1.00 88.69 371 LEU A C 1
ATOM 2931 O O . LEU A 1 371 ? 17.559 3.130 -15.428 1.00 88.69 371 LEU A O 1
ATOM 2935 N N . TYR A 1 372 ? 19.088 3.339 -13.802 1.00 84.75 372 TYR A N 1
ATOM 2936 C CA . TYR A 1 372 ? 18.178 2.970 -12.716 1.00 84.75 372 TYR A CA 1
ATOM 2937 C C . TYR A 1 372 ? 16.939 3.891 -12.657 1.00 84.75 372 TYR A C 1
ATOM 2939 O O . TYR A 1 372 ? 15.822 3.389 -12.555 1.00 84.75 372 TYR A O 1
ATOM 2947 N N . GLU A 1 373 ? 17.113 5.211 -12.788 1.00 87.38 373 GLU A N 1
ATOM 2948 C CA . GLU A 1 373 ? 16.011 6.185 -12.723 1.00 87.38 373 GLU A CA 1
ATOM 2949 C C . GLU A 1 373 ? 15.103 6.109 -13.952 1.00 87.38 373 GLU A C 1
ATOM 2951 O O . GLU A 1 373 ? 13.905 6.375 -13.861 1.00 87.38 373 GLU A O 1
ATOM 2956 N N . ARG A 1 374 ? 15.677 5.745 -15.104 1.00 91.19 374 ARG A N 1
ATOM 2957 C CA . ARG A 1 374 ? 14.944 5.519 -16.356 1.00 91.19 374 ARG A CA 1
ATOM 2958 C C . ARG A 1 374 ? 14.187 4.194 -16.348 1.00 91.19 374 ARG A C 1
ATOM 2960 O O . ARG A 1 374 ? 13.115 4.111 -16.929 1.00 91.19 374 ARG A O 1
ATOM 2967 N N . ALA A 1 375 ? 14.753 3.171 -15.713 1.00 91.38 375 ALA A N 1
ATOM 2968 C CA . ALA A 1 375 ? 14.162 1.844 -15.617 1.00 91.38 375 ALA A CA 1
ATOM 2969 C C . ALA A 1 375 ? 12.935 1.847 -14.704 1.00 91.38 375 ALA A C 1
ATOM 2971 O O . ALA A 1 375 ? 11.879 1.332 -15.055 1.00 91.38 375 ALA A O 1
ATOM 2972 N N . LYS A 1 376 ? 13.081 2.457 -13.527 1.00 91.00 376 LYS A N 1
ATOM 2973 C CA . LYS A 1 376 ? 12.070 2.433 -12.471 1.00 91.00 376 LYS A CA 1
ATOM 2974 C C . LYS A 1 376 ? 11.854 3.824 -11.880 1.00 91.00 376 LYS A C 1
ATOM 2976 O O . LYS A 1 376 ? 12.221 4.094 -10.731 1.00 91.00 376 LYS A O 1
ATOM 2981 N N . PRO A 1 377 ? 11.283 4.745 -12.673 1.00 92.81 377 PRO A N 1
ATOM 2982 C CA . PRO A 1 377 ? 10.967 6.074 -12.187 1.00 92.81 377 PRO A CA 1
ATOM 2983 C C . PRO A 1 377 ? 9.991 5.988 -11.013 1.00 92.81 377 PRO A C 1
ATOM 2985 O O . PRO A 1 377 ? 8.985 5.280 -11.058 1.00 92.81 377 PRO A O 1
ATOM 2988 N N . PHE A 1 378 ? 10.307 6.739 -9.957 1.00 92.19 378 PHE A N 1
ATOM 2989 C CA . PHE A 1 378 ? 9.490 6.869 -8.745 1.00 92.19 378 PHE A CA 1
ATOM 2990 C C . PHE A 1 378 ? 9.263 5.584 -7.952 1.00 92.19 378 PHE A C 1
ATOM 2992 O O . PHE A 1 378 ? 8.332 5.571 -7.154 1.00 92.19 378 PHE A O 1
ATOM 2999 N N . ASP A 1 379 ? 10.096 4.557 -8.139 1.00 87.88 379 ASP A N 1
ATOM 3000 C CA . ASP A 1 379 ? 9.973 3.218 -7.535 1.00 87.88 379 ASP A CA 1
ATOM 3001 C C . ASP A 1 379 ? 9.347 3.232 -6.138 1.00 87.88 379 ASP A C 1
ATOM 3003 O O . ASP A 1 379 ? 8.284 2.678 -5.896 1.00 87.88 379 ASP A O 1
ATOM 3007 N N . MET A 1 380 ? 9.935 4.018 -5.246 1.00 85.88 380 MET A N 1
ATOM 3008 C CA . MET A 1 380 ? 9.482 4.167 -3.871 1.00 85.88 380 MET A CA 1
ATOM 3009 C C . MET A 1 380 ? 8.102 4.810 -3.690 1.00 85.88 380 MET A C 1
ATOM 3011 O O . MET A 1 380 ? 7.302 4.354 -2.875 1.00 85.88 380 MET A O 1
ATOM 3015 N N . MET A 1 381 ? 7.845 5.908 -4.399 1.00 91.56 381 MET A N 1
ATOM 3016 C CA . MET A 1 381 ? 6.597 6.660 -4.265 1.00 91.56 381 MET A CA 1
ATOM 3017 C C . MET A 1 381 ? 5.446 5.898 -4.919 1.00 91.56 381 MET A C 1
ATOM 3019 O O . MET A 1 381 ? 4.347 5.857 -4.372 1.00 91.56 381 MET A O 1
ATOM 3023 N N . LEU A 1 382 ? 5.707 5.247 -6.057 1.00 92.56 382 LEU A N 1
ATOM 3024 C CA . LEU A 1 382 ? 4.731 4.382 -6.704 1.00 92.56 382 LEU A CA 1
ATOM 3025 C C . LEU A 1 382 ? 4.484 3.119 -5.889 1.00 92.56 382 LEU A C 1
ATOM 3027 O O . LEU A 1 382 ? 3.322 2.767 -5.743 1.00 92.56 382 LEU A O 1
ATOM 3031 N N . ALA A 1 383 ? 5.501 2.501 -5.279 1.00 89.38 383 ALA A N 1
ATOM 3032 C CA . ALA A 1 383 ? 5.300 1.383 -4.355 1.00 89.38 383 ALA A CA 1
ATOM 3033 C C . ALA A 1 383 ? 4.290 1.741 -3.260 1.00 89.38 383 ALA A C 1
ATOM 3035 O O . ALA A 1 383 ? 3.364 0.974 -2.993 1.00 89.38 383 ALA A O 1
ATOM 3036 N N . ARG A 1 384 ? 4.437 2.931 -2.657 1.00 88.00 384 ARG A N 1
ATOM 3037 C CA . ARG A 1 384 ? 3.498 3.390 -1.634 1.00 88.00 384 ARG A CA 1
ATOM 3038 C C . ARG A 1 384 ? 2.111 3.677 -2.205 1.00 88.00 384 ARG A C 1
ATOM 3040 O O . ARG A 1 384 ? 1.124 3.228 -1.632 1.00 88.00 384 ARG A O 1
ATOM 3047 N N . TRP A 1 385 ? 2.027 4.391 -3.323 1.00 92.31 385 TRP A N 1
ATOM 3048 C CA . TRP A 1 385 ? 0.739 4.712 -3.933 1.00 92.31 385 TRP A CA 1
ATOM 3049 C C . TRP A 1 385 ? -0.019 3.451 -4.380 1.00 92.31 385 TRP A C 1
ATOM 3051 O O . TRP A 1 385 ? -1.191 3.311 -4.048 1.00 92.31 385 TRP A O 1
ATOM 3061 N N . TYR A 1 386 ? 0.642 2.490 -5.038 1.00 91.12 386 TYR A N 1
ATOM 3062 C CA . TYR A 1 386 ? 0.054 1.193 -5.395 1.00 91.12 386 TYR A CA 1
ATOM 3063 C C . TYR A 1 386 ? -0.452 0.447 -4.160 1.00 91.12 386 TYR A C 1
ATOM 3065 O O . TYR A 1 386 ? -1.556 -0.098 -4.183 1.00 91.12 386 TYR A O 1
ATOM 3073 N N . TYR A 1 387 ? 0.313 0.469 -3.066 1.00 86.31 387 TYR A N 1
ATOM 3074 C CA . TYR A 1 387 ? -0.094 -0.166 -1.818 1.00 86.31 387 TYR A CA 1
ATOM 3075 C C . TYR A 1 387 ? -1.372 0.459 -1.241 1.00 86.31 387 TYR A C 1
ATOM 3077 O O . TYR A 1 387 ? -2.260 -0.271 -0.795 1.00 86.31 387 TYR A O 1
ATOM 3085 N N . ASP A 1 388 ? -1.515 1.787 -1.311 1.00 82.31 388 ASP A N 1
ATOM 3086 C CA . ASP A 1 388 ? -2.750 2.485 -0.928 1.00 82.31 388 ASP A CA 1
ATOM 3087 C C . ASP A 1 388 ? -3.948 2.072 -1.816 1.00 82.31 388 ASP A C 1
ATOM 3089 O O . ASP A 1 388 ? -5.086 2.073 -1.347 1.00 82.31 388 ASP A O 1
ATOM 3093 N N . GLN A 1 389 ? -3.697 1.637 -3.060 1.00 83.44 389 GLN A N 1
ATOM 3094 C CA . GLN A 1 389 ? -4.701 1.065 -3.974 1.00 83.44 389 GLN A CA 1
ATOM 3095 C C . GLN A 1 389 ? -4.942 -0.446 -3.778 1.00 83.44 389 GLN A C 1
ATOM 3097 O O . GLN A 1 389 ? -5.711 -1.045 -4.526 1.00 83.44 389 GLN A O 1
ATOM 3102 N N . GLY A 1 390 ? -4.302 -1.087 -2.793 1.00 84.25 390 GLY A N 1
ATOM 3103 C CA . GLY A 1 390 ? -4.424 -2.530 -2.548 1.00 84.25 390 GLY A CA 1
ATOM 3104 C C . GLY A 1 390 ? -3.525 -3.411 -3.424 1.00 84.25 390 GLY A C 1
ATOM 3105 O O . GLY A 1 390 ? -3.697 -4.629 -3.444 1.00 84.25 390 GLY A O 1
ATOM 3106 N N . VAL A 1 391 ? -2.549 -2.821 -4.118 1.00 90.00 391 VAL A N 1
ATOM 3107 C CA . VAL A 1 391 ? -1.587 -3.523 -4.977 1.00 90.00 391 VAL A CA 1
ATOM 3108 C C . VAL A 1 391 ? -0.214 -3.510 -4.313 1.00 90.00 391 VAL A C 1
ATOM 3110 O O . VAL A 1 391 ? 0.414 -2.467 -4.152 1.00 90.00 391 VAL A O 1
ATOM 3113 N N . GLN A 1 392 ? 0.297 -4.677 -3.934 1.00 89.31 392 GLN A N 1
ATOM 3114 C CA . GLN A 1 392 ? 1.622 -4.787 -3.334 1.00 89.31 392 GLN A CA 1
ATOM 3115 C C . GLN A 1 392 ? 2.694 -4.949 -4.407 1.00 89.31 392 GLN A C 1
ATOM 3117 O O . GLN A 1 392 ? 2.673 -5.904 -5.177 1.00 89.31 392 GLN A O 1
ATOM 3122 N N . GLN A 1 393 ? 3.692 -4.073 -4.409 1.00 90.19 393 GLN A N 1
ATOM 3123 C CA . GLN A 1 393 ? 4.870 -4.261 -5.245 1.00 90.19 393 GLN A CA 1
ATOM 3124 C C . GLN A 1 393 ? 5.754 -5.394 -4.697 1.00 90.19 393 GLN A C 1
ATOM 3126 O O . GLN A 1 393 ? 6.110 -5.408 -3.518 1.00 90.19 393 GLN A O 1
ATOM 3131 N N . ILE A 1 394 ? 6.108 -6.350 -5.555 1.00 89.38 394 ILE A N 1
ATOM 3132 C CA . ILE A 1 394 ? 6.901 -7.539 -5.225 1.00 89.38 394 ILE A CA 1
ATOM 3133 C C . ILE A 1 394 ? 8.076 -7.712 -6.191 1.00 89.38 394 ILE A C 1
ATOM 3135 O O . ILE A 1 394 ? 8.010 -7.328 -7.363 1.00 89.38 394 ILE A O 1
ATOM 3139 N N . HIS A 1 395 ? 9.158 -8.319 -5.693 1.00 88.94 395 HIS A N 1
ATOM 3140 C CA . HIS A 1 395 ? 10.398 -8.458 -6.453 1.00 88.94 395 HIS A CA 1
ATOM 3141 C C . HIS A 1 395 ? 10.453 -9.760 -7.260 1.00 88.94 395 HIS A C 1
ATOM 3143 O O . HIS A 1 395 ? 11.062 -10.751 -6.839 1.00 88.94 395 HIS A O 1
ATOM 3149 N N . VAL A 1 396 ? 9.770 -9.774 -8.406 1.00 93.06 396 VAL A N 1
ATOM 3150 C CA . VAL A 1 396 ? 9.546 -10.976 -9.229 1.00 93.06 396 VAL A CA 1
ATOM 3151 C C . VAL A 1 396 ? 9.659 -10.668 -10.718 1.00 93.06 396 VAL A C 1
ATOM 3153 O O . VAL A 1 396 ? 9.495 -9.521 -11.123 1.00 93.06 396 VAL A O 1
ATOM 3156 N N . GLY A 1 397 ? 9.892 -11.700 -11.528 1.00 96.75 397 GLY A N 1
ATOM 3157 C CA . GLY A 1 397 ? 9.611 -11.655 -12.966 1.00 96.75 397 GLY A CA 1
ATOM 3158 C C . GLY A 1 397 ? 8.169 -12.076 -13.242 1.00 96.75 397 GLY A C 1
ATOM 3159 O O . GLY A 1 397 ? 7.667 -12.955 -12.544 1.00 96.75 397 GLY A O 1
ATOM 3160 N N . LEU A 1 398 ? 7.500 -11.471 -14.225 1.00 98.12 398 LEU A N 1
ATOM 3161 C CA . LEU A 1 398 ? 6.108 -11.776 -14.567 1.00 98.12 398 LEU A CA 1
ATOM 3162 C C . LEU A 1 398 ? 5.901 -11.808 -16.085 1.00 98.12 398 LEU A C 1
ATOM 3164 O O . LEU A 1 398 ? 6.189 -10.844 -16.800 1.00 98.12 398 LEU A O 1
ATOM 3168 N N . VAL A 1 399 ? 5.366 -12.933 -16.556 1.00 98.56 399 VAL A N 1
ATOM 3169 C CA . VAL A 1 399 ? 4.973 -13.172 -17.951 1.00 98.56 399 VAL A CA 1
ATOM 3170 C C . VAL A 1 399 ? 3.580 -13.793 -18.010 1.00 98.56 399 VAL A C 1
ATOM 3172 O O . VAL A 1 399 ? 3.119 -14.367 -17.025 1.00 98.56 399 VAL A O 1
ATOM 3175 N N . SER A 1 400 ? 2.913 -13.699 -19.156 1.00 98.31 400 SER A N 1
ATOM 3176 C CA . SER A 1 400 ? 1.561 -14.222 -19.372 1.00 98.31 400 SER A CA 1
ATOM 3177 C C . SER A 1 400 ? 1.446 -14.913 -20.726 1.00 98.31 400 SER A C 1
ATOM 3179 O O . SER A 1 400 ? 1.927 -14.384 -21.728 1.00 98.31 400 SER A O 1
ATOM 3181 N N . LYS A 1 401 ? 0.780 -16.065 -20.777 1.00 97.25 401 LYS A N 1
ATOM 3182 C CA . LYS A 1 401 ? 0.399 -16.733 -22.026 1.00 97.25 401 LYS A CA 1
ATOM 3183 C C . LYS A 1 401 ? -1.104 -16.936 -22.027 1.00 97.25 401 LYS A C 1
ATOM 3185 O O . LYS A 1 401 ? -1.643 -17.473 -21.071 1.00 97.25 401 LYS A O 1
ATOM 3190 N N . ASP A 1 402 ? -1.771 -16.426 -23.058 1.00 94.38 402 ASP A N 1
ATOM 3191 C CA . ASP A 1 402 ? -3.225 -16.538 -23.230 1.00 94.38 402 ASP A CA 1
ATOM 3192 C C . ASP A 1 402 ? -4.056 -16.072 -22.009 1.00 94.38 402 ASP A C 1
ATOM 3194 O O . ASP A 1 402 ? -5.170 -16.529 -21.778 1.00 94.38 402 ASP A O 1
ATOM 3198 N N . GLY A 1 403 ? -3.520 -15.119 -21.232 1.00 94.19 403 GLY A N 1
ATOM 3199 C CA . GLY A 1 403 ? -4.154 -14.575 -20.022 1.00 94.19 403 GLY A CA 1
ATOM 3200 C C . GLY A 1 403 ? -3.755 -15.269 -18.714 1.00 94.19 403 GLY A C 1
ATOM 3201 O O . GLY A 1 403 ? -4.123 -14.786 -17.641 1.00 94.19 403 GLY A O 1
ATOM 3202 N N . ASP A 1 404 ? -2.967 -16.343 -18.792 1.00 96.94 404 ASP A N 1
ATOM 3203 C CA . ASP A 1 404 ? -2.467 -17.095 -17.649 1.00 96.94 404 ASP A CA 1
ATOM 3204 C C . ASP A 1 404 ? -1.029 -16.686 -17.300 1.00 96.94 404 ASP A C 1
ATOM 3206 O O . ASP A 1 404 ? -0.063 -16.907 -18.037 1.00 96.94 404 ASP A O 1
ATOM 3210 N N . GLY A 1 405 ? -0.904 -16.041 -16.145 1.00 97.62 405 GLY A N 1
ATOM 3211 C CA . GLY A 1 405 ? 0.316 -15.440 -15.634 1.00 97.62 405 GLY A CA 1
ATOM 3212 C C . GLY A 1 405 ? 1.178 -16.391 -14.810 1.00 97.62 405 GLY A C 1
ATOM 3213 O O . GLY A 1 405 ? 0.684 -17.159 -13.979 1.00 97.62 405 GLY A O 1
ATOM 3214 N N . VAL A 1 406 ? 2.493 -16.266 -14.972 1.00 98.00 406 VAL A N 1
ATOM 3215 C CA . VAL A 1 406 ? 3.509 -16.976 -14.189 1.00 98.00 406 VAL A CA 1
ATOM 3216 C C . VAL A 1 406 ? 4.419 -15.957 -13.522 1.00 98.00 406 VAL A C 1
ATOM 3218 O O . VAL A 1 406 ? 5.010 -15.117 -14.204 1.00 98.00 406 VAL A O 1
ATOM 3221 N N . ILE A 1 407 ? 4.563 -16.055 -12.197 1.00 97.06 407 ILE A N 1
ATOM 3222 C CA . ILE A 1 407 ? 5.571 -15.280 -11.465 1.00 97.06 407 ILE A CA 1
ATOM 3223 C C . ILE A 1 407 ? 6.831 -16.117 -11.224 1.00 97.06 407 ILE A C 1
ATOM 3225 O O . ILE A 1 407 ? 6.763 -17.254 -10.752 1.00 97.06 407 ILE A O 1
ATOM 3229 N N . PHE A 1 408 ? 7.995 -15.531 -11.493 1.00 97.00 408 PHE A N 1
ATOM 3230 C CA . PHE A 1 408 ? 9.303 -16.105 -11.186 1.00 97.00 408 PHE A CA 1
ATOM 3231 C C . PHE A 1 408 ? 9.871 -15.471 -9.917 1.00 97.00 408 PHE A C 1
ATOM 3233 O O . PHE A 1 408 ? 10.107 -14.262 -9.872 1.00 97.00 408 PHE A O 1
ATOM 3240 N N . VAL A 1 409 ? 10.119 -16.287 -8.889 1.00 94.06 409 VAL A N 1
ATOM 3241 C CA . VAL A 1 409 ? 10.495 -15.830 -7.539 1.00 94.06 409 VAL A CA 1
ATOM 3242 C C . VAL A 1 409 ? 11.788 -16.491 -7.065 1.00 94.06 409 VAL A C 1
ATOM 3244 O O . VAL A 1 409 ? 12.039 -17.660 -7.339 1.00 94.06 409 VAL A O 1
ATOM 3247 N N . GLY A 1 410 ? 12.624 -15.763 -6.327 1.00 89.25 410 GLY A N 1
ATOM 3248 C CA . GLY A 1 410 ? 13.892 -16.290 -5.820 1.00 89.25 410 GLY A CA 1
ATOM 3249 C C . GLY A 1 410 ? 14.969 -15.229 -5.630 1.00 89.25 410 GLY A C 1
ATOM 3250 O O . GLY A 1 410 ? 14.837 -14.085 -6.068 1.00 89.25 410 GLY A O 1
ATOM 3251 N N . ALA A 1 411 ? 16.077 -15.624 -5.002 1.00 85.44 411 ALA A N 1
ATOM 3252 C CA . ALA A 1 411 ? 17.218 -14.747 -4.746 1.00 85.44 411 ALA A CA 1
ATOM 3253 C C . ALA A 1 411 ? 17.857 -14.203 -6.043 1.00 85.44 411 ALA A C 1
ATOM 3255 O O . ALA A 1 411 ? 17.580 -14.676 -7.153 1.00 85.44 411 ALA A O 1
ATOM 3256 N N . SER A 1 412 ? 18.724 -13.196 -5.919 1.00 84.25 412 SER A N 1
ATOM 3257 C CA . SER A 1 412 ? 19.561 -12.752 -7.043 1.00 84.25 412 SER A CA 1
ATOM 3258 C C . SER A 1 412 ? 20.353 -13.936 -7.619 1.00 84.25 412 SER A C 1
ATOM 3260 O O . SER A 1 412 ? 20.796 -14.803 -6.871 1.00 84.25 412 SER A O 1
ATOM 3262 N N . GLY A 1 413 ? 20.470 -14.016 -8.946 1.00 86.25 413 GLY A N 1
ATOM 3263 C CA . GLY A 1 413 ? 21.162 -15.117 -9.633 1.00 86.25 413 GLY A CA 1
ATOM 3264 C C . GLY A 1 413 ? 20.386 -16.440 -9.751 1.00 86.25 413 GLY A C 1
ATOM 3265 O O . GLY A 1 413 ? 20.848 -17.342 -10.438 1.00 86.25 413 GLY A O 1
ATOM 3266 N N . SER A 1 414 ? 19.188 -16.567 -9.166 1.00 90.31 414 SER A N 1
ATOM 3267 C CA . SER A 1 414 ? 18.368 -17.797 -9.265 1.00 90.31 414 SER A CA 1
ATOM 3268 C C . SER A 1 414 ? 17.873 -18.129 -10.681 1.00 90.31 414 SER A C 1
ATOM 3270 O O . SER A 1 414 ? 17.508 -19.270 -10.948 1.00 90.31 414 SER A O 1
ATOM 3272 N N . GLY A 1 415 ? 17.880 -17.147 -11.588 1.00 92.38 415 GLY A N 1
ATOM 3273 C CA . GLY A 1 415 ? 17.418 -17.297 -12.969 1.00 92.38 415 GLY A CA 1
ATOM 3274 C C . GLY A 1 415 ? 16.080 -16.622 -13.281 1.00 92.38 415 GLY A C 1
ATOM 3275 O O . GLY A 1 415 ? 15.561 -16.861 -14.363 1.00 92.38 415 GLY A O 1
ATOM 3276 N N . LYS A 1 416 ? 15.536 -15.770 -12.391 1.00 93.81 416 LYS A N 1
ATOM 3277 C CA . LYS A 1 416 ? 14.283 -15.010 -12.623 1.00 93.81 416 LYS A CA 1
ATOM 3278 C C . LYS A 1 416 ? 14.285 -14.279 -13.967 1.00 93.81 416 LYS A C 1
ATOM 3280 O O . LYS A 1 416 ? 13.543 -14.668 -14.856 1.00 93.81 416 LYS A O 1
ATOM 3285 N N . SER A 1 417 ? 15.185 -13.308 -14.139 1.00 94.19 417 SER A N 1
ATOM 3286 C CA . SER A 1 417 ? 15.295 -12.520 -15.371 1.00 94.19 417 SER A CA 1
ATOM 3287 C C . SER A 1 417 ? 15.568 -13.392 -16.594 1.00 94.19 417 SER A C 1
ATOM 3289 O O . SER A 1 417 ? 14.997 -13.164 -17.652 1.00 94.19 417 SER A O 1
ATOM 3291 N N . THR A 1 418 ? 16.392 -14.439 -16.455 1.00 95.19 418 THR A N 1
ATOM 3292 C CA . THR A 1 418 ? 16.652 -15.387 -17.551 1.00 95.19 418 THR A CA 1
ATOM 3293 C C . THR A 1 418 ? 15.372 -16.110 -17.984 1.00 95.19 418 THR A C 1
ATOM 3295 O O . THR A 1 418 ? 15.103 -16.182 -19.178 1.00 95.19 418 THR A O 1
ATOM 3298 N N . ALA A 1 419 ? 14.560 -16.594 -17.040 1.00 97.12 419 ALA A N 1
ATOM 3299 C CA . ALA A 1 419 ? 13.291 -17.251 -17.344 1.00 97.12 419 ALA A CA 1
ATOM 3300 C C . ALA A 1 419 ? 12.251 -16.273 -17.914 1.00 97.12 419 ALA A C 1
ATOM 3302 O O . ALA A 1 419 ? 11.601 -16.597 -18.908 1.00 97.12 419 ALA A O 1
ATOM 3303 N N . THR A 1 420 ? 12.147 -15.065 -17.346 1.00 97.75 420 THR A N 1
ATOM 3304 C CA . THR A 1 420 ? 11.284 -13.983 -17.847 1.00 97.75 420 THR A CA 1
ATOM 3305 C C . THR A 1 420 ? 11.603 -13.659 -19.308 1.00 97.75 420 THR A C 1
ATOM 3307 O O . THR A 1 420 ? 10.707 -13.660 -20.151 1.00 97.75 420 THR A O 1
ATOM 3310 N N . LEU A 1 421 ? 12.882 -13.426 -19.629 1.00 97.44 421 LEU A N 1
ATOM 3311 C CA . LEU A 1 421 ? 13.332 -13.084 -20.981 1.00 97.44 421 LEU A CA 1
ATOM 3312 C C . LEU A 1 421 ? 13.138 -14.245 -21.962 1.00 97.44 421 LEU A C 1
ATOM 3314 O O . LEU A 1 421 ? 12.646 -14.016 -23.064 1.00 97.44 421 LEU A O 1
ATOM 3318 N N . ALA A 1 422 ? 13.461 -15.481 -21.563 1.00 97.50 422 ALA A N 1
ATOM 3319 C CA . ALA A 1 422 ? 13.254 -16.661 -22.403 1.00 97.50 422 ALA A CA 1
ATOM 3320 C C . ALA A 1 422 ? 11.773 -16.845 -22.778 1.00 97.50 422 ALA A C 1
ATOM 3322 O O . ALA A 1 422 ? 11.456 -17.069 -23.944 1.00 97.50 422 ALA A O 1
ATOM 3323 N N . CYS A 1 423 ? 10.857 -16.691 -21.815 1.00 98.31 423 CYS A N 1
ATOM 3324 C CA . CYS A 1 423 ? 9.419 -16.785 -22.079 1.00 98.31 423 CYS A CA 1
ATOM 3325 C C . CYS A 1 423 ? 8.930 -15.643 -22.977 1.00 98.31 423 CYS A C 1
ATOM 3327 O O . CYS A 1 423 ? 8.185 -15.886 -23.926 1.00 98.31 423 CYS A O 1
ATOM 3329 N N . ALA A 1 424 ? 9.376 -14.409 -22.723 1.00 97.88 424 ALA A N 1
ATOM 3330 C CA . ALA A 1 424 ? 9.001 -13.258 -23.541 1.00 97.88 424 ALA A CA 1
ATOM 3331 C C . ALA A 1 424 ? 9.447 -13.426 -25.007 1.00 97.88 424 ALA A C 1
ATOM 3333 O O . ALA A 1 424 ? 8.668 -13.189 -25.928 1.00 97.88 424 ALA A O 1
ATOM 3334 N N . LEU A 1 425 ? 10.670 -13.922 -25.231 1.00 97.31 425 LEU A N 1
ATOM 3335 C CA . LEU A 1 425 ? 11.201 -14.253 -26.560 1.00 97.31 425 LEU A CA 1
ATOM 3336 C C . LEU A 1 425 ? 10.432 -15.386 -27.256 1.00 97.31 425 LEU A C 1
ATOM 3338 O O . LEU A 1 425 ? 10.385 -15.424 -28.483 1.00 97.31 425 LEU A O 1
ATOM 3342 N N . ALA A 1 426 ? 9.814 -16.285 -26.489 1.00 97.12 426 ALA A N 1
ATOM 3343 C CA . ALA A 1 426 ? 8.961 -17.360 -26.992 1.00 97.12 426 ALA A CA 1
ATOM 3344 C C . ALA A 1 426 ? 7.489 -16.947 -27.182 1.00 97.12 426 ALA A C 1
ATOM 3346 O O . ALA A 1 426 ? 6.637 -17.795 -27.443 1.00 97.12 426 ALA A O 1
ATOM 3347 N N . GLY A 1 427 ? 7.176 -15.652 -27.070 1.00 97.06 427 GLY A N 1
ATOM 3348 C CA . GLY A 1 427 ? 5.855 -15.101 -27.373 1.00 97.06 427 GLY A CA 1
ATOM 3349 C C . GLY A 1 427 ? 4.921 -14.941 -26.174 1.00 97.06 427 GLY A C 1
ATOM 3350 O O . GLY A 1 427 ? 3.774 -14.536 -26.371 1.00 97.06 427 GLY A O 1
ATOM 3351 N N . TYR A 1 428 ? 5.385 -15.200 -24.946 1.00 98.44 428 TYR A N 1
ATOM 3352 C CA . TYR A 1 428 ? 4.641 -14.786 -23.756 1.00 98.44 428 TYR A CA 1
ATOM 3353 C C . TYR A 1 428 ? 4.594 -13.256 -23.705 1.00 98.44 428 TYR A C 1
ATOM 3355 O O . TYR A 1 428 ? 5.577 -12.577 -24.008 1.00 98.44 428 TYR A O 1
ATOM 3363 N N . ALA A 1 429 ? 3.466 -12.701 -23.275 1.00 98.38 429 ALA A N 1
ATOM 3364 C CA . ALA A 1 429 ? 3.382 -11.288 -22.962 1.00 98.38 429 ALA A CA 1
ATOM 3365 C C . ALA A 1 429 ? 4.233 -10.985 -21.721 1.00 98.38 429 ALA A C 1
ATOM 3367 O O . ALA A 1 429 ? 4.073 -11.611 -20.673 1.00 98.38 429 ALA A O 1
ATOM 3368 N N . TYR A 1 430 ? 5.142 -10.026 -21.843 1.00 98.50 430 TYR A N 1
ATOM 3369 C CA . TYR A 1 430 ? 5.963 -9.500 -20.764 1.00 98.50 430 TYR A CA 1
ATOM 3370 C C . TYR A 1 430 ? 5.173 -8.480 -19.938 1.00 98.50 430 TYR A C 1
ATOM 3372 O O . TYR A 1 430 ? 4.556 -7.574 -20.500 1.00 98.50 430 TYR A O 1
ATOM 3380 N N . LEU A 1 431 ? 5.217 -8.599 -18.612 1.00 97.94 431 LEU A N 1
ATOM 3381 C CA . LEU A 1 431 ? 4.619 -7.614 -17.705 1.00 97.94 431 LEU A CA 1
ATOM 3382 C C . LEU A 1 431 ? 5.675 -6.880 -16.878 1.00 97.94 431 LEU A C 1
ATOM 3384 O O . LEU A 1 431 ? 5.499 -5.711 -16.563 1.00 97.94 431 LEU A O 1
ATOM 3388 N N . GLY A 1 432 ? 6.785 -7.533 -16.545 1.00 95.50 432 GLY A N 1
ATOM 3389 C CA . GLY A 1 432 ? 7.855 -6.867 -15.816 1.00 95.50 432 GLY A CA 1
ATOM 3390 C C . GLY A 1 432 ? 8.920 -7.823 -15.311 1.00 95.50 432 GLY A C 1
ATOM 3391 O O . GLY A 1 432 ? 8.698 -9.027 -15.164 1.00 95.50 432 GLY A O 1
ATOM 3392 N N . ASP A 1 433 ? 10.075 -7.261 -14.980 1.00 91.31 433 ASP A N 1
ATOM 3393 C CA . ASP A 1 433 ? 11.185 -7.936 -14.318 1.00 91.31 433 ASP A CA 1
ATOM 3394 C C . ASP A 1 433 ? 11.602 -7.112 -13.094 1.00 91.31 433 ASP A C 1
ATOM 3396 O O . ASP A 1 433 ? 11.560 -5.882 -13.117 1.00 91.31 433 ASP A O 1
ATOM 3400 N N . ASP A 1 434 ? 11.974 -7.785 -12.010 1.00 84.00 434 ASP A N 1
ATOM 3401 C CA . ASP A 1 434 ? 12.312 -7.218 -10.697 1.00 84.00 434 ASP A CA 1
ATOM 3402 C C . ASP A 1 434 ? 11.212 -6.440 -9.947 1.00 84.00 434 ASP A C 1
ATOM 3404 O O . ASP A 1 434 ? 11.277 -6.413 -8.725 1.00 84.00 434 ASP A O 1
ATOM 3408 N N . HIS A 1 435 ? 10.245 -5.776 -10.583 1.00 88.62 435 HIS A N 1
ATOM 3409 C CA . HIS A 1 435 ? 9.227 -4.982 -9.874 1.00 88.62 435 HIS A CA 1
ATOM 3410 C C . HIS A 1 435 ? 7.867 -5.131 -10.556 1.00 88.62 435 HIS A C 1
ATOM 3412 O O . HIS A 1 435 ? 7.624 -4.559 -11.617 1.00 88.62 435 HIS A O 1
ATOM 3418 N N . ASN A 1 436 ? 6.978 -5.897 -9.927 1.00 93.88 436 ASN A N 1
ATOM 3419 C CA . ASN A 1 436 ? 5.619 -6.139 -10.408 1.00 93.88 436 ASN A CA 1
ATOM 3420 C C . ASN A 1 436 ? 4.612 -5.966 -9.269 1.00 93.88 436 ASN A C 1
ATOM 3422 O O . ASN A 1 436 ? 4.953 -6.159 -8.103 1.00 93.88 436 ASN A O 1
ATOM 3426 N N . GLY A 1 437 ? 3.377 -5.605 -9.602 1.00 94.19 437 GLY A N 1
ATOM 3427 C CA . GLY A 1 437 ? 2.284 -5.478 -8.647 1.00 94.19 437 GLY A CA 1
ATOM 3428 C C . GLY A 1 437 ? 1.568 -6.808 -8.430 1.00 94.19 437 GLY A C 1
ATOM 3429 O O . GLY A 1 437 ? 1.334 -7.559 -9.376 1.00 94.19 437 GLY A O 1
ATOM 3430 N N . LEU A 1 438 ? 1.203 -7.083 -7.185 1.00 94.00 438 LEU A N 1
ATOM 3431 C CA . LEU A 1 438 ? 0.386 -8.210 -6.764 1.00 94.00 438 LEU A CA 1
ATOM 3432 C C . LEU A 1 438 ? -0.895 -7.684 -6.122 1.00 94.00 438 LEU A C 1
ATOM 3434 O O . LEU A 1 438 ? -0.843 -6.974 -5.120 1.00 94.00 438 LEU A O 1
ATOM 3438 N N . GLU A 1 439 ? -2.035 -8.077 -6.671 1.00 93.38 439 GLU A N 1
ATOM 3439 C CA . GLU A 1 439 ? -3.353 -7.785 -6.120 1.00 93.38 439 GLU A CA 1
ATOM 3440 C C . GLU A 1 439 ? -4.064 -9.086 -5.755 1.00 93.38 439 GLU A C 1
ATOM 3442 O O . GLU A 1 439 ? -4.089 -10.049 -6.529 1.00 93.38 439 GLU A O 1
ATOM 3447 N N . LEU A 1 440 ? -4.671 -9.094 -4.572 1.00 89.81 440 LEU A N 1
ATOM 3448 C CA . LEU A 1 440 ? -5.584 -10.137 -4.135 1.00 89.81 440 LEU A CA 1
ATOM 3449 C C . LEU A 1 440 ? -6.995 -9.555 -4.118 1.00 89.81 440 LEU A C 1
ATOM 3451 O O . LEU A 1 440 ? -7.339 -8.781 -3.224 1.00 89.81 440 LEU A O 1
ATOM 3455 N N . THR A 1 441 ? -7.805 -9.899 -5.115 1.00 85.94 441 THR A N 1
ATOM 3456 C CA . THR A 1 441 ? -9.134 -9.298 -5.265 1.00 85.94 441 THR A CA 1
ATOM 3457 C C . THR A 1 441 ? -10.078 -9.767 -4.148 1.00 85.94 441 THR A C 1
ATOM 3459 O O . THR A 1 441 ? -9.871 -10.838 -3.562 1.00 85.94 441 THR A O 1
ATOM 3462 N N . PRO A 1 442 ? -11.174 -9.034 -3.863 1.00 76.19 442 PRO A N 1
ATOM 3463 C CA . PRO A 1 442 ? -12.157 -9.442 -2.853 1.00 76.19 442 PRO A CA 1
ATOM 3464 C C . PRO A 1 442 ? -12.795 -10.816 -3.108 1.00 76.19 442 PRO A C 1
ATOM 3466 O O . PRO A 1 442 ? -13.219 -11.483 -2.169 1.00 76.19 442 PRO A O 1
ATOM 3469 N N . VAL A 1 443 ? -12.848 -11.252 -4.371 1.00 79.19 443 VAL A N 1
ATOM 3470 C CA . VAL A 1 443 ? -13.350 -12.576 -4.780 1.00 79.19 443 VAL A CA 1
ATOM 3471 C C . VAL A 1 443 ? -12.264 -13.663 -4.753 1.00 79.19 443 VAL A C 1
ATOM 3473 O O . VAL A 1 443 ? -12.511 -14.804 -5.132 1.00 79.19 443 VAL A O 1
ATOM 3476 N N . GLY A 1 444 ? -11.064 -13.327 -4.273 1.00 82.12 444 GLY A N 1
ATOM 3477 C CA . GLY A 1 444 ? -9.962 -14.255 -4.049 1.00 82.12 444 GLY A CA 1
ATOM 3478 C C . GLY A 1 444 ? -9.092 -14.533 -5.273 1.00 82.12 444 GLY A C 1
ATOM 3479 O O . GLY A 1 444 ? -8.271 -15.450 -5.218 1.00 82.12 444 GLY A O 1
ATOM 3480 N N . GLU A 1 445 ? -9.238 -13.765 -6.354 1.00 89.62 445 GLU A N 1
ATOM 3481 C CA . GLU A 1 445 ? -8.375 -13.888 -7.529 1.00 89.62 445 GLU A CA 1
ATOM 3482 C C . GLU A 1 445 ? -7.026 -13.217 -7.289 1.00 89.62 445 GLU A C 1
ATOM 3484 O O . GLU A 1 445 ? -6.940 -12.169 -6.651 1.00 89.62 445 GLU A O 1
ATOM 3489 N N . CYS A 1 446 ? -5.970 -13.825 -7.822 1.00 95.38 446 CYS A N 1
ATOM 3490 C CA . CYS A 1 446 ? -4.627 -13.271 -7.766 1.00 95.38 446 CYS A CA 1
ATOM 3491 C C . CYS A 1 446 ? -4.305 -12.619 -9.108 1.00 95.38 446 CYS A C 1
ATOM 3493 O O . CYS A 1 446 ? -4.179 -13.319 -10.117 1.00 95.38 446 CYS A O 1
ATOM 3495 N N . ILE A 1 447 ? -4.167 -11.298 -9.122 1.00 97.62 447 ILE A N 1
ATOM 3496 C CA . ILE A 1 447 ? -3.878 -10.520 -10.326 1.00 97.62 447 ILE A CA 1
ATOM 3497 C C . ILE A 1 447 ? -2.454 -9.974 -10.235 1.00 97.62 447 ILE A C 1
ATOM 3499 O O . ILE A 1 447 ? -2.023 -9.462 -9.202 1.00 97.62 447 ILE A O 1
ATOM 3503 N N . GLY A 1 448 ? -1.710 -10.136 -11.323 1.00 97.62 448 GLY A N 1
ATOM 3504 C CA . GLY A 1 448 ? -0.388 -9.564 -11.513 1.00 97.62 448 GLY A CA 1
ATOM 3505 C C . GLY A 1 448 ? -0.483 -8.315 -12.376 1.00 97.62 448 GLY A C 1
ATOM 3506 O O . GLY A 1 448 ? -1.143 -8.335 -13.417 1.00 97.62 448 GLY A O 1
ATOM 3507 N N . HIS A 1 449 ? 0.194 -7.251 -11.959 1.00 98.06 449 HIS A N 1
ATOM 3508 C CA . HIS A 1 449 ? 0.202 -5.957 -12.635 1.00 98.06 449 HIS A CA 1
ATOM 3509 C C . HIS A 1 449 ? 1.613 -5.597 -13.084 1.00 98.06 449 HIS A C 1
ATOM 3511 O O . HIS A 1 449 ? 2.564 -5.643 -12.301 1.00 98.06 449 HIS A O 1
ATOM 3517 N N . SER A 1 450 ? 1.735 -5.196 -14.343 1.00 97.56 450 SER A N 1
ATOM 3518 C CA . SER A 1 450 ? 2.931 -4.553 -14.869 1.00 97.56 450 SER A CA 1
ATOM 3519 C C . SER A 1 450 ? 3.121 -3.194 -14.196 1.00 97.56 450 SER A C 1
ATOM 3521 O O . SER A 1 450 ? 2.184 -2.398 -14.140 1.00 97.56 450 SER A O 1
ATOM 3523 N N . ILE A 1 451 ? 4.344 -2.895 -13.755 1.00 96.06 451 ILE A N 1
ATOM 3524 C CA . ILE A 1 451 ? 4.710 -1.560 -13.247 1.00 96.06 451 ILE A CA 1
ATOM 3525 C C . ILE A 1 451 ? 5.640 -0.844 -14.229 1.00 96.06 451 ILE A C 1
ATOM 3527 O O . ILE A 1 451 ? 5.399 0.313 -14.565 1.00 96.06 451 ILE A O 1
ATOM 3531 N N . TYR A 1 452 ? 6.677 -1.531 -14.716 1.00 96.81 452 TYR A N 1
ATOM 3532 C CA . TYR A 1 452 ? 7.712 -0.942 -15.566 1.00 96.81 452 TYR A CA 1
ATOM 3533 C C . TYR A 1 452 ? 7.974 -1.777 -16.816 1.00 96.81 452 TYR A C 1
ATOM 3535 O O . TYR A 1 452 ? 7.999 -3.003 -16.776 1.00 96.81 452 TYR A O 1
ATOM 3543 N N . ASN A 1 453 ? 8.221 -1.089 -17.930 1.00 95.38 453 ASN A N 1
ATOM 3544 C CA . ASN A 1 453 ? 8.538 -1.683 -19.233 1.00 95.38 453 ASN A CA 1
ATOM 3545 C C . ASN A 1 453 ? 9.971 -2.230 -19.314 1.00 95.38 453 ASN A C 1
ATOM 3547 O O . ASN A 1 453 ? 10.388 -2.795 -20.327 1.00 95.38 453 ASN A O 1
ATOM 3551 N N . SER A 1 454 ? 10.788 -1.926 -18.309 1.00 95.25 454 SER A N 1
ATOM 3552 C CA . SER A 1 454 ? 12.227 -2.107 -18.389 1.00 95.25 454 SER A CA 1
ATOM 3553 C C . SER A 1 454 ? 12.670 -3.459 -17.845 1.00 95.25 454 SER A C 1
ATOM 3555 O O . SER A 1 454 ? 12.271 -3.837 -16.746 1.00 95.25 454 SER A O 1
ATOM 3557 N N . ALA A 1 455 ? 13.614 -4.100 -18.530 1.00 94.75 455 ALA A N 1
ATOM 3558 C CA . ALA A 1 455 ? 14.394 -5.202 -17.974 1.00 94.75 455 ALA A CA 1
ATOM 3559 C C . ALA A 1 455 ? 15.846 -4.757 -17.747 1.00 94.75 455 ALA A C 1
ATOM 3561 O O . ALA A 1 455 ? 16.452 -4.119 -18.614 1.00 94.75 455 ALA A O 1
ATOM 3562 N N . ARG A 1 456 ? 16.429 -5.092 -16.588 1.00 91.94 456 ARG A N 1
ATOM 3563 C CA . ARG A 1 456 ? 17.838 -4.798 -16.272 1.00 91.94 456 ARG A CA 1
ATOM 3564 C C . ARG A 1 456 ? 18.703 -6.005 -16.611 1.00 91.94 456 ARG A C 1
ATOM 3566 O O . ARG A 1 456 ? 18.561 -7.068 -16.011 1.00 91.94 456 ARG A O 1
ATOM 3573 N N . ILE A 1 457 ? 19.636 -5.833 -17.541 1.00 91.75 457 ILE A N 1
ATOM 3574 C CA . ILE A 1 457 ? 20.421 -6.929 -18.115 1.00 91.75 457 ILE A CA 1
ATOM 3575 C C . ILE A 1 457 ? 21.924 -6.778 -17.858 1.00 91.75 457 ILE A C 1
ATOM 3577 O O . ILE A 1 457 ? 22.434 -5.681 -17.649 1.00 91.75 457 ILE A O 1
ATOM 3581 N N . THR A 1 458 ? 22.621 -7.910 -17.846 1.00 90.88 458 THR A N 1
ATOM 3582 C CA . THR A 1 458 ? 24.081 -8.015 -17.751 1.00 90.88 458 THR A CA 1
ATOM 3583 C C . THR A 1 458 ? 24.626 -8.529 -19.081 1.00 90.88 458 THR A C 1
ATOM 3585 O O . THR A 1 458 ? 23.860 -9.004 -19.922 1.00 90.88 458 THR A O 1
ATOM 3588 N N . GLU A 1 459 ? 25.943 -8.495 -19.255 1.00 88.62 459 GLU A N 1
ATOM 3589 C CA . GLU A 1 459 ? 26.605 -9.075 -20.429 1.00 88.62 459 GLU A CA 1
ATOM 3590 C C . GLU A 1 459 ? 26.278 -10.572 -20.595 1.00 88.62 459 GLU A C 1
ATOM 3592 O O . GLU A 1 459 ? 25.922 -11.004 -21.689 1.00 88.62 459 GLU A O 1
ATOM 3597 N N . ASP A 1 460 ? 26.232 -11.335 -19.496 1.00 89.81 460 ASP A N 1
ATOM 3598 C CA . ASP A 1 460 ? 25.813 -12.746 -19.504 1.00 89.81 460 ASP A CA 1
ATOM 3599 C C . ASP A 1 460 ? 24.413 -12.966 -20.100 1.00 89.81 460 ASP A C 1
ATOM 3601 O O . ASP A 1 460 ? 24.159 -13.989 -20.739 1.00 89.81 460 ASP A O 1
ATOM 3605 N N . HIS A 1 461 ? 23.482 -12.023 -19.899 1.00 92.50 461 HIS A N 1
ATOM 3606 C CA . HIS A 1 461 ? 22.161 -12.110 -20.522 1.00 92.50 461 HIS A CA 1
ATOM 3607 C C . HIS A 1 461 ? 22.247 -11.915 -22.036 1.00 92.50 461 HIS A C 1
ATOM 3609 O O . HIS A 1 461 ? 21.553 -12.616 -22.763 1.00 92.50 461 HIS A O 1
ATOM 3615 N N . LEU A 1 462 ? 23.105 -11.018 -22.521 1.00 92.88 462 LEU A N 1
ATOM 3616 C CA . LEU A 1 462 ? 23.290 -10.790 -23.956 1.00 92.88 462 LEU A CA 1
ATOM 3617 C C . LEU A 1 462 ? 24.020 -11.946 -24.643 1.00 92.88 462 LEU A C 1
ATOM 3619 O O . LEU A 1 462 ? 23.708 -12.253 -25.786 1.00 92.88 462 LEU A O 1
ATOM 3623 N N . VAL A 1 463 ? 24.924 -12.637 -23.945 1.00 93.00 463 VAL A N 1
ATOM 3624 C CA . VAL A 1 463 ? 25.541 -13.873 -24.456 1.00 93.00 463 VAL A CA 1
ATOM 3625 C C . VAL A 1 463 ? 24.492 -14.973 -24.644 1.00 93.00 463 VAL A C 1
ATOM 3627 O O . VAL A 1 463 ? 24.517 -15.681 -25.647 1.00 93.00 463 VAL A O 1
ATOM 3630 N N . ARG A 1 464 ? 23.551 -15.109 -23.699 1.00 92.00 464 ARG A N 1
ATOM 3631 C CA . ARG A 1 464 ? 22.458 -16.098 -23.773 1.00 92.00 464 ARG A CA 1
ATOM 3632 C C . ARG A 1 464 ? 21.355 -15.704 -24.753 1.00 92.00 464 ARG A C 1
ATOM 3634 O O . ARG A 1 464 ? 20.720 -16.572 -25.333 1.00 92.00 464 ARG A O 1
ATOM 3641 N N . PHE A 1 465 ? 21.121 -14.407 -24.922 1.00 94.94 465 PHE A N 1
ATOM 3642 C CA . PHE A 1 465 ? 20.065 -13.855 -25.766 1.00 94.94 465 PHE A CA 1
ATOM 3643 C C . PHE A 1 465 ? 20.643 -12.813 -26.740 1.00 94.94 465 PHE A C 1
ATOM 3645 O O . PHE A 1 465 ? 20.321 -11.623 -26.637 1.00 94.94 465 PHE A O 1
ATOM 3652 N N . PRO A 1 466 ? 21.496 -13.223 -27.698 1.00 94.81 466 PRO A N 1
ATOM 3653 C CA . PRO A 1 466 ? 22.204 -12.302 -28.592 1.00 94.81 466 PRO A CA 1
ATOM 3654 C C . PRO A 1 466 ? 21.266 -11.430 -29.437 1.00 94.81 466 PRO A C 1
ATOM 3656 O O . PRO A 1 466 ? 21.603 -10.298 -29.779 1.00 94.81 466 PRO A O 1
ATOM 3659 N N . GLN A 1 467 ? 20.049 -11.899 -29.713 1.00 94.19 467 GLN A N 1
ATOM 3660 C CA . GLN A 1 467 ? 19.001 -11.143 -30.400 1.00 94.19 467 GLN A CA 1
ATOM 3661 C C . GLN A 1 467 ? 18.533 -9.885 -29.646 1.00 94.19 467 GLN A C 1
ATOM 3663 O O . GLN A 1 467 ? 17.919 -9.008 -30.252 1.00 94.19 467 GLN A O 1
ATOM 3668 N N . LEU A 1 468 ? 18.813 -9.775 -28.342 1.00 95.75 468 LEU A N 1
ATOM 3669 C CA . LEU A 1 468 ? 18.493 -8.593 -27.537 1.00 95.75 468 LEU A CA 1
ATOM 3670 C C . LEU A 1 468 ? 19.569 -7.499 -27.636 1.00 95.75 468 LEU A C 1
ATOM 3672 O O . LEU A 1 468 ? 19.275 -6.344 -27.337 1.00 95.75 468 LEU A O 1
ATOM 3676 N N . ALA A 1 469 ? 20.784 -7.827 -28.090 1.00 95.06 469 ALA A N 1
ATOM 3677 C CA . ALA A 1 469 ? 21.912 -6.894 -28.136 1.00 95.06 469 ALA A CA 1
ATOM 3678 C C . ALA A 1 469 ? 21.651 -5.607 -28.950 1.00 95.06 469 ALA A C 1
ATOM 3680 O O . ALA A 1 469 ? 22.039 -4.539 -28.479 1.00 95.06 469 ALA A O 1
ATOM 3681 N N . PRO A 1 470 ? 20.948 -5.632 -30.105 1.00 96.38 470 PRO A N 1
ATOM 3682 C CA . PRO A 1 470 ? 20.632 -4.407 -30.851 1.00 96.38 470 PRO A CA 1
ATOM 3683 C C . PRO A 1 470 ? 19.740 -3.412 -30.092 1.00 96.38 470 PRO A C 1
ATOM 3685 O O . PRO A 1 470 ? 19.660 -2.247 -30.472 1.00 96.38 470 PRO A O 1
ATOM 3688 N N . TRP A 1 471 ? 19.059 -3.871 -29.041 1.00 96.31 471 TRP A N 1
ATOM 3689 C CA . TRP A 1 471 ? 18.103 -3.094 -28.251 1.00 96.31 471 TRP A CA 1
ATOM 3690 C C . TRP A 1 471 ? 18.684 -2.634 -26.910 1.00 96.31 471 TRP A C 1
ATOM 3692 O O . TRP A 1 471 ? 17.984 -1.996 -26.121 1.00 96.31 471 TRP A O 1
ATOM 3702 N N . GLU A 1 472 ? 19.952 -2.962 -26.643 1.00 95.12 472 GLU A N 1
ATOM 3703 C CA . GLU A 1 472 ? 20.643 -2.614 -25.410 1.00 95.12 472 GLU A CA 1
ATOM 3704 C C . GLU A 1 472 ? 20.786 -1.095 -25.259 1.00 95.12 472 GLU A C 1
ATOM 3706 O O . GLU A 1 472 ? 21.388 -0.403 -26.082 1.00 95.12 472 GLU A O 1
ATOM 3711 N N . ILE A 1 473 ? 20.303 -0.581 -24.131 1.00 93.38 473 ILE A N 1
ATOM 3712 C CA . ILE A 1 473 ? 20.636 0.751 -23.642 1.00 93.38 473 ILE A CA 1
ATOM 3713 C C . ILE A 1 473 ? 21.755 0.579 -22.617 1.00 93.38 473 ILE A C 1
ATOM 3715 O O . ILE A 1 473 ? 21.523 0.132 -21.489 1.00 93.38 473 ILE A O 1
ATOM 3719 N N . LYS A 1 474 ? 22.977 0.910 -23.041 1.00 88.62 474 LYS A N 1
ATOM 3720 C CA . LYS A 1 474 ? 24.193 0.733 -22.244 1.00 88.62 474 LYS A CA 1
ATOM 3721 C C . LYS A 1 474 ? 24.228 1.647 -21.032 1.00 88.62 474 LYS A C 1
ATOM 3723 O O . LYS A 1 474 ? 23.784 2.793 -21.097 1.00 88.62 474 LYS A O 1
ATOM 3728 N N . ALA A 1 475 ? 24.798 1.127 -19.949 1.00 74.31 475 ALA A N 1
ATOM 3729 C CA . ALA A 1 475 ? 25.157 1.906 -18.774 1.00 74.31 475 ALA A CA 1
ATOM 3730 C C . ALA A 1 475 ? 26.030 3.106 -19.167 1.00 74.31 475 ALA A C 1
ATOM 3732 O O . ALA A 1 475 ? 27.041 2.950 -19.849 1.00 74.31 475 ALA A O 1
ATOM 3733 N N . THR A 1 476 ? 25.620 4.304 -18.753 1.00 65.56 476 THR A N 1
ATOM 3734 C CA . THR A 1 476 ? 26.307 5.566 -19.071 1.00 65.56 476 THR A CA 1
ATOM 3735 C C . THR A 1 476 ? 27.093 6.131 -17.888 1.00 65.56 476 THR A C 1
ATOM 3737 O O . THR A 1 476 ? 27.756 7.153 -18.039 1.00 65.56 476 THR A O 1
ATOM 3740 N N . SER A 1 477 ? 27.033 5.491 -16.714 1.00 64.69 477 SER A N 1
ATOM 3741 C CA . SER A 1 477 ? 27.691 5.951 -15.488 1.00 64.69 477 SER A CA 1
ATOM 3742 C C . SER A 1 477 ? 28.324 4.798 -14.706 1.00 64.69 477 SER A C 1
ATOM 3744 O O . SER A 1 477 ? 27.876 3.657 -14.800 1.00 64.69 477 SER A O 1
ATOM 3746 N N . GLU A 1 478 ? 29.329 5.103 -13.880 1.00 59.88 478 GLU A N 1
ATOM 3747 C CA . GLU A 1 478 ? 29.984 4.136 -12.977 1.00 59.88 478 GLU A CA 1
ATOM 3748 C C . GLU A 1 478 ? 29.021 3.534 -11.932 1.00 59.88 478 GLU A C 1
ATOM 3750 O O . GLU A 1 478 ? 29.290 2.478 -11.361 1.00 59.88 478 GLU A O 1
ATOM 3755 N N . TRP A 1 479 ? 27.870 4.182 -11.719 1.00 59.31 479 TRP A N 1
ATOM 3756 C CA . TRP A 1 479 ? 26.805 3.752 -10.810 1.00 59.31 479 TRP A CA 1
ATOM 3757 C C . TRP A 1 479 ? 25.815 2.767 -11.460 1.00 59.31 479 TRP A C 1
ATOM 3759 O O . TRP A 1 479 ? 24.990 2.166 -10.770 1.00 59.31 479 TRP A O 1
ATOM 3769 N N . ASP A 1 480 ? 25.879 2.580 -12.784 1.00 68.31 480 ASP A N 1
ATOM 3770 C CA . ASP A 1 480 ? 25.016 1.670 -13.535 1.00 68.31 480 ASP A CA 1
ATOM 3771 C C . ASP A 1 480 ? 25.717 0.329 -13.796 1.00 68.31 480 ASP A C 1
ATOM 3773 O O . ASP A 1 480 ? 26.305 0.089 -14.843 1.00 68.31 480 ASP A O 1
ATOM 3777 N N . HIS A 1 481 ? 25.599 -0.609 -12.856 1.00 73.12 481 HIS A N 1
ATOM 3778 C CA . HIS A 1 481 ? 26.202 -1.948 -12.991 1.00 73.12 481 HIS A CA 1
ATOM 3779 C C . HIS A 1 481 ? 25.455 -2.895 -13.955 1.00 73.12 481 HIS A C 1
ATOM 3781 O O . HIS A 1 481 ? 25.837 -4.054 -14.108 1.00 73.12 481 HIS A O 1
ATOM 3787 N N . LYS A 1 482 ? 24.350 -2.441 -14.562 1.00 86.81 482 LYS A N 1
ATOM 3788 C CA . LYS A 1 482 ? 23.525 -3.205 -15.510 1.00 86.81 482 LYS A CA 1
ATOM 3789 C C . LYS A 1 482 ? 23.062 -2.306 -16.655 1.00 86.81 482 LYS A C 1
ATOM 3791 O O . LYS A 1 482 ? 22.678 -1.157 -16.426 1.00 86.81 482 LYS A O 1
ATOM 3796 N N . SER A 1 483 ? 23.014 -2.859 -17.861 1.00 91.81 483 SER A N 1
ATOM 3797 C CA . SER A 1 483 ? 22.336 -2.250 -19.006 1.00 91.81 483 SER A CA 1
ATOM 3798 C C . SER A 1 483 ? 20.815 -2.390 -18.867 1.00 91.81 483 SER A C 1
ATOM 3800 O O . SER A 1 483 ? 20.298 -3.018 -17.934 1.00 91.81 483 SER A O 1
ATOM 3802 N N . MET A 1 484 ? 20.066 -1.765 -19.768 1.00 93.25 484 MET A N 1
ATOM 3803 C CA . MET A 1 484 ? 18.604 -1.788 -19.768 1.00 93.25 484 MET A CA 1
ATOM 3804 C C . MET A 1 484 ? 18.052 -2.149 -21.146 1.00 93.25 484 MET A C 1
ATOM 3806 O O . MET A 1 484 ? 18.609 -1.751 -22.164 1.00 93.25 484 MET A O 1
ATOM 3810 N N . LEU A 1 485 ? 16.917 -2.839 -21.161 1.00 95.56 485 LEU A N 1
ATOM 3811 C CA . LEU A 1 485 ? 16.051 -3.000 -22.326 1.00 95.56 485 LEU A CA 1
ATOM 3812 C C . LEU A 1 485 ? 14.709 -2.328 -22.047 1.00 95.56 485 LEU A C 1
ATOM 3814 O O . LEU A 1 485 ? 14.223 -2.387 -20.920 1.00 95.56 485 LEU A O 1
ATOM 3818 N N . LEU A 1 486 ? 14.105 -1.730 -23.072 1.00 96.75 486 LEU A N 1
ATOM 3819 C CA . LEU A 1 486 ? 12.703 -1.306 -23.053 1.00 96.75 486 LEU A CA 1
ATOM 3820 C C . LEU A 1 486 ? 11.904 -2.339 -23.839 1.00 96.75 486 LEU A C 1
ATOM 3822 O O . LEU A 1 486 ? 12.013 -2.396 -25.064 1.00 96.75 486 LEU A O 1
ATOM 3826 N N . MET A 1 487 ? 11.155 -3.183 -23.139 1.00 97.25 487 MET A N 1
ATOM 3827 C CA . MET A 1 487 ? 10.621 -4.418 -23.712 1.00 97.25 487 MET A CA 1
ATOM 3828 C C . MET A 1 487 ? 9.603 -4.156 -24.826 1.00 97.25 487 MET A C 1
ATOM 3830 O O . MET A 1 487 ? 9.659 -4.828 -25.852 1.00 97.25 487 MET A O 1
ATOM 3834 N N . SER A 1 488 ? 8.771 -3.116 -24.703 1.00 95.75 488 SER A N 1
ATOM 3835 C CA . SER A 1 488 ? 7.831 -2.699 -25.757 1.00 95.75 488 SER A CA 1
ATOM 3836 C C . SER A 1 488 ? 8.493 -2.259 -27.070 1.00 95.75 488 SER A C 1
ATOM 3838 O O . SER A 1 488 ? 7.836 -2.233 -28.108 1.00 95.75 488 SER A O 1
ATOM 3840 N N . ARG A 1 489 ? 9.792 -1.920 -27.064 1.00 95.62 489 ARG A N 1
ATOM 3841 C CA . ARG A 1 489 ? 10.516 -1.512 -28.281 1.00 95.62 489 ARG A CA 1
ATOM 3842 C C . ARG A 1 489 ? 10.989 -2.676 -29.127 1.00 95.62 489 ARG A C 1
ATOM 3844 O O . ARG A 1 489 ? 11.357 -2.459 -30.276 1.00 95.62 489 ARG A O 1
ATOM 3851 N N . ILE A 1 490 ? 11.027 -3.876 -28.561 1.00 97.19 490 ILE A N 1
ATOM 3852 C CA . ILE A 1 490 ? 11.561 -5.056 -29.226 1.00 97.19 490 ILE A CA 1
ATOM 3853 C C . ILE A 1 490 ? 10.410 -5.695 -30.019 1.00 97.19 490 ILE A C 1
ATOM 3855 O O . ILE A 1 490 ? 9.499 -6.236 -29.400 1.00 97.19 490 ILE A O 1
ATOM 3859 N N . PRO A 1 491 ? 10.432 -5.708 -31.368 1.00 95.50 491 PRO A N 1
ATOM 3860 C CA . PRO A 1 491 ? 9.266 -6.065 -32.184 1.00 95.50 491 PRO A CA 1
ATOM 3861 C C . PRO A 1 491 ? 8.702 -7.470 -31.949 1.00 95.50 491 PRO A C 1
ATOM 3863 O O . PRO A 1 491 ? 7.531 -7.715 -32.219 1.00 95.50 491 PRO A O 1
ATOM 3866 N N . ILE A 1 492 ? 9.535 -8.403 -31.479 1.00 94.56 492 ILE A N 1
ATOM 3867 C CA . ILE A 1 492 ? 9.121 -9.790 -31.227 1.00 94.56 492 ILE A CA 1
ATOM 3868 C C . ILE A 1 492 ? 8.471 -9.980 -29.850 1.00 94.56 492 ILE A C 1
ATOM 3870 O O . ILE A 1 492 ? 7.858 -11.015 -29.602 1.00 94.56 492 ILE A O 1
ATOM 3874 N N . ILE A 1 493 ? 8.621 -9.005 -28.953 1.00 97.44 493 ILE A N 1
ATOM 3875 C CA . ILE A 1 493 ? 8.133 -9.064 -27.578 1.00 97.44 493 ILE A CA 1
ATOM 3876 C C . ILE A 1 493 ? 6.737 -8.452 -27.536 1.00 97.44 493 ILE A C 1
ATOM 3878 O O . ILE A 1 493 ? 6.519 -7.318 -27.957 1.00 97.44 493 ILE A O 1
ATOM 3882 N N . ARG A 1 494 ? 5.787 -9.199 -26.975 1.00 97.31 494 ARG A N 1
ATOM 3883 C CA . ARG A 1 494 ? 4.473 -8.666 -26.604 1.00 97.31 494 ARG A CA 1
ATOM 3884 C C . ARG A 1 494 ? 4.523 -8.197 -25.160 1.00 97.31 494 ARG A C 1
ATOM 3886 O O . ARG A 1 494 ? 5.202 -8.816 -24.346 1.00 97.31 494 ARG A O 1
ATOM 3893 N N . THR A 1 495 ? 3.778 -7.155 -24.825 1.00 97.56 495 THR A N 1
ATOM 3894 C CA . THR A 1 495 ? 3.615 -6.696 -23.442 1.00 97.56 495 THR A CA 1
ATOM 3895 C C . THR A 1 495 ? 2.157 -6.803 -23.007 1.00 97.56 495 THR A C 1
ATOM 3897 O O . THR A 1 495 ? 1.250 -6.855 -23.838 1.00 97.56 495 THR A O 1
ATOM 3900 N N . ALA A 1 496 ? 1.926 -6.876 -21.699 1.00 97.25 496 ALA A N 1
ATOM 3901 C CA . ALA A 1 496 ? 0.592 -6.814 -21.113 1.00 97.25 496 ALA A CA 1
ATOM 3902 C C . ALA A 1 496 ? 0.603 -5.939 -19.856 1.00 97.25 496 ALA A C 1
ATOM 3904 O O . ALA A 1 496 ? 1.587 -5.900 -19.119 1.00 97.25 496 ALA A O 1
ATOM 3905 N N . ALA A 1 497 ? -0.509 -5.251 -19.602 1.00 97.38 497 ALA A N 1
ATOM 3906 C CA . ALA A 1 497 ? -0.668 -4.446 -18.396 1.00 97.38 497 ALA A CA 1
ATOM 3907 C C . ALA A 1 497 ? -0.993 -5.314 -17.171 1.00 97.38 497 ALA A C 1
ATOM 3909 O O . ALA A 1 497 ? -0.503 -5.049 -16.075 1.00 97.38 497 ALA A O 1
ATOM 3910 N N . THR A 1 498 ? -1.808 -6.357 -17.351 1.00 97.81 498 THR A N 1
ATOM 3911 C CA . THR A 1 498 ? -2.310 -7.204 -16.263 1.00 97.81 498 THR A CA 1
ATOM 3912 C C . THR A 1 498 ? -2.439 -8.662 -16.702 1.00 97.81 498 THR A C 1
ATOM 3914 O O . THR A 1 498 ? -2.521 -8.968 -17.894 1.00 97.81 498 THR A O 1
ATOM 3917 N N . THR A 1 499 ? -2.425 -9.584 -15.741 1.00 98.00 499 THR A N 1
ATOM 3918 C CA . THR A 1 499 ? -2.673 -11.013 -15.975 1.00 98.00 499 THR A CA 1
ATOM 3919 C C . THR A 1 499 ? -3.216 -11.690 -14.722 1.00 98.00 499 THR A C 1
ATOM 3921 O O . THR A 1 499 ? -2.950 -11.247 -13.603 1.00 98.00 499 THR A O 1
ATOM 3924 N N . ARG A 1 500 ? -3.944 -12.797 -14.884 1.00 97.31 500 ARG A N 1
ATOM 3925 C CA . ARG A 1 500 ? -4.329 -13.642 -13.754 1.00 97.31 500 ARG A CA 1
ATOM 3926 C C . ARG A 1 500 ? -3.185 -14.583 -13.420 1.00 97.31 500 ARG A C 1
ATOM 3928 O O . ARG A 1 500 ? -2.786 -15.392 -14.246 1.00 97.31 500 ARG A O 1
ATOM 3935 N N . ILE A 1 501 ? -2.682 -14.534 -12.194 1.00 97.50 501 ILE A N 1
ATOM 3936 C CA . ILE A 1 501 ? -1.579 -15.399 -11.775 1.00 97.50 501 ILE A CA 1
ATOM 3937 C C . ILE A 1 501 ? -2.102 -16.829 -11.587 1.00 97.50 501 ILE A C 1
ATOM 3939 O O . ILE A 1 501 ? -3.047 -17.066 -10.831 1.00 97.50 501 ILE A O 1
ATOM 3943 N N . ARG A 1 502 ? -1.471 -17.785 -12.276 1.00 97.06 502 ARG A N 1
ATOM 3944 C CA . ARG A 1 502 ? -1.786 -19.222 -12.226 1.00 97.06 502 ARG A CA 1
ATOM 3945 C C . ARG A 1 502 ? -0.711 -20.061 -11.564 1.00 97.06 502 ARG A C 1
ATOM 3947 O O . ARG A 1 502 ? -1.027 -21.108 -11.011 1.00 97.06 502 ARG A O 1
ATOM 3954 N N . ALA A 1 503 ? 0.542 -19.620 -11.601 1.00 97.19 503 ALA A N 1
ATOM 3955 C CA . ALA A 1 503 ? 1.645 -20.378 -11.032 1.00 97.19 503 ALA A CA 1
ATOM 3956 C C . ALA A 1 503 ? 2.731 -19.478 -10.439 1.00 97.19 503 ALA A C 1
ATOM 3958 O O . ALA A 1 503 ? 3.043 -18.404 -10.958 1.00 97.19 503 ALA A O 1
ATOM 3959 N N . VAL A 1 504 ? 3.346 -19.975 -9.366 1.00 97.31 504 VAL A N 1
ATOM 3960 C CA . VAL A 1 504 ? 4.559 -19.413 -8.769 1.00 97.31 504 VAL A CA 1
ATOM 3961 C C . VAL A 1 504 ? 5.715 -20.362 -9.025 1.00 97.31 504 VAL A C 1
ATOM 3963 O O . VAL A 1 504 ? 5.683 -21.518 -8.603 1.00 97.31 504 VAL A O 1
ATOM 3966 N N . VAL A 1 505 ? 6.750 -19.882 -9.704 1.00 97.75 505 VAL A N 1
ATOM 3967 C CA . VAL A 1 505 ? 7.879 -20.700 -10.141 1.00 97.75 505 VAL A CA 1
ATOM 3968 C C . VAL A 1 505 ? 9.162 -20.199 -9.493 1.00 97.75 505 VAL A C 1
ATOM 3970 O O . VAL A 1 505 ? 9.528 -19.033 -9.605 1.00 97.75 505 VAL A O 1
ATOM 3973 N N . MET A 1 506 ? 9.875 -21.104 -8.830 1.00 96.56 506 MET A N 1
ATOM 3974 C CA . MET A 1 506 ? 11.213 -20.865 -8.297 1.00 96.56 506 MET A CA 1
ATOM 3975 C C . MET A 1 506 ? 12.264 -21.420 -9.261 1.00 96.56 506 MET A C 1
ATOM 3977 O O . MET A 1 506 ? 12.504 -22.635 -9.242 1.00 96.56 506 MET A O 1
ATOM 3981 N N . PRO A 1 507 ? 12.891 -20.583 -10.108 1.00 96.00 507 PRO A N 1
ATOM 3982 C CA . PRO A 1 507 ? 13.983 -21.031 -10.952 1.00 96.00 507 PRO A CA 1
ATOM 3983 C C . PRO A 1 507 ? 15.222 -21.379 -10.118 1.00 96.00 507 PRO A C 1
ATOM 3985 O O . PRO A 1 507 ? 15.501 -20.783 -9.073 1.00 96.00 507 PRO A O 1
ATOM 3988 N N . ARG A 1 508 ? 15.975 -22.362 -10.603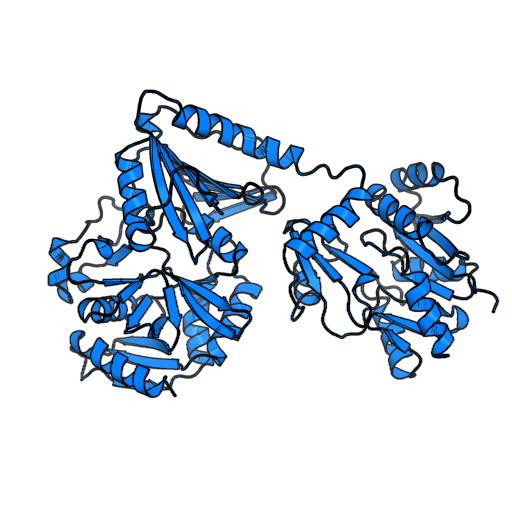 1.00 94.75 508 ARG A N 1
ATOM 3989 C CA . ARG A 1 508 ? 17.291 -22.752 -10.110 1.00 94.75 508 ARG A CA 1
ATOM 3990 C C . ARG A 1 508 ? 18.166 -23.100 -11.303 1.00 94.75 508 ARG A C 1
ATOM 3992 O O . ARG A 1 508 ? 17.873 -24.054 -12.016 1.00 94.75 508 ARG A O 1
ATOM 3999 N N . VAL A 1 509 ? 19.260 -22.373 -11.488 1.00 91.81 509 VAL A N 1
ATOM 4000 C CA . VAL A 1 509 ? 20.255 -22.703 -12.515 1.00 91.81 509 VAL A CA 1
ATOM 4001 C C . VAL A 1 509 ? 21.017 -23.963 -12.102 1.00 91.81 509 VAL A C 1
ATOM 4003 O O . VAL A 1 509 ? 21.637 -23.992 -11.039 1.00 91.81 509 VAL A O 1
ATOM 4006 N N . VAL A 1 510 ? 20.935 -25.006 -12.928 1.00 92.06 510 VAL A N 1
ATOM 4007 C CA . VAL A 1 510 ? 21.717 -26.246 -12.800 1.00 92.06 510 VAL A CA 1
ATOM 4008 C C . VAL A 1 510 ? 22.855 -26.252 -13.821 1.00 92.06 510 VAL A C 1
ATOM 4010 O O . VAL A 1 510 ? 23.964 -26.640 -13.478 1.00 92.06 510 VAL A O 1
ATOM 4013 N N . GLY A 1 511 ? 22.603 -25.766 -15.044 1.00 83.50 511 GLY A N 1
ATOM 4014 C CA . GLY A 1 511 ? 23.618 -25.606 -16.098 1.00 83.50 511 GLY A CA 1
ATOM 4015 C C . GLY A 1 511 ? 23.940 -26.876 -16.895 1.00 83.50 511 GLY A C 1
ATOM 4016 O O . GLY A 1 511 ? 24.679 -26.818 -17.876 1.00 83.50 511 GLY A O 1
ATOM 4017 N N . GLU A 1 512 ? 23.350 -28.014 -16.527 1.00 83.38 512 GLU A N 1
ATOM 4018 C CA . GLU A 1 512 ? 23.522 -29.308 -17.191 1.00 83.38 512 GLU A CA 1
ATOM 4019 C C . GLU A 1 512 ? 22.169 -30.001 -17.396 1.00 83.38 512 GLU A C 1
ATOM 4021 O O . GLU A 1 512 ? 21.223 -29.771 -16.642 1.00 83.38 512 GLU A O 1
ATOM 4026 N N . GLY A 1 513 ? 22.078 -30.857 -18.419 1.00 89.75 513 GLY A N 1
ATOM 4027 C CA . GLY A 1 513 ? 20.843 -31.571 -18.765 1.00 89.75 513 GLY A CA 1
ATOM 4028 C C . GLY A 1 513 ? 19.734 -30.674 -19.343 1.00 89.75 513 GLY A C 1
ATOM 4029 O O . GLY A 1 513 ? 19.968 -29.489 -19.602 1.00 89.75 513 GLY A O 1
ATOM 4030 N N . PRO A 1 514 ? 18.538 -31.238 -19.594 1.00 91.69 514 PRO A N 1
ATOM 4031 C CA . PRO A 1 514 ? 17.371 -30.482 -20.042 1.00 91.69 514 PRO A CA 1
ATOM 4032 C C . PRO A 1 514 ? 16.741 -29.684 -18.894 1.00 91.69 514 PRO A C 1
ATOM 4034 O O . PRO A 1 514 ? 16.918 -30.011 -17.715 1.00 91.69 514 PRO A O 1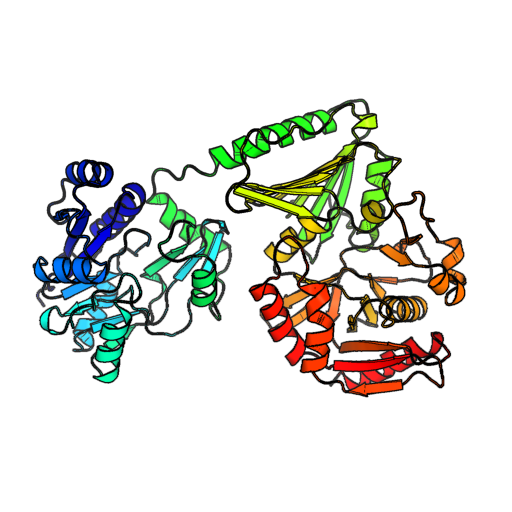
ATOM 4037 N N . CYS A 1 515 ? 15.955 -28.661 -19.233 1.00 94.94 515 CYS A N 1
ATOM 4038 C CA . CYS A 1 515 ? 15.099 -28.015 -18.242 1.00 94.94 515 CYS A CA 1
ATOM 4039 C C . CYS A 1 515 ? 14.066 -29.018 -17.693 1.00 94.94 515 CYS A C 1
ATOM 4041 O O . CYS A 1 515 ? 13.501 -29.820 -18.434 1.00 94.94 515 CYS A O 1
ATOM 4043 N N . THR A 1 516 ? 13.834 -28.999 -16.379 1.00 96.19 516 THR A N 1
ATOM 4044 C CA . THR A 1 516 ? 12.855 -29.873 -15.706 1.00 96.19 516 THR A CA 1
ATOM 4045 C C . THR A 1 516 ? 12.112 -29.110 -14.619 1.00 96.19 516 THR A C 1
ATOM 4047 O O . THR A 1 516 ? 12.616 -28.113 -14.099 1.00 96.19 516 THR A O 1
ATOM 4050 N N . TRP A 1 517 ? 10.924 -29.573 -14.232 1.00 97.19 517 TRP A N 1
ATOM 4051 C CA . TRP A 1 517 ? 10.166 -28.967 -13.141 1.00 97.19 517 TRP A CA 1
ATOM 4052 C C . TRP A 1 517 ? 9.616 -30.011 -12.170 1.00 97.19 517 TRP A C 1
ATOM 4054 O O . TRP A 1 517 ? 9.456 -31.184 -12.498 1.00 97.19 517 TRP A O 1
ATOM 4064 N N . GLN A 1 518 ? 9.342 -29.567 -10.946 1.00 96.62 518 GLN A N 1
ATOM 4065 C CA . GLN A 1 518 ? 8.661 -30.357 -9.921 1.00 96.62 518 GLN A CA 1
ATOM 4066 C C . GLN A 1 518 ? 7.788 -29.456 -9.044 1.00 96.62 518 GLN A C 1
ATOM 4068 O O . GLN A 1 518 ? 8.065 -28.260 -8.908 1.00 96.62 518 GLN A O 1
ATOM 4073 N N . LYS A 1 519 ? 6.762 -30.023 -8.400 1.00 96.44 519 LYS A N 1
ATOM 4074 C CA . LYS A 1 519 ? 5.975 -29.307 -7.383 1.00 96.44 519 LYS A CA 1
ATOM 4075 C C . LYS A 1 519 ? 6.887 -28.842 -6.248 1.00 96.44 519 LYS A C 1
ATOM 4077 O O . LYS A 1 519 ? 7.821 -29.538 -5.847 1.00 96.44 519 LYS A O 1
ATOM 4082 N N . ALA A 1 520 ? 6.623 -27.648 -5.736 1.00 95.00 520 ALA A N 1
ATOM 4083 C CA . ALA A 1 520 ? 7.400 -27.042 -4.672 1.00 95.00 520 ALA A CA 1
ATOM 4084 C C . ALA A 1 520 ? 6.569 -26.804 -3.413 1.00 95.00 520 ALA A C 1
ATOM 4086 O O . ALA A 1 520 ? 5.355 -26.611 -3.453 1.00 95.00 520 ALA A O 1
ATOM 4087 N N . SER A 1 521 ? 7.258 -26.782 -2.273 1.00 94.19 521 SER A N 1
ATOM 4088 C CA . SER A 1 521 ? 6.641 -26.448 -0.994 1.00 94.19 521 SER A CA 1
ATOM 4089 C C . SER A 1 521 ? 6.187 -24.988 -0.975 1.00 94.19 521 SER A C 1
ATOM 4091 O O . SER A 1 521 ? 6.953 -24.077 -1.304 1.00 94.19 521 SER A O 1
ATOM 4093 N N . LYS A 1 522 ? 4.957 -24.767 -0.506 1.00 94.06 522 LYS A N 1
ATOM 4094 C CA . LYS A 1 522 ? 4.390 -23.440 -0.233 1.00 94.06 522 LYS A CA 1
ATOM 4095 C C . LYS A 1 522 ? 5.289 -22.636 0.706 1.00 94.06 522 LYS A C 1
ATOM 4097 O O . LYS A 1 522 ? 5.614 -21.491 0.420 1.00 94.06 522 LYS A O 1
ATOM 4102 N N . VAL A 1 523 ? 5.780 -23.273 1.771 1.00 91.50 523 VAL A N 1
ATOM 4103 C CA . VAL A 1 523 ? 6.669 -22.646 2.762 1.00 91.50 523 VAL A CA 1
ATOM 4104 C C . VAL A 1 523 ? 7.983 -22.206 2.120 1.00 91.50 523 VAL A C 1
ATOM 4106 O O . VAL A 1 523 ? 8.404 -21.069 2.300 1.00 91.50 523 VAL A O 1
ATOM 4109 N N . GLN A 1 524 ? 8.612 -23.070 1.315 1.00 88.94 524 GLN A N 1
ATOM 4110 C CA . GLN A 1 524 ? 9.846 -22.707 0.605 1.00 88.94 524 GLN A CA 1
ATOM 4111 C C . GLN A 1 524 ? 9.620 -21.561 -0.386 1.00 88.94 524 GLN A C 1
ATOM 4113 O O . GLN A 1 524 ? 10.482 -20.701 -0.531 1.00 88.94 524 GLN A O 1
ATOM 4118 N N . THR A 1 525 ? 8.454 -21.533 -1.028 1.00 91.50 525 THR A N 1
ATOM 4119 C CA . THR A 1 525 ? 8.077 -20.470 -1.966 1.00 91.50 525 THR A CA 1
ATOM 4120 C C . THR A 1 525 ? 7.884 -19.136 -1.250 1.00 91.50 525 THR A C 1
ATOM 4122 O O . THR A 1 525 ? 8.414 -18.121 -1.695 1.00 91.50 525 THR A O 1
ATOM 4125 N N . LEU A 1 526 ? 7.213 -19.140 -0.094 1.00 89.56 526 LEU A N 1
ATOM 4126 C CA . LEU A 1 526 ? 7.070 -17.953 0.748 1.00 89.56 526 LEU A CA 1
ATOM 4127 C C . LEU A 1 526 ? 8.438 -17.437 1.222 1.00 89.56 526 LEU A C 1
ATOM 4129 O O . LEU A 1 526 ? 8.704 -16.243 1.122 1.00 89.56 526 LEU A O 1
ATOM 4133 N N . ILE A 1 527 ? 9.339 -18.329 1.653 1.00 86.31 527 ILE A N 1
ATOM 4134 C CA . ILE A 1 527 ? 10.715 -17.972 2.045 1.00 86.31 527 ILE A CA 1
ATOM 4135 C C . ILE A 1 527 ? 11.503 -17.388 0.865 1.00 86.31 527 ILE A C 1
ATOM 4137 O O . ILE A 1 527 ? 12.284 -16.461 1.056 1.00 86.31 527 ILE A O 1
ATOM 4141 N N . ALA A 1 528 ? 11.315 -17.901 -0.351 1.00 85.69 528 ALA A N 1
ATOM 4142 C CA . ALA A 1 528 ? 11.989 -17.382 -1.540 1.00 85.69 528 ALA A CA 1
ATOM 4143 C C . ALA A 1 528 ? 11.474 -15.994 -1.962 1.00 85.69 528 ALA A C 1
ATOM 4145 O O . ALA A 1 528 ? 12.227 -15.221 -2.553 1.00 85.69 528 ALA A O 1
ATOM 4146 N N . LEU A 1 529 ? 10.210 -15.683 -1.661 1.00 83.00 529 LEU A N 1
ATOM 4147 C CA . LEU A 1 529 ? 9.546 -14.434 -2.035 1.00 83.00 529 LEU A CA 1
ATOM 4148 C C . LEU A 1 529 ? 9.708 -13.324 -0.980 1.00 83.00 529 LEU A C 1
ATOM 4150 O O . LEU A 1 529 ? 9.829 -12.150 -1.335 1.00 83.00 529 LEU A O 1
ATOM 4154 N N . ALA A 1 530 ? 9.729 -13.679 0.307 1.00 74.56 530 ALA A N 1
ATOM 4155 C CA . ALA A 1 530 ? 9.659 -12.740 1.428 1.00 74.56 530 ALA A CA 1
ATOM 4156 C C . ALA A 1 530 ? 10.863 -11.773 1.548 1.00 74.56 530 ALA A C 1
ATOM 4158 O O . ALA A 1 530 ? 10.637 -10.566 1.613 1.00 74.56 530 ALA A O 1
ATOM 4159 N N . PRO A 1 531 ? 12.142 -12.203 1.536 1.00 67.81 531 PRO A N 1
ATOM 4160 C CA . PRO A 1 531 ? 13.264 -11.312 1.843 1.00 67.81 531 PRO A CA 1
ATOM 4161 C C . PRO A 1 531 ? 13.420 -10.137 0.877 1.00 67.81 531 PRO A C 1
ATOM 4163 O O . PRO A 1 531 ? 13.792 -9.051 1.303 1.00 67.81 531 PRO A O 1
ATOM 4166 N N . THR A 1 532 ? 13.156 -10.340 -0.415 1.00 63.91 532 THR A N 1
ATOM 4167 C CA . THR A 1 532 ? 13.295 -9.294 -1.440 1.00 63.91 532 THR A CA 1
ATOM 4168 C C . THR A 1 532 ? 12.028 -8.466 -1.612 1.00 63.91 532 THR A C 1
ATOM 4170 O O . THR A 1 532 ? 12.121 -7.321 -2.034 1.00 63.91 532 THR A O 1
ATOM 4173 N N . SER A 1 533 ? 10.862 -9.008 -1.247 1.00 63.28 533 SER A N 1
ATOM 4174 C CA . SER A 1 533 ? 9.572 -8.312 -1.373 1.00 63.28 533 SER A CA 1
ATOM 4175 C C . SER A 1 533 ? 9.169 -7.537 -0.111 1.00 63.28 533 SER A C 1
ATOM 4177 O O . SER A 1 533 ? 8.279 -6.697 -0.173 1.00 63.28 533 SER A O 1
ATOM 4179 N N . LEU A 1 534 ? 9.815 -7.797 1.033 1.00 62.16 534 LEU A N 1
ATOM 4180 C CA . LEU A 1 534 ? 9.539 -7.124 2.314 1.00 62.16 534 LEU A CA 1
ATOM 4181 C C . LEU A 1 534 ? 10.570 -6.055 2.685 1.00 62.16 534 LEU A C 1
ATOM 4183 O O . LEU A 1 534 ? 10.307 -5.239 3.560 1.00 62.16 534 LEU A O 1
ATOM 4187 N N . ARG A 1 535 ? 11.727 -6.024 2.010 1.00 55.12 535 ARG A N 1
ATOM 4188 C CA . ARG A 1 535 ? 12.774 -4.996 2.185 1.00 55.12 535 ARG A CA 1
ATOM 4189 C C . ARG A 1 535 ? 12.467 -3.685 1.442 1.00 55.12 535 ARG A C 1
ATOM 4191 O O . ARG A 1 535 ? 13.380 -2.923 1.143 1.00 55.12 535 ARG A O 1
ATOM 4198 N N . GLY A 1 536 ? 11.196 -3.435 1.126 1.00 54.31 536 GLY A N 1
ATOM 4199 C CA . GLY A 1 536 ? 10.749 -2.179 0.531 1.00 54.31 536 GLY A CA 1
ATOM 4200 C C . GLY A 1 536 ? 10.755 -1.046 1.571 1.00 54.31 536 GLY A C 1
ATOM 4201 O O . GLY A 1 536 ? 10.371 -1.285 2.717 1.00 54.31 536 GLY A O 1
ATOM 4202 N N . PRO A 1 537 ? 11.148 0.189 1.220 1.00 46.34 537 PRO A N 1
ATOM 4203 C CA . PRO A 1 537 ? 11.511 1.203 2.215 1.00 46.34 537 PRO A CA 1
ATOM 4204 C C . PRO A 1 537 ? 10.332 1.951 2.856 1.00 46.34 537 PRO A C 1
ATOM 4206 O O . PRO A 1 537 ? 10.543 2.727 3.779 1.00 46.34 537 PRO A O 1
ATOM 4209 N N . LEU A 1 538 ? 9.111 1.773 2.339 1.00 53.91 538 LEU A N 1
ATOM 4210 C CA . LEU A 1 538 ? 7.917 2.554 2.708 1.00 53.91 538 LEU A CA 1
ATOM 4211 C C . LEU A 1 538 ? 6.706 1.674 3.077 1.00 53.91 538 LEU A C 1
ATOM 4213 O O . LEU A 1 538 ? 5.555 2.043 2.843 1.00 53.91 538 LEU A O 1
ATOM 4217 N N . ASN A 1 539 ? 7.005 0.544 3.726 1.00 47.53 539 ASN A N 1
ATOM 4218 C CA . ASN A 1 539 ? 6.101 -0.468 4.286 1.00 47.53 539 ASN A CA 1
ATOM 4219 C C . ASN A 1 539 ? 5.674 -1.598 3.342 1.00 47.53 539 ASN A C 1
ATOM 4221 O O . ASN A 1 539 ? 4.769 -1.477 2.527 1.00 47.53 539 ASN A O 1
ATOM 4225 N N . ALA A 1 540 ? 6.234 -2.773 3.622 1.00 49.88 540 ALA A N 1
ATOM 4226 C CA . ALA A 1 540 ? 5.517 -4.040 3.540 1.00 49.88 540 ALA A CA 1
ATOM 4227 C C . ALA A 1 540 ? 5.620 -4.841 4.858 1.00 49.88 540 ALA A C 1
ATOM 4229 O O . ALA A 1 540 ? 5.176 -5.977 4.874 1.00 49.88 540 ALA A O 1
ATOM 4230 N N . GLY A 1 541 ? 6.162 -4.260 5.946 1.00 59.16 541 GLY A N 1
ATOM 4231 C CA . GLY A 1 541 ? 6.500 -4.895 7.237 1.00 59.16 541 GLY A CA 1
ATOM 4232 C C . GLY A 1 541 ? 5.735 -6.179 7.602 1.00 59.16 541 GLY A C 1
ATOM 4233 O O . GLY A 1 541 ? 6.019 -7.249 7.071 1.00 59.16 541 GLY A O 1
ATOM 4234 N N . TYR A 1 542 ? 4.788 -6.102 8.541 1.00 49.25 542 TYR A N 1
ATOM 4235 C CA . TYR A 1 542 ? 3.925 -7.246 8.869 1.00 49.25 542 TYR A CA 1
ATOM 4236 C C . TYR A 1 542 ? 2.790 -7.424 7.846 1.00 49.25 542 TYR A C 1
ATOM 4238 O O . TYR A 1 542 ? 2.480 -8.539 7.436 1.00 49.25 542 TYR A O 1
ATOM 4246 N N . SER A 1 543 ? 2.189 -6.326 7.379 1.00 57.03 543 SER A N 1
ATOM 4247 C CA . SER A 1 543 ? 1.024 -6.351 6.483 1.00 57.03 543 SER A CA 1
ATOM 4248 C C . SER A 1 543 ? 1.339 -6.886 5.084 1.00 57.03 543 SER A C 1
ATOM 4250 O O . SER A 1 543 ? 0.586 -7.687 4.539 1.00 57.03 543 SER A O 1
ATOM 4252 N N . GLY A 1 544 ? 2.479 -6.510 4.513 1.00 64.62 544 GLY A N 1
ATOM 4253 C CA . GLY A 1 544 ? 2.942 -7.072 3.250 1.00 64.62 544 GLY A CA 1
ATOM 4254 C C . GLY A 1 544 ? 3.450 -8.506 3.393 1.00 64.62 544 GLY A C 1
ATOM 4255 O O . GLY A 1 544 ? 3.372 -9.251 2.422 1.00 64.62 544 GLY A O 1
ATOM 4256 N N . PHE A 1 545 ? 3.893 -8.950 4.579 1.00 72.62 545 PHE A N 1
ATOM 4257 C CA . PHE A 1 545 ? 4.092 -10.384 4.835 1.00 72.62 545 PHE A CA 1
ATOM 4258 C C . PHE A 1 545 ? 2.752 -11.126 4.874 1.00 72.62 545 PHE A C 1
ATOM 4260 O O . PHE A 1 545 ? 2.639 -12.186 4.262 1.00 72.62 545 PHE A O 1
ATOM 4267 N N . SER A 1 546 ? 1.727 -10.554 5.517 1.00 71.38 546 SER A N 1
ATOM 4268 C CA . SER A 1 546 ? 0.372 -11.124 5.566 1.00 71.38 546 SER A CA 1
ATOM 4269 C C . SER A 1 546 ? -0.206 -11.334 4.167 1.00 71.38 546 SER A C 1
ATOM 4271 O O . SER A 1 546 ? -0.657 -12.430 3.855 1.00 71.38 546 SER A O 1
ATOM 4273 N N . ASN A 1 547 ? -0.105 -10.338 3.285 1.00 77.19 547 ASN A N 1
ATOM 4274 C CA . ASN A 1 547 ? -0.566 -10.457 1.899 1.00 77.19 547 ASN A CA 1
ATOM 4275 C C . ASN A 1 547 ? 0.123 -11.610 1.148 1.00 77.19 547 ASN A C 1
ATOM 4277 O O . ASN A 1 547 ? -0.527 -12.371 0.432 1.00 77.19 547 ASN A O 1
ATOM 4281 N N . LEU A 1 548 ? 1.438 -11.781 1.333 1.00 83.81 548 LEU A N 1
ATOM 4282 C CA . LEU A 1 548 ? 2.171 -12.908 0.749 1.00 83.81 548 LEU A CA 1
ATOM 4283 C C . LEU A 1 548 ? 1.747 -14.251 1.364 1.00 83.81 548 LEU A C 1
ATOM 4285 O O . LEU A 1 548 ? 1.642 -15.251 0.647 1.00 83.81 548 LEU A O 1
ATOM 4289 N N . ALA A 1 549 ? 1.491 -14.276 2.673 1.00 83.75 549 ALA A N 1
ATOM 4290 C CA . ALA A 1 549 ? 1.005 -15.445 3.397 1.00 83.75 549 ALA A CA 1
ATOM 4291 C C . ALA A 1 549 ? -0.426 -15.841 2.990 1.00 83.75 549 ALA A C 1
ATOM 4293 O O . ALA A 1 549 ? -0.736 -17.028 3.019 1.00 83.75 549 ALA A O 1
ATOM 4294 N N . ASP A 1 550 ? -1.252 -14.897 2.533 1.00 86.00 550 ASP A N 1
ATOM 4295 C CA . ASP A 1 550 ? -2.584 -15.160 1.973 1.00 86.00 550 ASP A CA 1
ATOM 4296 C C . ASP A 1 550 ? -2.534 -15.579 0.495 1.00 86.00 550 ASP A C 1
ATOM 4298 O O . ASP A 1 550 ? -3.333 -16.407 0.044 1.00 86.00 550 ASP A O 1
ATOM 4302 N N . PHE A 1 551 ? -1.577 -15.038 -0.262 1.00 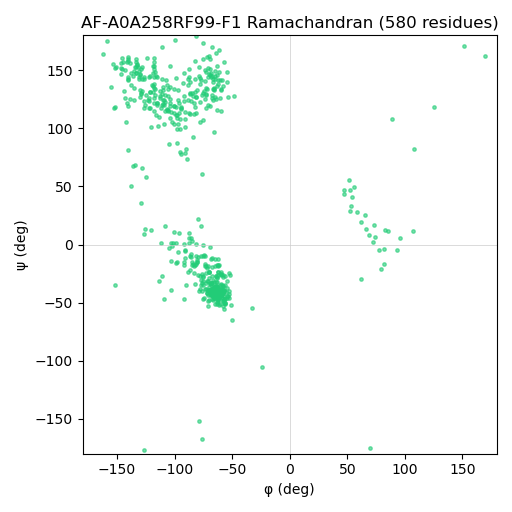89.94 551 PHE A N 1
ATOM 4303 C CA . PHE A 1 551 ? -1.378 -15.317 -1.683 1.00 89.94 551 PHE A CA 1
ATOM 4304 C C . PHE A 1 551 ? -0.841 -16.733 -1.942 1.00 89.94 551 PHE A C 1
ATOM 4306 O O . PHE A 1 551 ? -1.425 -17.497 -2.714 1.00 89.94 551 PHE A O 1
ATOM 4313 N N . ILE A 1 552 ? 0.265 -17.117 -1.294 1.00 92.56 552 ILE A N 1
ATOM 4314 C CA . ILE A 1 552 ? 0.974 -18.373 -1.592 1.00 92.56 552 ILE A CA 1
ATOM 4315 C C . ILE A 1 552 ? 0.096 -19.630 -1.425 1.00 92.56 552 ILE A C 1
ATOM 4317 O O . ILE A 1 552 ? 0.128 -20.492 -2.314 1.00 92.56 552 ILE A O 1
ATOM 4321 N N . PRO A 1 553 ? -0.723 -19.781 -0.363 1.00 90.62 553 PRO A N 1
ATOM 4322 C CA . PRO A 1 553 ? -1.606 -20.935 -0.210 1.00 90.62 553 PRO A CA 1
ATOM 4323 C C . PRO A 1 553 ? -2.534 -21.159 -1.407 1.00 90.62 553 PRO A C 1
ATOM 4325 O O . PRO A 1 553 ? -2.781 -22.313 -1.756 1.00 90.62 553 PRO A O 1
ATOM 4328 N N . ARG A 1 554 ? -2.946 -20.092 -2.102 1.00 90.88 554 ARG A N 1
ATOM 4329 C CA . ARG A 1 554 ? -3.888 -20.134 -3.232 1.00 90.88 554 ARG A CA 1
ATOM 4330 C C . ARG A 1 554 ? -3.249 -20.532 -4.561 1.00 90.88 554 ARG A C 1
ATOM 4332 O O . ARG A 1 554 ? -3.968 -20.882 -5.486 1.00 90.88 554 ARG A O 1
ATOM 4339 N N . MET A 1 555 ? -1.921 -20.502 -4.670 1.00 94.12 555 MET A N 1
ATOM 4340 C CA . MET A 1 555 ? -1.237 -20.640 -5.961 1.00 94.12 555 MET A CA 1
ATOM 4341 C C . MET A 1 555 ? -0.469 -21.953 -6.105 1.00 94.12 555 MET A C 1
ATOM 4343 O O . MET A 1 555 ? 0.354 -22.250 -5.240 1.00 94.12 555 MET A O 1
ATOM 4347 N N . PRO A 1 556 ? -0.639 -22.731 -7.183 1.00 96.06 556 PRO A N 1
ATOM 4348 C CA . PRO A 1 556 ? 0.299 -23.792 -7.545 1.00 96.06 556 PRO A CA 1
ATOM 4349 C C . PRO A 1 556 ? 1.755 -23.293 -7.510 1.00 96.06 556 PRO A C 1
ATOM 4351 O O . PRO A 1 556 ? 2.083 -22.253 -8.083 1.00 96.06 556 PRO A O 1
ATOM 4354 N N . CYS A 1 557 ? 2.624 -24.012 -6.795 1.00 97.31 557 CYS A N 1
ATOM 4355 C CA . CYS A 1 557 ? 4.031 -23.644 -6.640 1.00 97.31 557 CYS A CA 1
ATOM 4356 C C . CYS A 1 557 ? 4.929 -24.716 -7.244 1.00 97.31 557 CYS A C 1
ATOM 4358 O O . CYS A 1 557 ? 4.772 -25.905 -6.954 1.00 97.31 557 CYS A O 1
ATOM 4360 N N . PHE A 1 558 ? 5.918 -24.288 -8.020 1.00 97.75 558 PHE A N 1
ATOM 4361 C CA . PHE A 1 558 ? 6.837 -25.165 -8.731 1.00 97.75 558 PHE A CA 1
ATOM 4362 C C . PHE A 1 558 ? 8.282 -24.724 -8.540 1.00 97.75 558 PHE A C 1
ATOM 4364 O O . PHE A 1 558 ? 8.585 -23.558 -8.290 1.00 97.75 558 PHE A O 1
ATOM 4371 N N . ARG A 1 559 ? 9.195 -25.677 -8.683 1.00 97.25 559 ARG A N 1
ATOM 4372 C CA . ARG A 1 559 ? 10.621 -25.425 -8.864 1.00 97.25 559 ARG A CA 1
ATOM 4373 C C . ARG A 1 559 ? 10.971 -25.763 -10.304 1.00 97.25 559 ARG A C 1
ATOM 4375 O O . ARG A 1 559 ? 10.668 -26.867 -10.745 1.00 97.25 559 ARG A O 1
ATOM 4382 N N . LEU A 1 560 ? 11.621 -24.830 -10.991 1.00 97.56 560 LEU A N 1
ATOM 4383 C CA . LEU A 1 560 ? 12.127 -24.994 -12.352 1.00 97.56 560 LEU A CA 1
ATOM 4384 C C . LEU A 1 560 ? 13.649 -25.132 -12.295 1.00 97.56 560 LEU A C 1
ATOM 4386 O O . LEU A 1 560 ? 14.343 -24.200 -11.896 1.00 97.56 560 LEU A O 1
ATOM 4390 N N . ASN A 1 561 ? 14.175 -26.282 -12.693 1.00 96.62 561 ASN A N 1
ATOM 4391 C CA . ASN A 1 561 ? 15.605 -26.488 -12.874 1.00 96.62 561 ASN A CA 1
ATOM 4392 C C . ASN A 1 561 ? 15.974 -26.056 -14.296 1.00 96.62 561 ASN A C 1
ATOM 4394 O O . ASN A 1 561 ? 15.555 -26.690 -15.262 1.00 96.62 561 ASN A O 1
ATOM 4398 N N . ILE A 1 562 ? 16.742 -24.975 -14.415 1.00 95.38 562 ILE A N 1
ATOM 4399 C CA . ILE A 1 562 ? 17.221 -24.451 -15.695 1.00 95.38 562 ILE A CA 1
ATOM 4400 C C . ILE A 1 562 ? 18.469 -25.244 -16.094 1.00 95.38 562 ILE A C 1
ATOM 4402 O O . ILE A 1 562 ? 19.503 -25.172 -15.417 1.00 95.38 562 ILE A O 1
ATOM 4406 N N . GLY A 1 563 ? 18.330 -26.025 -17.164 1.00 91.62 563 GLY A N 1
ATOM 4407 C CA . GLY A 1 563 ? 19.370 -26.877 -17.733 1.00 91.62 563 GLY A CA 1
ATOM 4408 C C . GLY A 1 563 ? 20.377 -26.107 -18.591 1.00 91.62 563 GLY A C 1
ATOM 4409 O O . GLY A 1 563 ? 20.624 -24.921 -18.375 1.00 91.62 563 GLY A O 1
ATOM 4410 N N . ARG A 1 564 ? 20.974 -26.793 -19.572 1.00 90.19 564 ARG A N 1
ATOM 4411 C CA . ARG A 1 564 ? 21.994 -26.225 -20.471 1.00 90.19 564 ARG A CA 1
ATOM 4412 C C . ARG A 1 564 ? 21.428 -25.182 -21.442 1.00 90.19 564 ARG A C 1
ATOM 4414 O O . ARG A 1 564 ? 22.099 -24.192 -21.714 1.00 90.19 564 ARG A O 1
ATOM 4421 N N . HIS A 1 565 ? 20.231 -25.426 -21.970 1.00 90.69 565 HIS A N 1
ATOM 4422 C CA . HIS A 1 565 ? 19.605 -24.612 -23.011 1.00 90.69 565 HIS A CA 1
ATOM 4423 C C . HIS A 1 565 ? 18.479 -23.776 -22.401 1.00 90.69 565 HIS A C 1
ATOM 4425 O O . HIS A 1 565 ? 17.497 -24.309 -21.881 1.00 90.69 565 HIS A O 1
ATOM 4431 N N . VAL A 1 566 ? 18.641 -22.451 -22.415 1.00 90.75 566 VAL A N 1
ATOM 4432 C CA . VAL A 1 566 ? 17.642 -21.515 -21.866 1.00 90.75 566 VAL A CA 1
ATOM 4433 C C . VAL A 1 566 ? 16.390 -21.446 -22.741 1.00 90.75 566 VAL A C 1
ATOM 4435 O O . VAL A 1 566 ? 15.325 -21.053 -22.272 1.00 90.75 566 VAL A O 1
ATOM 4438 N N . GLU A 1 567 ? 16.503 -21.884 -23.991 1.00 92.19 567 GLU A N 1
ATOM 4439 C CA . GLU A 1 567 ? 15.430 -22.004 -24.973 1.00 92.19 567 GLU A CA 1
ATOM 4440 C C . GLU A 1 567 ? 14.411 -23.090 -24.594 1.00 92.19 567 GLU A C 1
ATOM 4442 O O . GLU A 1 567 ? 13.276 -23.041 -25.058 1.00 92.19 567 GLU A O 1
ATOM 4447 N N . ASP A 1 568 ? 14.777 -24.023 -23.706 1.00 94.62 568 ASP A N 1
ATOM 4448 C CA . ASP A 1 568 ? 13.882 -25.075 -23.204 1.00 94.62 568 ASP A CA 1
ATOM 4449 C C . ASP A 1 568 ? 12.947 -24.573 -22.085 1.00 94.62 568 ASP A C 1
ATOM 4451 O O . ASP A 1 568 ? 11.972 -25.244 -21.728 1.00 94.62 568 ASP A O 1
ATOM 4455 N N . ILE A 1 569 ? 13.238 -23.401 -21.500 1.00 97.19 569 ILE A N 1
ATOM 4456 C CA . ILE A 1 569 ? 12.468 -22.837 -20.381 1.00 97.19 569 ILE A CA 1
ATOM 4457 C C . ILE A 1 569 ? 10.979 -22.680 -20.736 1.00 97.19 569 ILE A C 1
ATOM 4459 O O . ILE A 1 569 ? 10.157 -23.172 -19.961 1.00 97.19 569 ILE A O 1
ATOM 4463 N N . PRO A 1 570 ? 10.591 -22.058 -21.869 1.00 97.56 570 PRO A N 1
ATOM 4464 C CA . PRO A 1 570 ? 9.185 -21.832 -22.200 1.00 97.56 570 PRO A CA 1
ATOM 4465 C C . PRO A 1 570 ? 8.390 -23.135 -22.326 1.00 97.56 570 PRO A C 1
ATOM 4467 O O . PRO A 1 570 ? 7.287 -23.219 -21.802 1.00 97.56 570 PRO A O 1
ATOM 4470 N N . ALA A 1 571 ? 8.972 -24.188 -22.911 1.00 96.94 571 ALA A N 1
ATOM 4471 C CA . ALA A 1 571 ? 8.310 -25.491 -23.019 1.00 96.94 571 ALA A CA 1
ATOM 4472 C C . ALA A 1 571 ? 8.064 -26.137 -21.640 1.00 96.94 571 ALA A C 1
ATOM 4474 O O . ALA A 1 571 ? 7.017 -26.741 -21.398 1.00 96.94 571 ALA A O 1
ATOM 4475 N N . CYS A 1 572 ? 8.997 -25.971 -20.696 1.00 96.62 572 CYS A N 1
ATOM 4476 C CA . CYS A 1 572 ? 8.777 -26.381 -19.307 1.00 96.62 572 CYS A CA 1
ATOM 4477 C C . CYS A 1 572 ? 7.697 -25.540 -18.618 1.00 96.62 572 CYS A C 1
ATOM 4479 O O . CYS A 1 572 ? 6.922 -26.079 -17.826 1.00 96.62 572 CYS A O 1
ATOM 4481 N N . VAL A 1 573 ? 7.639 -24.238 -18.911 1.00 97.56 573 VAL A N 1
ATOM 4482 C CA . VAL A 1 573 ? 6.613 -23.328 -18.382 1.00 97.56 573 VAL A CA 1
ATOM 4483 C C . VAL A 1 573 ? 5.227 -23.643 -18.954 1.00 97.56 573 VAL A C 1
ATOM 4485 O O . VAL A 1 573 ? 4.240 -23.582 -18.229 1.00 97.56 573 VAL A O 1
ATOM 4488 N N . ASP A 1 574 ? 5.135 -24.079 -20.204 1.00 97.44 574 ASP A N 1
ATOM 4489 C CA . ASP A 1 574 ? 3.892 -24.598 -20.779 1.00 97.44 574 ASP A CA 1
ATOM 4490 C C . ASP A 1 574 ? 3.416 -25.855 -20.050 1.00 97.44 574 ASP A C 1
ATOM 4492 O O . ASP A 1 574 ? 2.262 -25.949 -19.631 1.00 97.44 574 ASP A O 1
ATOM 4496 N N . SER A 1 575 ? 4.325 -26.806 -19.832 1.00 96.50 575 SER A N 1
ATOM 4497 C CA . SER A 1 575 ? 4.005 -28.047 -19.128 1.00 96.50 575 SER A CA 1
ATOM 4498 C C . SER A 1 575 ? 3.577 -27.810 -17.674 1.00 96.50 575 SER A C 1
ATOM 4500 O O . SER A 1 575 ? 2.636 -28.459 -17.219 1.00 96.50 575 SER A O 1
ATOM 4502 N N . LEU A 1 576 ? 4.215 -26.882 -16.945 1.00 95.19 576 LEU A N 1
ATOM 4503 C CA . LEU A 1 576 ? 3.817 -26.574 -15.564 1.00 95.19 576 LEU A CA 1
ATOM 4504 C C . LEU A 1 576 ? 2.497 -25.795 -15.495 1.00 95.19 576 LEU A C 1
ATOM 4506 O O . LEU A 1 576 ? 1.742 -25.984 -14.546 1.00 95.19 576 LEU A O 1
ATOM 4510 N N . LEU A 1 577 ? 2.201 -24.938 -16.480 1.00 95.44 577 LEU A N 1
ATOM 4511 C CA . LEU A 1 577 ? 0.915 -24.241 -16.561 1.00 95.44 577 LEU A CA 1
ATOM 4512 C C . LEU A 1 577 ? -0.230 -25.220 -16.823 1.00 95.44 577 LEU A C 1
ATOM 4514 O O . LEU A 1 577 ? -1.264 -25.114 -16.171 1.00 95.44 577 LEU A O 1
ATOM 4518 N N . ALA A 1 578 ? -0.023 -26.207 -17.698 1.00 94.62 578 ALA A N 1
ATOM 4519 C CA . ALA A 1 578 ? -1.004 -27.261 -17.945 1.00 94.62 578 ALA A CA 1
ATOM 4520 C C . ALA A 1 578 ? -1.323 -28.088 -16.683 1.00 94.62 578 ALA A C 1
ATOM 4522 O O . ALA A 1 578 ? -2.465 -28.479 -16.494 1.00 94.62 578 ALA A O 1
ATOM 4523 N N . GLU A 1 579 ? -0.344 -28.316 -15.799 1.00 93.50 579 GLU A N 1
ATOM 4524 C CA . GLU A 1 579 ? -0.562 -28.961 -14.489 1.00 93.50 579 GLU A CA 1
ATOM 4525 C C . GLU A 1 579 ? -1.229 -28.019 -13.464 1.00 93.50 579 GLU A C 1
ATOM 4527 O O . GLU A 1 579 ? -1.874 -28.469 -12.517 1.00 93.50 579 GLU A O 1
ATOM 4532 N N . ALA A 1 580 ? -1.020 -26.706 -13.593 1.00 88.81 580 ALA A N 1
ATOM 4533 C CA . ALA A 1 580 ? -1.546 -25.700 -12.670 1.00 88.81 580 ALA A CA 1
ATOM 4534 C C . ALA A 1 580 ? -3.020 -25.352 -12.930 1.00 88.81 580 ALA A C 1
ATOM 4536 O O . ALA A 1 580 ? -3.710 -24.894 -12.014 1.00 88.81 580 ALA A O 1
ATOM 4537 N N . LEU A 1 581 ? -3.477 -25.522 -14.171 1.00 81.88 581 LEU A N 1
ATOM 4538 C CA . LEU A 1 581 ? -4.851 -25.280 -14.588 1.00 81.88 581 LEU A CA 1
ATOM 4539 C C . LEU A 1 581 ? -5.697 -26.548 -14.342 1.00 81.88 581 LEU A C 1
ATOM 4541 O O . LEU A 1 581 ? -5.258 -27.634 -14.710 1.00 81.88 581 LEU A O 1
ATOM 4545 N N . PRO A 1 582 ? -6.860 -26.432 -13.675 1.00 58.19 582 PRO A N 1
ATOM 4546 C CA . PRO A 1 582 ? -7.743 -27.564 -13.397 1.00 58.19 582 PRO A CA 1
ATOM 4547 C C . PRO A 1 582 ? -8.420 -28.147 -14.640 1.00 58.19 582 PRO A C 1
ATOM 4549 O O . PRO A 1 582 ? -8.638 -27.388 -15.614 1.00 58.19 582 PRO A O 1
#

Nearest PDB structures (foldseek):
  8viw-assembly1_A  TM=5.392E-01  e=3.074E-12  Pasteurella multocida
  8vh8-assembly4_D  TM=5.594E-01  e=1.944E-11  Pasteurella multocida
  8vh7-assembly2_B  TM=5.572E-01  e=8.703E-11  Pasteurella multocida
  8vh8-assembly2_B  TM=4.890E-01  e=3.666E-11  Pasteurella multocida
  8vh8-assembly3_C  TM=4.314E-01  e=2.311E-11  Pasteurella multocida

Secondary structure (DSSP, 8-state):
-PPPPEEEEEE-SS-HHHHHHHHHHHHT-S-SSEEEEEEEETT-HHHHHHHHT---TTEEEEEE-SSS---HHHHHHHHHHH--SSEEEE--SSSEE-TTHHHHHHHHHHHHT-SEEEES--EEEETTTTEEEE--SS-EEEEEEEEGGGPPPPPS-SS--SHHHHHHHHHTT-EEEE--GGGEEEEE-S-SSS-HHHHHHHHTTPEEPPHHHHHHHHHHHHTT-S---SHHHHHHHHHHHHHHHHHHHS-TTS-EEEEEEEETTEEEEEEEESHHHHHHHHHHTGGGB----TT---SEEEEEEEHHHH----PPPSS--SEEEEETTEEEEEETTTTEEEEEETTEEEEEETTTTEEEEEES-TTS--HHHHHSTTHHHHHHHHHHTTEEEES-EEEEETTEEEEE--STTSSHHHHHHHHHHTTPEEEESS-EEEEE-TTS-EEEEE--SEEEE-HHHHHH-GGGGGG-B---STT--SEEEEGGGSTT-EE-SEEEEEEEEEEEE--SSS-EEEE--HHHHHHHHHHHHH--TT--HHHHHHHHHHHHHHS-EEEEEE-S-GGGHHHHHHHHHHHH--

Mean predicted aligned error: 14.5 Å